Protein AF-A0A1C5XME9-F1 (afdb_monomer)

Foldseek 3Di:
DCVVLLCCCLVPVPDPDPCVLCVCQPPDDDPVRVVLLQCFQPDPSQDDLLCLQVSQDRDHVLVVLLVVLVVVLVVLLVCCLVPNDPVSLLCNLFSLLQRQLVSLLSNLSSLLSSRNQHPVNLLVLLQCLLVQLVVQLVVCCVVCVVLVVQVLRSRLVSNLVSSLVSLLVVLQDLVLQFLSSLLSSQLSSLSSNRSVVLSVVLVVLVVVCVVVVHDSNVSSVVSNVSSNVSSVLSLQASSLLRSQLSSQLSNLQHSHGRDPVSVVDPSNCVSSVLSSVLSSLLRDALCSCVVVDDPVVSVVRNVQCPDPVNVVVSSVVSSVSSVVSSVVSSSVRVSVSSVSNVVVVCVCVDPVNVVVVVVVVVVVVVVVPDDDDDDDDDDDDDDDDDDDDDDDDDDDDDDDDPDPPDQDQFKKKQWCAAPRHRPIDTAGQPDKAWDACAPVPGPHHDPPPDPQGHRTAKIWHDDDSFIKIAGQPTPLFKAWPVGHGHDHPDIDTQDAQTKIAGSDPNGIMTMHTD

Sequence (514 aa):
MNTTFFQKASENKRSISWGDIFSDVWKKHRKDQRTALLTKGMGSHIPAPNRMLSDWQKPWLFARVLIAGLVLSVLIGISCVIFPGYGMLLMLCLLPAFVVPLSVMLFYWEMNIPGNISIYEALLLTLLGGCLSLTVTGIMRTVFPGISEIAFLAGPLPEELAKCLIVTIFLCRKKYNYGLQGILIGGAVGVGFSAMESAGYALQIFDIGIQNAMGTNIIIRSMADILVRRGVLAIGGHVVWAALYGGALALIKGKGKMSPKCFANSLFWLTFSAAFLLHTAWNFSASYLAGKLPDSLVASLVKFEAGTVTQWVKYIVLIILAWLLLFYIMKKSIRQMVSVDEMYHNAANSAEYKEAAAKRQKKKEQEQEQPVHRSEPKEQHPEQKQEQPVHQSAQKEQQPIHEESEYRVEAVIQGVSGLLNGKTYMLTAGTPLIFGRRTEKCNVLFKNETKGISSLHCKVKWYNGKVLIKDLGSTYGTWLNEGTRLEPNKYYELPDQGVFYLGSKENMFFMGMK

Solvent-accessible surface area (backbone atoms only — not comparable to full-atom values): 27218 Å² total; per-residue (Å²): 121,41,59,70,61,47,51,45,44,69,76,37,83,84,60,80,52,67,69,66,48,53,63,46,44,87,55,91,77,54,72,67,58,51,48,53,60,70,43,26,27,43,79,90,46,36,48,52,77,76,36,16,70,59,73,36,60,70,41,34,63,26,61,54,51,31,53,54,35,50,52,52,36,52,51,41,56,54,41,36,70,77,59,69,45,73,70,44,51,52,47,49,30,47,50,37,22,38,29,44,33,51,22,54,34,40,42,33,54,42,58,23,44,65,27,66,68,21,65,69,53,49,52,46,42,13,53,54,30,9,56,51,20,51,52,44,22,53,52,44,50,69,76,41,54,78,51,52,75,45,68,41,49,36,54,31,52,40,45,51,51,22,42,51,52,50,37,50,60,62,47,54,43,87,87,48,37,39,16,38,50,16,26,28,50,9,13,19,25,15,24,24,37,50,19,55,52,42,23,49,54,27,50,49,45,44,52,53,26,58,78,67,70,50,56,66,68,58,34,54,50,55,28,49,51,54,31,49,56,52,23,68,50,29,75,39,33,51,25,45,35,32,14,34,30,20,18,34,48,17,52,68,31,25,90,57,70,72,51,78,69,54,70,73,36,68,60,31,51,53,27,43,51,46,30,38,50,50,44,24,61,67,58,50,56,50,68,76,39,59,91,77,49,61,64,72,58,32,54,50,44,34,54,52,51,69,33,71,67,49,43,51,51,53,52,51,52,49,27,51,55,46,48,55,53,41,51,53,53,47,52,55,26,51,50,53,49,53,52,52,32,50,50,45,55,50,53,65,67,30,68,67,46,49,49,53,50,49,51,54,49,51,50,57,54,58,70,70,71,68,83,89,80,88,80,88,90,84,88,87,87,85,91,87,89,84,86,86,86,90,82,92,82,81,88,78,95,70,80,83,78,80,72,83,73,72,90,49,61,53,30,37,42,31,24,72,26,53,100,46,42,82,40,75,44,79,33,23,70,89,47,63,46,22,33,17,37,36,76,92,77,23,81,41,75,49,61,85,81,47,79,57,60,28,54,55,24,33,37,39,35,48,55,95,97,38,40,33,37,27,22,60,63,30,88,51,39,37,30,38,74,91,70,50,71,55,57,64,73,42,79,43,80,50,55,77,71,30,42,36,25,46,42,41,79,53,41,20,34,38,34,37,67,102

Radius of gyration: 30.79 Å; Cα contacts (8 Å, |Δi|>4): 798; chains: 1; bounding box: 82×77×82 Å

pLDDT: mean 84.17, std 19.11, range [22.56, 98.88]

Nearest PDB structures (foldseek):
  6hc0-assembly3_C  TM=8.931E-01  e=7.700E-05  Bdellovibrio bacteriovorus HD100
  6hbz-assembly1_A  TM=8.996E-01  e=9.576E-05  Bdellovibrio bacteriovorus HD100
  6hc1-assembly2_B  TM=8.809E-01  e=2.193E-04  Bdellovibrio bacteriovorus HD100
  8i0r-assembly1_X  TM=7.539E-01  e=4.368E-05  Homo sapiens
  2jpe-assembly1_A  TM=8.242E-01  e=8.112E-04  Mus musculus

Structure (mmCIF, N/CA/C/O backbone):
data_AF-A0A1C5XME9-F1
#
_entry.id   AF-A0A1C5XME9-F1
#
loop_
_atom_site.group_PDB
_atom_site.id
_atom_site.type_symbol
_atom_site.label_atom_id
_atom_site.label_alt_id
_atom_site.label_comp_id
_atom_site.label_asym_id
_atom_site.label_entity_id
_atom_site.label_seq_id
_atom_site.pdbx_PDB_ins_code
_atom_site.Cartn_x
_atom_site.Cartn_y
_atom_site.Cartn_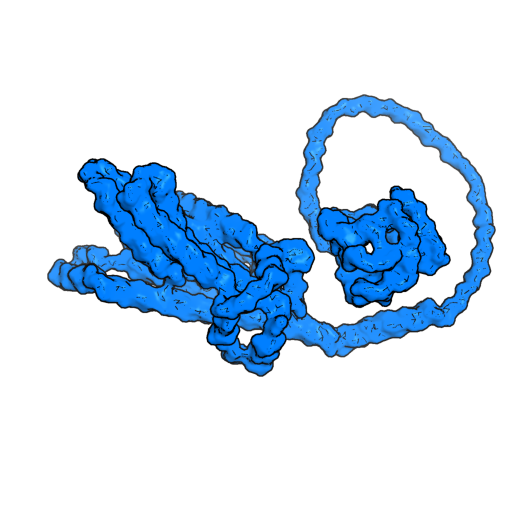z
_atom_site.occupancy
_atom_site.B_iso_or_equiv
_atom_site.auth_seq_id
_atom_site.auth_comp_id
_atom_site.auth_asym_id
_atom_site.auth_atom_id
_atom_site.pdbx_PDB_model_num
ATOM 1 N N . MET A 1 1 ? -25.640 -7.823 5.587 1.00 48.22 1 MET A N 1
ATOM 2 C CA . MET A 1 1 ? -24.725 -7.616 6.730 1.00 48.22 1 MET A CA 1
ATOM 3 C C . MET A 1 1 ? -23.820 -8.830 6.837 1.00 48.22 1 MET A C 1
ATOM 5 O O . MET A 1 1 ? -24.282 -9.922 6.535 1.00 48.22 1 MET A O 1
ATOM 9 N N . ASN A 1 2 ? -22.559 -8.647 7.230 1.00 58.31 2 ASN A N 1
ATOM 10 C CA . ASN A 1 2 ? -21.537 -9.703 7.337 1.00 58.31 2 ASN A CA 1
ATOM 11 C C . ASN A 1 2 ? -21.696 -10.584 8.600 1.00 58.31 2 ASN A C 1
ATOM 13 O O . ASN A 1 2 ? -20.716 -11.085 9.149 1.00 58.31 2 ASN A O 1
ATOM 17 N N . THR A 1 3 ? -22.930 -10.785 9.071 1.00 55.22 3 THR A N 1
ATOM 18 C CA . THR A 1 3 ? -23.241 -11.489 10.326 1.00 55.22 3 THR A CA 1
ATOM 19 C C . THR A 1 3 ? -22.721 -12.925 10.332 1.00 55.22 3 THR A C 1
ATOM 21 O O . THR A 1 3 ? -22.178 -13.366 11.336 1.00 55.22 3 THR A O 1
ATOM 24 N N . THR A 1 4 ? -22.778 -13.628 9.198 1.00 58.81 4 THR A N 1
ATOM 25 C CA . THR A 1 4 ? -22.293 -15.014 9.069 1.00 58.81 4 THR A CA 1
ATOM 26 C C . THR A 1 4 ? -20.768 -15.133 9.090 1.00 58.81 4 THR A C 1
ATOM 28 O O . THR A 1 4 ? -20.240 -16.084 9.660 1.00 58.81 4 THR A O 1
ATOM 31 N N . PHE A 1 5 ? -20.047 -14.182 8.483 1.00 63.31 5 PHE A N 1
ATOM 32 C CA . PHE A 1 5 ? -18.578 -14.129 8.554 1.00 63.31 5 PHE A CA 1
ATOM 33 C C . PHE A 1 5 ? -18.132 -13.847 9.989 1.00 63.31 5 PHE A C 1
ATOM 35 O O . PHE A 1 5 ? -17.230 -14.503 10.505 1.00 63.31 5 PHE A O 1
ATOM 42 N N . PHE A 1 6 ? -18.804 -12.895 10.640 1.00 60.56 6 PHE A N 1
ATOM 43 C CA . PHE A 1 6 ? -18.520 -12.511 12.014 1.00 60.56 6 PHE A CA 1
ATOM 44 C C . PHE A 1 6 ? -18.774 -13.657 12.995 1.00 60.56 6 PHE A C 1
ATOM 46 O O . PHE A 1 6 ? -17.881 -13.984 13.766 1.00 60.56 6 PHE A O 1
ATOM 53 N N . GLN A 1 7 ? -19.929 -14.318 12.900 1.00 59.94 7 GLN A N 1
ATOM 54 C CA . GLN A 1 7 ? -20.272 -15.454 13.749 1.00 59.94 7 GLN A CA 1
ATOM 55 C C . GLN A 1 7 ? -19.228 -16.577 13.628 1.00 59.94 7 GLN A C 1
ATOM 57 O O . GLN A 1 7 ? -18.730 -17.074 14.630 1.00 59.94 7 GLN A O 1
ATOM 62 N N . LYS A 1 8 ? -18.765 -16.881 12.409 1.00 61.53 8 LYS A N 1
ATOM 63 C CA . LYS A 1 8 ? -17.666 -17.838 12.195 1.00 61.53 8 LYS A CA 1
ATOM 64 C C . LYS A 1 8 ? -16.324 -17.358 12.758 1.00 61.53 8 LYS A C 1
ATOM 66 O O . LYS A 1 8 ? -15.557 -18.169 13.273 1.00 61.53 8 LYS A O 1
ATOM 71 N N . ALA A 1 9 ? -16.023 -16.064 12.649 1.00 59.94 9 ALA A N 1
ATOM 72 C CA . ALA A 1 9 ? -14.785 -15.478 13.158 1.00 59.94 9 ALA A CA 1
ATOM 73 C C . ALA A 1 9 ? -14.746 -15.408 14.698 1.00 59.94 9 ALA A C 1
ATOM 75 O O . ALA A 1 9 ? -13.665 -15.567 15.268 1.00 59.94 9 ALA A O 1
ATOM 76 N N . SER A 1 10 ? -15.894 -15.206 15.357 1.00 59.03 10 SER A N 1
ATOM 77 C CA . SER A 1 10 ? -16.028 -15.200 16.819 1.00 59.03 10 SER A CA 1
ATOM 78 C C . SER A 1 10 ? -16.111 -16.613 17.405 1.00 59.03 10 SER A C 1
ATOM 80 O O . SER A 1 10 ? -15.461 -16.897 18.407 1.00 59.03 10 SER A O 1
ATOM 82 N N . GLU A 1 11 ? -16.867 -17.522 16.776 1.00 58.72 11 GLU A N 1
ATOM 83 C CA . GLU A 1 11 ? -17.051 -18.905 17.248 1.00 58.72 11 GLU A CA 1
ATOM 84 C C . GLU A 1 11 ? -15.785 -19.745 17.067 1.00 58.72 11 GLU A C 1
ATOM 86 O O . GLU A 1 11 ? -15.442 -20.563 17.919 1.00 58.72 11 GLU A O 1
ATOM 91 N N . ASN A 1 12 ? -15.052 -19.530 15.972 1.00 54.97 12 ASN A N 1
ATOM 92 C CA . ASN A 1 12 ? -13.894 -20.338 15.627 1.00 54.97 12 ASN A CA 1
ATOM 93 C C . ASN A 1 12 ? -12.662 -19.443 15.447 1.00 54.97 12 ASN A C 1
ATOM 95 O O . ASN A 1 12 ? -12.217 -19.168 14.329 1.00 54.97 12 ASN A O 1
ATOM 99 N N . LYS A 1 13 ? -12.067 -19.024 16.580 1.00 52.22 13 LYS A N 1
ATOM 100 C CA . LYS A 1 13 ? -10.868 -18.151 16.700 1.00 52.22 13 LYS A CA 1
ATOM 101 C C . LYS A 1 13 ? -9.679 -18.545 15.793 1.00 52.22 13 LYS A C 1
ATOM 103 O O . LYS A 1 13 ? -8.712 -17.787 15.651 1.00 52.22 13 LYS A O 1
ATOM 108 N N . ARG A 1 14 ? -9.717 -19.734 15.176 1.00 47.41 14 ARG A N 1
ATOM 109 C CA . ARG A 1 14 ? -8.687 -20.294 14.291 1.00 47.41 14 ARG A CA 1
ATOM 110 C C . ARG A 1 14 ? -8.972 -20.214 12.781 1.00 47.41 14 ARG A C 1
ATOM 112 O O . ARG A 1 14 ? -7.990 -20.261 12.044 1.00 47.41 14 ARG A O 1
ATOM 119 N N . SER A 1 15 ? -10.203 -20.032 12.285 1.00 54.84 15 SER A N 1
ATOM 120 C CA . SER A 1 15 ? -10.496 -20.209 10.844 1.00 54.84 15 SER A CA 1
ATOM 121 C C . SER A 1 15 ? -11.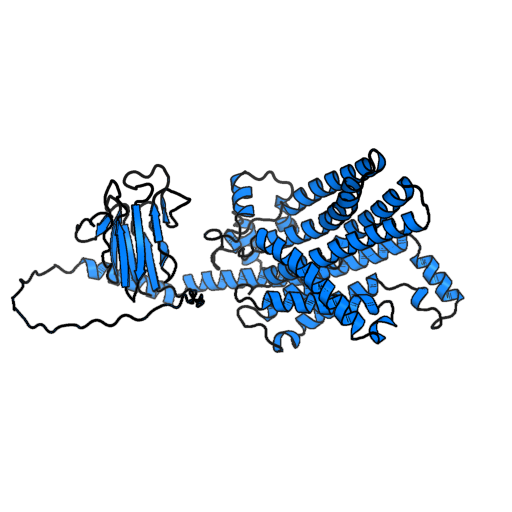139 -18.998 10.153 1.00 54.84 15 SER A C 1
ATOM 123 O O . SER A 1 15 ? -12.265 -19.066 9.664 1.00 54.84 15 SER A O 1
ATOM 125 N N . ILE A 1 16 ? -10.398 -17.893 10.024 1.00 69.25 16 ILE A N 1
ATOM 126 C CA . ILE A 1 16 ? -10.720 -16.892 8.993 1.00 69.25 16 ILE A CA 1
ATOM 127 C C . ILE A 1 16 ? -10.331 -17.500 7.642 1.00 69.25 16 ILE A C 1
ATOM 129 O O . ILE A 1 16 ? -9.141 -17.675 7.359 1.00 69.25 16 ILE A O 1
ATOM 133 N N . SER A 1 17 ? -11.326 -17.846 6.824 1.00 81.06 17 SER A N 1
ATOM 134 C CA . SER A 1 17 ? -11.100 -18.346 5.468 1.00 81.06 17 SER A CA 1
ATOM 135 C C . SER A 1 17 ? -10.945 -17.181 4.496 1.00 81.06 17 SER A C 1
ATOM 137 O O . SER A 1 17 ? -11.855 -16.369 4.334 1.00 81.06 17 SER A O 1
ATOM 139 N N . TRP A 1 18 ? -9.807 -17.121 3.802 1.00 84.62 18 TRP A N 1
ATOM 140 C CA . TRP A 1 18 ? -9.597 -16.151 2.725 1.00 84.62 18 TRP A CA 1
ATOM 141 C C . TRP A 1 18 ? -10.631 -16.308 1.605 1.00 84.62 18 TRP A C 1
ATOM 143 O O . TRP A 1 18 ? -11.084 -15.305 1.061 1.00 84.62 18 TRP A O 1
ATOM 153 N N . GLY A 1 19 ? -11.082 -17.535 1.321 1.00 84.88 19 GLY A N 1
ATOM 154 C CA . GLY A 1 19 ? -12.144 -17.780 0.340 1.00 84.88 19 GLY A CA 1
ATOM 155 C C . GLY A 1 19 ? -13.467 -17.092 0.699 1.00 84.88 19 GLY A C 1
ATOM 156 O O . GLY A 1 19 ? -14.169 -16.616 -0.188 1.00 84.88 19 GLY A O 1
ATOM 157 N N . ASP A 1 20 ? -13.777 -16.962 1.993 1.00 85.75 20 ASP A N 1
ATOM 158 C CA . ASP A 1 20 ? -14.966 -16.236 2.455 1.00 85.75 20 ASP A CA 1
ATOM 159 C C . ASP A 1 20 ? -14.789 -14.715 2.309 1.00 85.75 20 ASP A C 1
ATOM 161 O O . ASP A 1 20 ? -15.711 -14.020 1.890 1.00 85.75 20 ASP A O 1
ATOM 165 N N . ILE A 1 21 ? -13.590 -14.184 2.573 1.00 88.44 21 ILE A N 1
ATOM 166 C CA . ILE A 1 21 ? -13.283 -12.755 2.378 1.00 88.44 21 ILE A CA 1
ATOM 167 C C . ILE A 1 21 ? -13.459 -12.356 0.906 1.00 88.44 21 ILE A C 1
ATOM 169 O O . ILE A 1 21 ? -14.084 -11.339 0.617 1.00 88.44 21 ILE A O 1
ATOM 173 N N . PHE A 1 22 ? -12.967 -13.173 -0.028 1.00 91.31 22 PHE A N 1
ATOM 174 C CA . PHE A 1 22 ? -13.046 -12.892 -1.465 1.00 91.31 22 PHE A CA 1
ATOM 175 C C . PHE A 1 22 ? -14.372 -13.319 -2.121 1.00 91.31 22 PHE A C 1
ATOM 177 O O . PHE A 1 22 ? -14.547 -13.127 -3.324 1.00 91.31 22 PHE A O 1
ATOM 184 N N . SER A 1 23 ? -15.337 -13.853 -1.362 1.00 90.38 23 SER A N 1
ATOM 185 C CA . SER A 1 23 ? -16.585 -14.399 -1.921 1.00 90.38 23 SER A CA 1
ATOM 186 C C . SER A 1 23 ? -17.436 -13.377 -2.677 1.00 90.38 23 SER A C 1
ATOM 188 O O . SER A 1 23 ? -18.295 -13.752 -3.475 1.00 90.38 23 SER A O 1
ATOM 190 N N . ASP A 1 24 ? -17.252 -12.090 -2.382 1.00 90.69 24 ASP A N 1
ATOM 191 C CA . ASP A 1 24 ? -18.090 -11.019 -2.913 1.00 90.69 24 ASP A CA 1
ATOM 192 C C . ASP A 1 24 ? -17.473 -10.323 -4.131 1.00 90.69 24 ASP A C 1
ATOM 194 O O . ASP A 1 24 ? -18.191 -9.623 -4.835 1.00 90.69 24 ASP A O 1
ATOM 198 N N . VAL A 1 25 ? -16.209 -10.595 -4.479 1.00 93.38 25 VAL A N 1
ATOM 199 C CA . VAL A 1 25 ? -15.479 -9.929 -5.580 1.00 93.38 25 VAL A CA 1
ATOM 200 C C . VAL A 1 25 ? -16.275 -9.896 -6.892 1.00 93.38 25 VAL A C 1
ATOM 202 O O . VAL A 1 25 ? -16.390 -8.860 -7.558 1.00 93.38 25 VAL A O 1
ATOM 205 N N . TRP A 1 26 ? -16.883 -11.026 -7.253 1.00 92.44 26 TRP A N 1
ATOM 206 C CA . TRP A 1 26 ? -17.583 -11.190 -8.528 1.00 92.44 26 TRP A CA 1
ATOM 207 C C . TRP A 1 26 ? -19.088 -10.909 -8.457 1.00 92.44 26 TRP A C 1
ATOM 209 O O . TRP A 1 26 ? -19.753 -10.879 -9.494 1.00 92.44 26 TRP A O 1
ATOM 219 N N . LYS A 1 27 ? -19.635 -10.637 -7.266 1.00 91.44 27 LYS A N 1
ATOM 220 C CA . LYS A 1 27 ? -21.068 -10.369 -7.085 1.00 91.44 27 LYS A CA 1
ATOM 221 C C . LYS A 1 27 ? -21.462 -8.988 -7.619 1.00 91.44 27 LYS A C 1
ATOM 223 O O . LYS A 1 27 ? -20.648 -8.069 -7.749 1.00 91.44 27 LYS A O 1
ATOM 228 N N . LYS A 1 28 ? -22.753 -8.834 -7.938 1.00 87.31 28 LYS A N 1
ATOM 229 C CA . LYS A 1 28 ? -23.345 -7.535 -8.288 1.00 87.31 28 LYS A CA 1
ATOM 230 C C . LYS A 1 28 ? -23.631 -6.745 -7.009 1.00 87.31 28 LYS A C 1
ATOM 232 O O . LYS A 1 28 ? -24.370 -7.214 -6.151 1.00 87.31 28 LYS A O 1
ATOM 237 N N . HIS A 1 29 ? -23.100 -5.527 -6.932 1.00 87.44 29 HIS A N 1
ATOM 238 C CA . HIS A 1 29 ? -23.299 -4.621 -5.797 1.00 87.44 29 HIS A CA 1
ATOM 239 C C . HIS A 1 29 ? -24.293 -3.514 -6.144 1.00 87.44 29 HIS A C 1
ATOM 241 O O . HIS A 1 29 ? -24.153 -2.850 -7.184 1.00 87.44 29 HIS A O 1
ATOM 247 N N . ARG A 1 30 ? -25.284 -3.315 -5.267 1.00 86.94 30 ARG A N 1
ATOM 248 C CA . ARG A 1 30 ? -26.326 -2.282 -5.400 1.00 86.94 30 ARG A CA 1
ATOM 249 C C . ARG A 1 30 ? -25.746 -0.881 -5.174 1.00 86.94 30 ARG A C 1
ATOM 251 O O . ARG A 1 30 ? -24.691 -0.731 -4.565 1.00 86.94 30 ARG A O 1
ATOM 258 N N . LYS A 1 31 ? -26.434 0.158 -5.667 1.00 84.94 31 LYS A N 1
ATOM 259 C CA . LYS A 1 31 ? -25.971 1.557 -5.568 1.00 84.94 31 LYS A CA 1
ATOM 260 C C . LYS A 1 31 ? -25.708 1.994 -4.121 1.00 84.94 31 LYS A C 1
ATOM 262 O O . LYS A 1 31 ? -24.683 2.607 -3.867 1.00 84.94 31 LYS A O 1
ATOM 267 N N . ASP A 1 32 ? -26.572 1.618 -3.184 1.00 84.00 32 ASP A N 1
ATOM 268 C CA . ASP A 1 32 ? -26.432 1.918 -1.754 1.00 84.00 32 ASP A CA 1
ATOM 269 C C . ASP A 1 32 ? -25.174 1.298 -1.130 1.00 84.00 32 ASP A C 1
ATOM 271 O O . ASP A 1 32 ? -24.483 1.967 -0.370 1.00 84.00 32 ASP A O 1
ATOM 275 N N . GLN A 1 33 ? -24.823 0.061 -1.497 1.00 82.44 33 GLN A N 1
ATOM 276 C CA . GLN A 1 33 ? -23.582 -0.581 -1.046 1.00 82.44 33 GLN A CA 1
ATOM 277 C C . GLN A 1 33 ? -22.347 0.161 -1.565 1.00 82.44 33 GLN A C 1
ATOM 279 O O . GLN A 1 33 ? -21.404 0.388 -0.812 1.00 82.44 33 GLN A O 1
ATOM 284 N N . ARG A 1 34 ? -22.375 0.593 -2.833 1.00 87.19 34 ARG A N 1
ATOM 285 C CA . ARG A 1 34 ? -21.291 1.389 -3.432 1.00 87.19 34 ARG A CA 1
ATOM 286 C C . ARG A 1 34 ? -21.141 2.731 -2.730 1.00 87.19 34 ARG A C 1
ATOM 288 O O . ARG A 1 34 ? -20.028 3.109 -2.388 1.00 87.19 34 ARG A O 1
ATOM 295 N N . THR A 1 35 ? -22.254 3.428 -2.498 1.00 85.69 35 THR A N 1
ATOM 296 C CA . THR A 1 35 ? -22.257 4.697 -1.768 1.00 85.69 35 THR A CA 1
ATOM 297 C C . THR A 1 35 ? -21.706 4.498 -0.364 1.00 85.69 35 THR A C 1
ATOM 299 O O . THR A 1 35 ? -20.784 5.208 0.003 1.00 85.69 35 THR A O 1
ATOM 302 N N . ALA A 1 36 ? -22.179 3.491 0.375 1.00 85.31 36 ALA A N 1
ATOM 303 C CA . ALA A 1 36 ? -21.698 3.195 1.722 1.00 85.31 36 ALA A CA 1
ATOM 304 C C . ALA A 1 36 ? -20.189 2.893 1.766 1.00 85.31 36 ALA A C 1
ATOM 306 O O . ALA A 1 36 ? -19.502 3.358 2.674 1.00 85.31 36 ALA A O 1
ATOM 307 N N . LEU A 1 37 ? -19.664 2.152 0.783 1.00 88.69 37 LEU A N 1
ATOM 308 C CA . LEU A 1 37 ? -18.230 1.889 0.679 1.00 88.69 37 LEU A CA 1
ATOM 309 C C . LEU A 1 37 ? -17.447 3.180 0.409 1.00 88.69 37 LEU A C 1
ATOM 311 O O . LEU A 1 37 ? -16.483 3.464 1.109 1.00 88.69 37 LEU A O 1
ATOM 315 N N . LEU A 1 38 ? -17.867 3.983 -0.572 1.00 89.06 38 LEU A N 1
ATOM 316 C CA . LEU A 1 38 ? -17.177 5.224 -0.942 1.00 89.06 38 LEU A CA 1
ATOM 317 C C . LEU A 1 38 ? -17.285 6.314 0.133 1.00 89.06 38 LEU A C 1
ATOM 319 O O . LEU A 1 38 ? -16.398 7.160 0.229 1.00 89.06 38 LEU A O 1
ATOM 323 N N . THR A 1 39 ? -18.337 6.287 0.958 1.00 87.69 39 THR A N 1
ATOM 324 C CA . THR A 1 39 ? -18.497 7.215 2.082 1.00 87.69 39 THR A CA 1
ATOM 325 C C . THR A 1 39 ? -17.818 6.760 3.371 1.00 87.69 39 THR A C 1
ATOM 327 O O . THR A 1 39 ? -17.785 7.521 4.339 1.00 87.69 39 THR A O 1
ATOM 330 N N . LYS A 1 40 ? -17.235 5.555 3.393 1.00 87.75 40 LYS A N 1
ATOM 331 C CA . LYS A 1 40 ? -16.461 5.016 4.519 1.00 87.75 40 LYS A CA 1
ATOM 332 C C . LYS A 1 40 ? -15.374 6.003 4.951 1.00 87.75 40 LYS A C 1
ATOM 334 O O . LYS A 1 40 ? -14.638 6.542 4.125 1.00 87.75 40 LYS A O 1
ATOM 339 N N . GLY A 1 41 ? -15.256 6.228 6.258 1.00 84.00 41 GLY A N 1
ATOM 340 C CA . GLY A 1 41 ? -14.245 7.125 6.824 1.00 84.00 41 GLY A CA 1
ATOM 341 C C . GLY A 1 41 ? -14.626 8.607 6.852 1.00 84.00 41 GLY A C 1
ATOM 342 O O . GLY A 1 41 ? -13.763 9.426 7.159 1.00 84.00 41 GLY A O 1
ATOM 343 N N . MET A 1 42 ? -15.881 8.970 6.554 1.00 83.56 42 MET A N 1
ATOM 344 C CA . MET A 1 42 ? -16.350 10.362 6.566 1.00 83.56 42 MET A CA 1
ATOM 345 C C . MET A 1 42 ? -17.472 10.599 7.582 1.00 83.56 42 MET A C 1
ATOM 347 O O . MET A 1 42 ? -18.533 9.989 7.489 1.00 83.56 42 MET A O 1
ATOM 351 N N . GLY A 1 43 ? -17.272 11.536 8.516 1.00 79.00 43 GLY A N 1
ATOM 352 C CA . GLY A 1 43 ? -18.313 11.999 9.443 1.00 79.00 43 GLY A CA 1
ATOM 353 C C . GLY A 1 43 ? -19.043 10.859 10.164 1.00 79.00 43 GLY A C 1
ATOM 354 O O . GLY A 1 43 ? -18.426 10.043 10.846 1.00 79.00 43 GLY A O 1
ATOM 355 N N . SER A 1 44 ? -20.363 10.788 9.979 1.00 71.88 44 SER A N 1
ATOM 356 C CA . SER A 1 44 ? -21.235 9.751 10.552 1.00 71.88 44 SER A CA 1
ATOM 357 C C . SER A 1 44 ? -21.017 8.340 9.980 1.00 71.88 44 SER A C 1
ATOM 359 O O . SER A 1 44 ? -21.529 7.378 10.548 1.00 71.88 44 SER A O 1
ATOM 361 N N . HIS A 1 45 ? -20.252 8.195 8.893 1.00 78.19 45 HIS A N 1
ATOM 362 C CA . HIS A 1 45 ? -19.899 6.914 8.267 1.00 78.19 45 HIS A CA 1
ATOM 363 C C . HIS A 1 45 ? -18.601 6.301 8.818 1.00 78.19 45 HIS A C 1
ATOM 365 O O . HIS A 1 45 ? -18.059 5.365 8.228 1.00 78.19 45 HIS A O 1
ATOM 371 N N . ILE A 1 46 ? -18.077 6.828 9.928 1.00 83.81 46 ILE A N 1
ATOM 372 C CA . ILE A 1 46 ? -17.024 6.176 10.711 1.00 83.81 46 ILE A CA 1
ATOM 373 C C . ILE A 1 46 ? -17.702 5.207 11.692 1.00 83.81 46 ILE A C 1
ATOM 375 O O . ILE A 1 46 ? -18.454 5.662 12.561 1.00 83.81 46 ILE A O 1
ATOM 379 N N . PRO A 1 47 ? -17.461 3.887 11.588 1.00 82.56 47 PRO A N 1
ATOM 380 C CA . PRO A 1 47 ? -18.051 2.922 12.505 1.00 82.56 47 PRO A CA 1
ATOM 381 C C . PRO A 1 47 ? -17.614 3.172 13.950 1.00 82.56 47 PRO A C 1
ATOM 383 O O . PRO A 1 47 ? -16.456 3.490 14.234 1.00 82.56 47 PRO A O 1
ATOM 386 N N . ALA A 1 48 ? -18.541 2.973 14.886 1.00 79.44 48 ALA A N 1
ATOM 387 C CA . ALA A 1 48 ? -18.193 2.907 16.299 1.00 79.44 48 ALA A CA 1
ATOM 388 C C . ALA A 1 48 ? -17.350 1.642 16.566 1.00 79.44 48 ALA A C 1
ATOM 390 O O . ALA A 1 48 ? -17.524 0.644 15.861 1.00 79.44 48 ALA A O 1
ATOM 391 N N . PRO A 1 49 ? -16.471 1.626 17.587 1.00 79.00 49 PRO A N 1
ATOM 392 C CA . PRO A 1 49 ? -15.607 0.475 17.838 1.00 79.00 49 PRO A CA 1
ATOM 393 C C . PRO A 1 49 ? -16.330 -0.871 18.007 1.00 79.00 49 PRO A C 1
ATOM 395 O O . PRO A 1 49 ? -15.803 -1.891 17.591 1.00 79.00 49 PRO A O 1
ATOM 398 N N . ASN A 1 50 ? -17.545 -0.864 18.551 1.00 75.81 50 ASN A N 1
ATOM 399 C CA . ASN A 1 50 ? -18.413 -2.034 18.745 1.00 75.81 50 ASN A CA 1
ATOM 400 C C . ASN A 1 50 ? -19.292 -2.385 17.526 1.00 75.81 50 ASN A C 1
ATOM 402 O O . ASN A 1 50 ? -20.212 -3.189 17.630 1.00 75.81 50 ASN A O 1
ATOM 406 N N . ARG A 1 51 ? -19.112 -1.688 16.399 1.00 79.62 51 ARG A N 1
ATOM 407 C CA . ARG A 1 51 ? -19.833 -1.937 15.138 1.00 79.62 51 ARG A CA 1
ATOM 408 C C . ARG A 1 51 ? -18.904 -2.062 13.938 1.00 79.62 51 ARG A C 1
ATOM 410 O O . ARG A 1 51 ? -19.361 -2.335 12.835 1.00 79.62 51 ARG A O 1
ATOM 417 N N . MET A 1 52 ? -17.595 -1.894 14.130 1.00 85.00 52 MET A N 1
ATOM 418 C CA . MET A 1 52 ? -16.636 -1.911 13.025 1.00 85.00 52 MET A CA 1
ATOM 419 C C . MET A 1 52 ? -16.664 -3.227 12.236 1.00 85.00 52 MET A C 1
ATOM 421 O O . MET A 1 52 ? -16.473 -3.205 11.027 1.00 85.00 52 MET A O 1
ATOM 425 N N . LEU A 1 53 ? -16.949 -4.361 12.888 1.00 82.38 53 LEU A N 1
ATOM 426 C CA . LEU A 1 53 ? -17.037 -5.666 12.226 1.00 82.38 53 LEU A CA 1
ATOM 427 C C . LEU A 1 53 ? -18.374 -5.893 11.514 1.00 82.38 53 LEU A C 1
ATOM 429 O O . LEU A 1 53 ? -18.390 -6.466 10.425 1.00 82.38 53 LEU A O 1
ATOM 433 N N . SER A 1 54 ? -19.486 -5.443 12.096 1.00 80.38 54 SER A N 1
ATOM 434 C CA . SER A 1 54 ? -20.821 -5.605 11.509 1.00 80.38 54 SER A CA 1
ATOM 435 C C . SER A 1 54 ? -21.066 -4.658 10.330 1.00 80.38 54 SER A C 1
ATOM 437 O O . SER A 1 54 ? -21.721 -5.053 9.359 1.00 80.38 54 SER A O 1
ATOM 439 N N . ASP A 1 55 ? -20.486 -3.455 10.385 1.00 83.81 55 ASP A N 1
ATOM 440 C CA . ASP A 1 55 ? -20.539 -2.441 9.326 1.00 83.81 55 ASP A CA 1
ATOM 441 C C . ASP A 1 55 ? -19.518 -2.702 8.201 1.00 83.81 55 ASP A C 1
ATOM 443 O O . ASP A 1 55 ? -19.654 -2.165 7.097 1.00 83.81 55 ASP A O 1
ATOM 447 N N . TRP A 1 56 ? -18.493 -3.528 8.449 1.00 89.19 56 TRP A N 1
ATOM 448 C CA . TRP A 1 56 ? -17.481 -3.859 7.448 1.00 89.19 56 TRP A CA 1
ATOM 449 C C . TRP A 1 56 ? -18.093 -4.603 6.256 1.00 89.19 56 TRP A C 1
ATOM 451 O O . TRP A 1 56 ? -18.883 -5.535 6.415 1.00 89.19 56 TRP A O 1
ATOM 461 N N . GLN A 1 57 ? -17.684 -4.216 5.048 1.00 89.00 57 GLN A N 1
ATOM 462 C CA . GLN A 1 57 ? -18.064 -4.854 3.789 1.00 89.00 57 GLN A CA 1
ATOM 463 C C . GLN A 1 57 ? -16.872 -5.618 3.211 1.00 89.00 57 GLN A C 1
ATOM 465 O O . GLN A 1 57 ? -15.737 -5.151 3.293 1.00 89.00 57 GLN A O 1
ATOM 470 N N . LYS A 1 58 ? -17.138 -6.783 2.612 1.00 91.00 58 LYS A N 1
ATOM 471 C CA . LYS A 1 58 ? -16.104 -7.595 1.959 1.00 91.00 58 LYS A CA 1
ATOM 472 C C . LYS A 1 58 ? -15.500 -6.855 0.754 1.00 91.00 58 LYS A C 1
ATOM 474 O O . LYS A 1 58 ? -16.210 -6.065 0.133 1.00 91.00 58 LYS A O 1
ATOM 479 N N . PRO A 1 59 ? -14.226 -7.106 0.409 1.00 94.25 59 PRO A N 1
ATOM 480 C CA . PRO A 1 59 ? -13.553 -6.442 -0.703 1.00 94.25 59 PRO A CA 1
ATOM 481 C C . PRO A 1 59 ? -14.092 -6.891 -2.069 1.00 94.25 59 PRO A C 1
ATOM 483 O O . PRO A 1 59 ? -14.270 -8.083 -2.321 1.00 94.25 59 PRO A O 1
ATOM 486 N N . TRP A 1 60 ? -14.301 -5.937 -2.974 1.00 95.31 60 TRP A N 1
ATOM 487 C CA . TRP A 1 60 ? -14.724 -6.185 -4.358 1.00 95.31 60 TRP A CA 1
ATOM 488 C C . TRP A 1 60 ? -14.341 -5.062 -5.333 1.00 95.31 60 TRP A C 1
ATOM 490 O O . TRP A 1 60 ? -14.187 -5.319 -6.531 1.00 95.31 60 TRP A O 1
ATOM 500 N N . LEU A 1 61 ? -14.197 -3.820 -4.860 1.00 95.25 61 LEU A N 1
ATOM 501 C CA . LEU A 1 61 ? -13.906 -2.654 -5.691 1.00 95.25 61 LEU A CA 1
ATOM 502 C C . LEU A 1 61 ? -12.510 -2.746 -6.304 1.00 95.25 61 LEU A C 1
ATOM 504 O O . LEU A 1 61 ? -12.353 -2.408 -7.479 1.00 95.25 61 LEU A O 1
ATOM 508 N N . PHE A 1 62 ? -11.527 -3.257 -5.554 1.00 96.75 62 PHE A N 1
ATOM 509 C CA . PHE A 1 62 ? -10.152 -3.411 -6.031 1.00 96.75 62 PHE A CA 1
ATOM 510 C C . PHE A 1 62 ? -10.071 -4.160 -7.369 1.00 96.75 62 PHE A C 1
ATOM 512 O O . PHE A 1 62 ? -9.371 -3.727 -8.279 1.00 96.75 62 PHE A O 1
ATOM 519 N N . ALA A 1 63 ? -10.843 -5.240 -7.530 1.00 96.56 63 ALA A N 1
ATOM 520 C CA . ALA A 1 63 ? -10.840 -6.051 -8.743 1.00 96.56 63 ALA A CA 1
ATOM 521 C C . ALA A 1 63 ? -11.452 -5.302 -9.934 1.00 96.56 63 ALA A C 1
ATOM 523 O O . ALA A 1 63 ? -10.991 -5.437 -11.065 1.00 96.56 63 ALA A O 1
ATOM 524 N N . ARG A 1 64 ? -12.483 -4.482 -9.694 1.00 95.44 64 ARG A N 1
ATOM 525 C CA . ARG A 1 64 ? -13.122 -3.676 -10.746 1.00 95.44 64 ARG A CA 1
ATOM 526 C C . ARG A 1 64 ? -12.201 -2.559 -11.222 1.00 95.44 64 ARG A C 1
ATOM 528 O O . ARG A 1 64 ? -12.105 -2.344 -12.427 1.00 95.44 64 ARG A O 1
ATOM 535 N N . VAL A 1 65 ? -11.516 -1.893 -10.291 1.00 96.06 65 VAL A N 1
ATOM 536 C CA . VAL A 1 65 ? -10.515 -0.867 -10.612 1.00 96.06 65 VAL A CA 1
ATOM 537 C C . VAL A 1 65 ? -9.326 -1.482 -11.343 1.00 96.06 65 VAL A C 1
ATOM 539 O O . VAL A 1 65 ? -8.895 -0.916 -12.341 1.00 96.06 65 VAL A O 1
ATOM 542 N N . LEU A 1 66 ? -8.868 -2.667 -10.929 1.00 97.44 66 LEU A N 1
ATOM 543 C CA . LEU A 1 66 ? -7.810 -3.399 -11.622 1.00 97.44 66 LEU A CA 1
ATOM 544 C C . LEU A 1 66 ? -8.190 -3.695 -13.074 1.00 97.44 66 LEU A C 1
ATOM 546 O O . LEU A 1 66 ? -7.451 -3.333 -13.980 1.00 97.44 66 LEU A O 1
ATOM 550 N N . ILE A 1 67 ? -9.354 -4.307 -13.311 1.00 97.69 67 ILE A N 1
ATOM 551 C CA . ILE A 1 67 ? -9.800 -4.663 -14.666 1.00 97.69 67 ILE A CA 1
ATOM 552 C C . ILE A 1 67 ? -9.952 -3.412 -15.536 1.00 97.69 67 ILE A C 1
ATOM 554 O O . ILE A 1 67 ? -9.425 -3.373 -16.644 1.00 97.69 67 ILE A O 1
ATOM 558 N N . ALA A 1 68 ? -10.644 -2.383 -15.037 1.00 97.88 68 ALA A N 1
ATOM 559 C CA . ALA A 1 68 ? -10.829 -1.138 -15.778 1.00 97.88 68 ALA A CA 1
ATOM 560 C C . ALA A 1 68 ? -9.484 -0.460 -16.080 1.00 97.88 68 ALA A C 1
ATOM 562 O O . ALA A 1 68 ? -9.247 -0.035 -17.207 1.00 97.88 68 ALA A O 1
ATOM 563 N N . GLY A 1 69 ? -8.586 -0.414 -15.096 1.00 97.38 69 GLY A N 1
ATOM 564 C CA . GLY A 1 69 ? -7.244 0.130 -15.241 1.00 97.38 69 GLY A CA 1
ATOM 565 C C . GLY A 1 69 ? -6.414 -0.622 -16.278 1.00 97.38 69 GLY A C 1
ATOM 566 O O . GLY A 1 69 ? -5.827 0.014 -17.141 1.00 97.38 69 GLY A O 1
ATOM 567 N N . LEU A 1 70 ? -6.420 -1.959 -16.254 1.00 96.94 70 LEU A N 1
ATOM 568 C CA . LEU A 1 70 ? -5.694 -2.783 -17.226 1.00 96.94 70 LEU A CA 1
ATOM 569 C C . LEU A 1 70 ? -6.212 -2.566 -18.651 1.00 96.94 70 LEU A C 1
ATOM 571 O O . LEU A 1 70 ? -5.412 -2.401 -19.569 1.00 96.94 70 LEU A O 1
ATOM 575 N N . VAL A 1 71 ? -7.536 -2.506 -18.834 1.00 97.81 71 VAL A N 1
ATOM 576 C CA . VAL A 1 71 ? -8.142 -2.193 -20.138 1.00 97.81 71 VAL A CA 1
ATOM 577 C C . VAL A 1 71 ? -7.682 -0.819 -20.623 1.00 97.81 71 VAL A C 1
ATOM 579 O O . VAL A 1 71 ? -7.227 -0.693 -21.757 1.00 97.81 71 VAL A O 1
ATOM 582 N N . LEU A 1 72 ? -7.732 0.201 -19.763 1.00 96.81 72 LEU A N 1
ATOM 583 C CA . LEU A 1 72 ? -7.275 1.547 -20.111 1.00 96.81 72 LEU A CA 1
ATOM 584 C C . LEU A 1 72 ? -5.766 1.596 -20.406 1.00 96.81 72 LEU A C 1
ATOM 586 O O . LEU A 1 72 ? -5.360 2.283 -21.338 1.00 96.81 72 LEU A O 1
ATOM 590 N N . SER A 1 73 ? -4.936 0.843 -19.680 1.00 95.75 73 SER A N 1
ATOM 591 C CA . SER A 1 73 ? -3.496 0.737 -19.949 1.00 95.75 73 SER A CA 1
ATOM 592 C C . SER A 1 73 ? -3.206 0.121 -21.317 1.00 95.75 73 SER A C 1
ATOM 594 O O . SER A 1 73 ? -2.352 0.633 -22.038 1.00 95.75 73 SER A O 1
ATOM 596 N N . VAL A 1 74 ? -3.936 -0.930 -21.706 1.00 94.94 74 VAL A N 1
ATOM 597 C CA . VAL A 1 74 ? -3.820 -1.530 -23.046 1.00 94.94 74 VAL A CA 1
ATOM 598 C C . VAL A 1 74 ? -4.261 -0.538 -24.120 1.00 94.94 74 VAL A C 1
ATOM 600 O O . VAL A 1 74 ? -3.550 -0.352 -25.107 1.00 94.94 74 VAL A O 1
ATOM 603 N N . LEU A 1 75 ? -5.391 0.146 -23.911 1.00 95.19 75 LEU A N 1
ATOM 604 C CA . LEU A 1 75 ? -5.884 1.162 -24.842 1.00 95.19 75 LEU A CA 1
ATOM 605 C C . LEU A 1 75 ? -4.867 2.289 -25.033 1.00 95.19 75 LEU A C 1
ATOM 607 O O . LEU A 1 75 ? -4.617 2.671 -26.172 1.00 95.19 75 LEU A O 1
ATOM 611 N N . ILE A 1 76 ? -4.237 2.779 -23.963 1.00 94.44 76 ILE A N 1
ATOM 612 C CA . ILE A 1 76 ? -3.185 3.804 -24.040 1.00 94.44 76 ILE A CA 1
ATOM 613 C C . ILE A 1 76 ? -1.943 3.276 -24.763 1.00 94.44 76 ILE A C 1
ATOM 615 O O . ILE A 1 76 ? -1.390 3.980 -25.600 1.00 94.44 76 ILE A O 1
ATOM 619 N N . GLY A 1 77 ? -1.526 2.033 -24.504 1.00 92.62 77 GLY A N 1
ATOM 620 C CA . GLY A 1 77 ? -0.403 1.417 -25.216 1.00 92.62 77 GLY A CA 1
ATOM 621 C C . GLY A 1 77 ? -0.631 1.352 -26.730 1.00 92.62 77 GLY A C 1
ATOM 622 O O . GLY A 1 77 ? 0.234 1.763 -27.500 1.00 92.62 77 GLY A O 1
ATOM 623 N N . ILE A 1 78 ? -1.818 0.907 -27.157 1.00 92.38 78 ILE A N 1
ATOM 624 C CA . ILE A 1 78 ? -2.217 0.875 -28.576 1.00 92.38 78 ILE A CA 1
ATOM 625 C C . ILE A 1 78 ? -2.280 2.298 -29.148 1.00 92.38 78 ILE A C 1
ATOM 627 O O . ILE A 1 78 ? -1.736 2.570 -30.216 1.00 92.38 78 ILE A O 1
ATOM 631 N N . SER A 1 79 ? -2.902 3.212 -28.406 1.00 92.94 79 SER A N 1
ATOM 632 C CA . SER A 1 79 ? -3.051 4.625 -28.759 1.00 92.94 79 SER A CA 1
ATOM 633 C C . SER A 1 79 ? -1.710 5.303 -29.037 1.00 92.94 79 SER A C 1
ATOM 635 O O . SER A 1 79 ? -1.558 5.964 -30.058 1.00 92.94 79 SER A O 1
ATOM 637 N N . CYS A 1 80 ? -0.706 5.074 -28.185 1.00 92.19 80 CYS A N 1
ATOM 638 C CA . CYS A 1 80 ? 0.639 5.620 -28.363 1.00 92.19 80 CYS A CA 1
ATOM 639 C C . CYS A 1 80 ? 1.304 5.171 -29.669 1.00 92.19 80 CYS A C 1
ATOM 641 O O . CYS A 1 80 ? 2.072 5.935 -30.243 1.00 92.19 80 CYS A O 1
ATOM 643 N N . VAL A 1 81 ? 1.022 3.953 -30.142 1.00 89.19 81 VAL A N 1
ATOM 644 C CA . VAL A 1 81 ? 1.591 3.428 -31.393 1.00 89.19 81 VAL A CA 1
ATOM 645 C C . VAL A 1 81 ? 0.883 4.008 -32.621 1.00 89.19 81 VAL A C 1
ATOM 647 O O . VAL A 1 81 ? 1.533 4.262 -33.630 1.00 89.19 81 VAL A O 1
ATOM 650 N N . ILE A 1 82 ? -0.435 4.223 -32.553 1.00 90.88 82 ILE A N 1
ATOM 651 C CA . ILE A 1 82 ? -1.233 4.713 -33.691 1.00 90.88 82 ILE A CA 1
ATOM 652 C C . ILE A 1 82 ? -1.139 6.240 -33.827 1.00 90.88 82 ILE A C 1
ATOM 654 O O . ILE A 1 82 ? -0.989 6.754 -34.932 1.00 90.88 82 ILE A O 1
ATOM 658 N N . PHE A 1 83 ? -1.237 6.965 -32.712 1.00 89.38 83 PHE A N 1
ATOM 659 C CA . PHE A 1 83 ? -1.220 8.428 -32.652 1.00 89.38 83 PHE A CA 1
ATOM 660 C C . PHE A 1 83 ? -0.222 8.909 -31.585 1.00 89.38 83 PHE A C 1
ATOM 662 O O . PHE A 1 83 ? -0.615 9.366 -30.505 1.00 89.38 83 PHE A O 1
ATOM 669 N N . PRO A 1 84 ? 1.094 8.797 -31.858 1.00 84.88 84 PRO A N 1
ATOM 670 C CA . PRO A 1 84 ? 2.119 9.215 -30.914 1.00 84.88 84 PRO A CA 1
ATOM 671 C C . PRO A 1 84 ? 2.041 10.722 -30.652 1.00 84.88 84 PRO A C 1
ATOM 673 O O . PRO A 1 84 ? 1.918 11.538 -31.562 1.00 84.88 84 PRO A O 1
ATOM 676 N N . GLY A 1 85 ? 2.154 11.098 -29.383 1.00 86.94 85 GLY A N 1
ATOM 677 C CA . GLY A 1 85 ? 2.197 12.489 -28.951 1.00 86.94 85 GLY A CA 1
ATOM 678 C C . GLY A 1 85 ? 2.534 12.584 -27.469 1.00 86.94 85 GLY A C 1
ATOM 679 O O . GLY A 1 85 ? 2.267 11.653 -26.709 1.00 86.94 85 GLY A O 1
ATOM 680 N N . TYR A 1 86 ? 3.104 13.713 -27.042 1.00 87.56 86 TYR A N 1
ATOM 681 C CA . TYR A 1 86 ? 3.576 13.897 -25.663 1.00 87.56 86 TYR A CA 1
ATOM 682 C C . TYR A 1 86 ? 2.488 13.661 -24.607 1.00 87.56 86 TYR A C 1
ATOM 684 O O . TYR A 1 86 ? 2.767 13.089 -23.557 1.00 87.56 86 TYR A O 1
ATOM 692 N N . GLY A 1 87 ? 1.234 14.026 -24.899 1.00 90.25 87 GLY A N 1
ATOM 693 C CA . GLY A 1 87 ? 0.105 13.745 -24.008 1.00 90.25 87 GLY A CA 1
ATOM 694 C C . GLY A 1 87 ? -0.147 12.245 -23.815 1.00 90.25 87 GLY A C 1
ATOM 695 O O . GLY A 1 87 ? -0.296 11.787 -22.684 1.00 90.25 87 GLY A O 1
ATOM 696 N N . MET A 1 88 ? -0.135 11.463 -24.899 1.00 90.25 88 MET A N 1
ATOM 697 C CA . MET A 1 88 ? -0.315 10.006 -24.833 1.00 90.25 88 MET A CA 1
ATOM 698 C C . MET A 1 88 ? 0.884 9.322 -24.177 1.00 90.25 88 MET A C 1
ATOM 700 O O . MET A 1 88 ? 0.706 8.437 -23.345 1.00 90.25 88 MET A O 1
ATOM 704 N N . LEU A 1 89 ? 2.098 9.794 -24.469 1.00 90.56 89 LEU A N 1
ATOM 705 C CA . LEU A 1 89 ? 3.326 9.327 -23.833 1.00 90.56 89 LEU A CA 1
ATOM 706 C C . LEU A 1 89 ? 3.295 9.534 -22.312 1.00 90.56 89 LEU A C 1
ATOM 708 O O . LEU A 1 89 ? 3.611 8.619 -21.555 1.00 90.56 89 LEU A O 1
ATOM 712 N N . LEU A 1 90 ? 2.856 10.710 -21.855 1.00 91.44 90 LEU A N 1
ATOM 713 C CA . LEU A 1 90 ? 2.694 10.993 -20.430 1.00 91.44 90 LEU A CA 1
ATOM 714 C C . LEU A 1 90 ? 1.677 10.042 -19.785 1.00 91.44 90 LEU A C 1
ATOM 716 O O . LEU A 1 90 ? 1.923 9.510 -18.702 1.00 91.44 90 LEU A O 1
ATOM 720 N N . MET A 1 91 ? 0.552 9.785 -20.458 1.00 92.69 91 MET A N 1
ATOM 721 C CA . MET A 1 91 ? -0.447 8.825 -19.980 1.00 92.69 91 MET A CA 1
ATOM 722 C C . MET A 1 91 ? 0.087 7.390 -19.950 1.00 92.69 91 MET A C 1
ATOM 724 O O . MET A 1 91 ? -0.247 6.647 -19.024 1.00 92.69 91 MET A O 1
ATOM 728 N N . LEU A 1 92 ? 0.945 7.010 -20.902 1.00 94.12 92 LEU A N 1
ATOM 729 C CA . LEU A 1 92 ? 1.628 5.718 -20.912 1.00 94.12 92 LEU A CA 1
ATOM 730 C C . LEU A 1 92 ? 2.580 5.582 -19.724 1.00 94.12 92 LEU A C 1
ATOM 732 O O . LEU A 1 92 ? 2.587 4.531 -19.103 1.00 94.12 92 LEU A O 1
ATOM 736 N N . CYS A 1 93 ? 3.336 6.621 -19.363 1.00 94.31 93 CYS A N 1
ATOM 737 C CA . CYS A 1 93 ? 4.211 6.575 -18.187 1.00 94.31 93 CYS A CA 1
ATOM 738 C C . CYS A 1 93 ? 3.424 6.440 -16.879 1.00 94.31 93 CYS A C 1
ATOM 740 O O . CYS A 1 93 ? 3.838 5.716 -15.976 1.00 94.31 93 CYS A O 1
ATOM 742 N N . LEU A 1 94 ? 2.301 7.154 -16.764 1.00 94.06 94 LEU A N 1
ATOM 743 C CA . LEU A 1 94 ? 1.565 7.258 -15.509 1.00 94.06 94 LEU A CA 1
ATOM 744 C C . LEU A 1 94 ? 0.576 6.109 -15.311 1.00 94.06 94 LEU A C 1
ATOM 746 O O . LEU A 1 94 ? 0.659 5.409 -14.306 1.00 94.06 94 LEU A O 1
ATOM 750 N N . LEU A 1 95 ? -0.370 5.881 -16.226 1.00 95.25 95 LEU A N 1
ATOM 751 C CA . LEU A 1 95 ? -1.499 5.001 -15.913 1.00 95.25 95 LEU A CA 1
ATOM 752 C C . LEU A 1 95 ? -1.061 3.563 -15.561 1.00 95.25 95 LEU A C 1
ATOM 754 O O . LEU A 1 95 ? -1.372 3.121 -14.453 1.00 95.25 95 LEU A O 1
ATOM 758 N N . PRO A 1 96 ? -0.311 2.834 -16.411 1.00 96.00 96 PRO A N 1
ATOM 759 C CA . PRO A 1 96 ? 0.118 1.465 -16.118 1.00 96.00 96 PRO A CA 1
ATOM 760 C C . PRO A 1 96 ? 0.955 1.351 -14.837 1.00 96.00 96 PRO A C 1
ATOM 762 O O . PRO A 1 96 ? 0.830 0.361 -14.116 1.00 96.00 96 PRO A O 1
ATOM 765 N N . ALA A 1 97 ? 1.753 2.376 -14.514 1.00 96.69 97 ALA A N 1
ATOM 766 C CA . ALA A 1 97 ? 2.560 2.412 -13.299 1.00 96.69 97 ALA A CA 1
ATOM 767 C C . ALA A 1 97 ? 1.709 2.447 -12.017 1.00 96.69 97 ALA A C 1
ATOM 769 O O . ALA A 1 97 ? 2.149 1.956 -10.981 1.00 96.69 97 ALA A O 1
ATOM 770 N N . PHE A 1 98 ? 0.488 2.990 -12.074 1.00 96.62 98 PHE A N 1
ATOM 771 C CA . PHE A 1 98 ? -0.403 3.121 -10.918 1.00 96.62 98 PHE A CA 1
ATOM 772 C C . PHE A 1 98 ? -1.468 2.016 -10.814 1.00 96.62 98 PHE A C 1
ATOM 774 O O . PHE A 1 98 ? -1.908 1.728 -9.702 1.00 96.62 98 PHE A O 1
ATOM 781 N N . VAL A 1 99 ? -1.883 1.377 -11.918 1.00 97.69 99 VAL A N 1
ATOM 782 C CA . VAL A 1 99 ? -3.043 0.454 -11.943 1.00 97.69 99 VAL A CA 1
ATOM 783 C C . VAL A 1 99 ? -2.935 -0.684 -10.928 1.00 97.69 99 VAL A C 1
ATOM 785 O O . VAL A 1 99 ? -3.818 -0.837 -10.077 1.00 97.69 99 VAL A O 1
ATOM 788 N N . VAL A 1 100 ? -1.876 -1.494 -11.001 1.00 98.00 100 VAL A N 1
ATOM 789 C CA . VAL A 1 100 ? -1.722 -2.650 -10.103 1.00 98.00 100 VAL A CA 1
ATOM 790 C C . VAL A 1 100 ? -1.431 -2.197 -8.667 1.00 98.00 100 VAL A C 1
ATOM 792 O O . VAL A 1 100 ? -2.159 -2.642 -7.774 1.00 98.00 100 VAL A O 1
ATOM 795 N N . PRO A 1 101 ? -0.476 -1.273 -8.408 1.00 97.81 101 PRO A N 1
ATOM 796 C CA . PRO A 1 101 ? -0.244 -0.747 -7.065 1.00 97.81 101 PRO A CA 1
ATOM 797 C C . PRO A 1 101 ? -1.505 -0.202 -6.382 1.00 97.81 101 PRO A C 1
ATOM 799 O O . PRO A 1 101 ? -1.834 -0.629 -5.274 1.00 97.81 101 PRO A O 1
ATOM 802 N N . LEU A 1 102 ? -2.257 0.690 -7.043 1.00 97.81 102 LEU A N 1
ATOM 803 C CA . LEU A 1 102 ? -3.481 1.268 -6.476 1.00 97.81 102 LEU A CA 1
ATOM 804 C C . LEU A 1 102 ? -4.544 0.207 -6.219 1.00 97.81 102 LEU A C 1
ATOM 806 O O . LEU A 1 102 ? -5.245 0.287 -5.215 1.00 97.81 102 LEU A O 1
ATOM 810 N N . SER A 1 103 ? -4.655 -0.805 -7.078 1.00 98.25 103 SER A N 1
ATOM 811 C CA . SER A 1 103 ? -5.596 -1.905 -6.863 1.00 98.25 103 SER A CA 1
ATOM 812 C C . SER A 1 103 ? -5.249 -2.696 -5.599 1.00 98.25 103 SER A C 1
ATOM 814 O O . SER A 1 103 ? -6.131 -2.998 -4.797 1.00 98.25 103 SER A O 1
ATOM 816 N N . VAL A 1 104 ? -3.966 -2.961 -5.343 1.00 98.12 104 VAL A N 1
ATOM 817 C CA . VAL A 1 104 ? -3.524 -3.606 -4.094 1.00 98.12 104 VAL A CA 1
ATOM 818 C C . VAL A 1 104 ? -3.814 -2.719 -2.874 1.00 98.12 104 VAL A C 1
ATOM 820 O O . VAL A 1 104 ? -4.309 -3.207 -1.858 1.00 98.12 104 VAL A O 1
ATOM 823 N N . MET A 1 105 ? -3.599 -1.404 -2.973 1.00 97.62 105 MET A N 1
ATOM 824 C CA . MET A 1 105 ? -3.968 -0.466 -1.903 1.00 97.62 105 MET A CA 1
ATOM 825 C C . MET A 1 105 ? -5.477 -0.438 -1.647 1.00 97.62 105 MET A C 1
ATOM 827 O O . MET A 1 105 ? -5.901 -0.416 -0.494 1.00 97.62 105 MET A O 1
ATOM 831 N N . LEU A 1 106 ? -6.295 -0.449 -2.702 1.00 98.06 106 LEU A N 1
ATOM 832 C CA . LEU A 1 106 ? -7.749 -0.510 -2.582 1.00 98.06 106 LEU A CA 1
ATOM 833 C C . LEU A 1 106 ? -8.180 -1.775 -1.851 1.00 98.06 106 LEU A C 1
ATOM 835 O O . LEU A 1 106 ? -9.021 -1.688 -0.963 1.00 98.06 106 LEU A O 1
ATOM 839 N N . PHE A 1 107 ? -7.545 -2.914 -2.131 1.00 97.94 107 PHE A N 1
ATOM 840 C CA . PHE A 1 107 ? -7.769 -4.128 -1.354 1.00 97.94 107 PHE A CA 1
ATOM 841 C C . PHE A 1 107 ? -7.450 -3.907 0.135 1.00 97.94 107 PHE A C 1
ATOM 843 O O . PHE A 1 107 ? -8.272 -4.239 0.988 1.00 97.94 107 PHE A O 1
ATOM 850 N N . TYR A 1 108 ? -6.325 -3.270 0.481 1.00 98.25 108 TYR A N 1
ATOM 851 C CA . TYR A 1 108 ? -6.012 -2.940 1.882 1.00 98.25 108 TYR A CA 1
ATOM 852 C C . TYR A 1 108 ? -7.022 -1.971 2.508 1.00 98.25 108 TYR A C 1
ATOM 854 O O . TYR A 1 108 ? -7.364 -2.098 3.684 1.00 98.25 108 TYR A O 1
ATOM 862 N N . TRP A 1 109 ? -7.529 -1.017 1.729 1.00 98.06 109 TRP A N 1
ATOM 863 C CA . TRP A 1 109 ? -8.520 -0.041 2.174 1.00 98.06 109 TRP A CA 1
ATOM 864 C C . TRP A 1 109 ? -9.893 -0.675 2.414 1.00 98.06 109 TRP A C 1
ATOM 866 O O . TR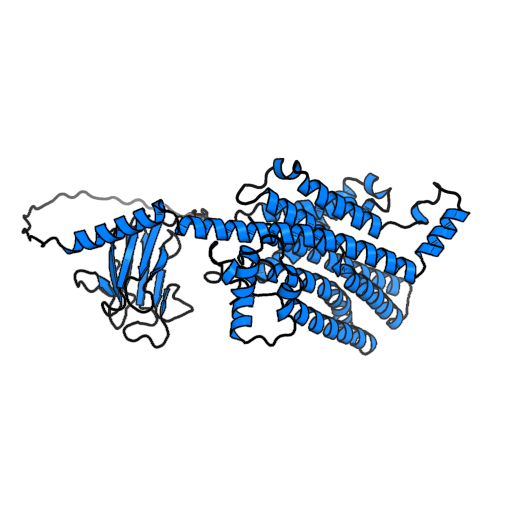P A 1 109 ? -10.554 -0.399 3.423 1.00 98.06 109 TRP A O 1
ATOM 876 N N . GLU A 1 110 ? -10.307 -1.588 1.542 1.00 96.38 110 GLU A N 1
ATOM 877 C CA . GLU A 1 110 ? -11.501 -2.400 1.741 1.00 96.38 110 GLU A CA 1
ATOM 878 C C . GLU A 1 110 ? -11.335 -3.289 2.979 1.00 96.38 110 GLU A C 1
ATOM 880 O O . GLU A 1 110 ? -12.222 -3.310 3.833 1.00 96.38 110 GLU A O 1
ATOM 885 N N . MET A 1 111 ? -10.154 -3.888 3.167 1.00 95.38 111 MET A N 1
ATOM 886 C CA . MET A 1 111 ? -9.789 -4.668 4.356 1.00 95.38 111 MET A CA 1
ATOM 887 C C . MET A 1 111 ? -9.656 -3.842 5.644 1.00 95.38 111 MET A C 1
ATOM 889 O O . MET A 1 111 ? -9.603 -4.430 6.719 1.00 95.38 111 MET A O 1
ATOM 893 N N . ASN A 1 112 ? -9.622 -2.506 5.597 1.00 95.81 112 ASN A N 1
ATOM 894 C CA . ASN A 1 112 ? -9.550 -1.662 6.793 1.00 95.81 112 ASN A CA 1
ATOM 895 C C . ASN A 1 112 ? -10.877 -1.697 7.579 1.00 95.81 112 ASN A C 1
ATOM 897 O O . ASN A 1 112 ? -11.718 -0.807 7.425 1.00 95.81 112 ASN A O 1
ATOM 901 N N . ILE A 1 113 ? -11.063 -2.730 8.406 1.00 93.25 113 ILE A N 1
ATOM 902 C CA . ILE A 1 113 ? -12.244 -2.956 9.259 1.00 93.25 113 ILE A CA 1
ATOM 903 C C . ILE A 1 113 ? -12.582 -1.737 10.139 1.00 93.25 113 ILE A C 1
ATOM 905 O O . ILE A 1 113 ? -13.744 -1.341 10.132 1.00 93.25 113 ILE A O 1
ATOM 909 N N . PRO A 1 114 ? -11.621 -1.065 10.816 1.00 92.06 114 PRO A N 1
ATOM 910 C CA . PRO A 1 114 ? -11.907 0.146 11.597 1.00 92.06 114 PRO A CA 1
ATOM 911 C C . PRO A 1 114 ? -12.651 1.252 10.844 1.00 92.06 114 PRO A C 1
ATOM 913 O O . PRO A 1 114 ? -13.307 2.081 11.464 1.00 92.06 114 PRO A O 1
ATOM 916 N N . GLY A 1 115 ? -12.518 1.309 9.516 1.00 91.38 115 GLY A N 1
ATOM 917 C CA . GLY A 1 115 ? -13.357 2.156 8.674 1.00 91.38 115 GLY A CA 1
ATOM 918 C C . GLY A 1 115 ? -13.209 3.664 8.852 1.00 91.38 115 GLY A C 1
ATOM 919 O O . GLY A 1 115 ? -14.057 4.407 8.378 1.00 91.38 115 GLY A O 1
ATOM 920 N N . ASN A 1 116 ? -12.139 4.129 9.493 1.00 91.94 116 ASN A N 1
ATOM 921 C CA . ASN A 1 116 ? -11.884 5.542 9.793 1.00 91.94 116 ASN A CA 1
ATOM 922 C C . ASN A 1 116 ? -10.841 6.209 8.869 1.00 91.94 116 ASN A C 1
ATOM 924 O O . ASN A 1 116 ? -10.415 7.328 9.149 1.00 91.94 116 ASN A O 1
ATOM 928 N N . ILE A 1 117 ? -10.402 5.514 7.814 1.00 95.88 117 ILE A N 1
ATOM 929 C CA . ILE A 1 117 ? -9.563 6.067 6.741 1.00 95.88 117 ILE A CA 1
ATOM 930 C C . ILE A 1 117 ? -10.430 6.120 5.490 1.00 95.88 117 ILE A C 1
ATOM 932 O O . ILE A 1 117 ? -10.868 5.075 4.999 1.00 95.88 117 ILE A O 1
ATOM 936 N N . SER A 1 118 ? -10.702 7.328 5.002 1.00 95.81 118 SER A N 1
ATOM 937 C CA . SER A 1 118 ? -11.451 7.527 3.761 1.00 95.81 118 SER A CA 1
ATOM 938 C C . SER A 1 118 ? -10.580 7.232 2.542 1.00 95.81 118 SER A C 1
ATOM 940 O O . SER A 1 118 ? -9.350 7.210 2.631 1.00 95.81 118 SER A O 1
ATOM 942 N N . ILE A 1 119 ? -11.208 7.027 1.384 1.00 95.62 119 ILE A N 1
ATOM 943 C CA . ILE A 1 119 ? -10.458 6.843 0.136 1.00 95.62 119 ILE A CA 1
ATOM 944 C C . ILE A 1 119 ? -9.616 8.082 -0.206 1.00 95.62 119 ILE A C 1
ATOM 946 O O . ILE A 1 119 ? -8.476 7.943 -0.636 1.00 95.62 119 ILE A O 1
ATOM 950 N N . TYR A 1 120 ? -10.130 9.287 0.067 1.00 95.25 120 TYR A N 1
ATOM 951 C CA . TYR A 1 120 ? -9.397 10.541 -0.129 1.00 95.25 120 TYR A CA 1
ATOM 952 C C . TYR A 1 120 ? -8.125 10.586 0.711 1.00 95.25 120 TYR A C 1
ATOM 954 O O . TYR A 1 120 ? -7.066 10.964 0.222 1.00 95.25 120 TYR A O 1
ATOM 962 N N . GLU A 1 121 ? -8.221 10.157 1.968 1.00 97.12 121 GLU A N 1
ATOM 963 C CA . GLU A 1 121 ? -7.063 10.082 2.845 1.00 97.12 121 GLU A CA 1
ATOM 964 C C . GLU A 1 121 ? -6.069 9.012 2.387 1.00 97.12 121 GLU A C 1
ATOM 966 O O . GLU A 1 121 ? -4.874 9.278 2.372 1.00 97.12 121 GLU A O 1
ATOM 971 N N . ALA A 1 122 ? -6.531 7.833 1.959 1.00 97.94 122 ALA A N 1
ATOM 972 C CA . ALA A 1 122 ? -5.650 6.795 1.420 1.00 97.94 122 ALA A CA 1
ATOM 973 C C . ALA A 1 122 ? -4.884 7.273 0.168 1.00 97.94 122 ALA A C 1
ATOM 975 O O . ALA A 1 122 ? -3.679 7.041 0.048 1.00 97.94 122 ALA A O 1
ATOM 976 N N . LEU A 1 123 ? -5.555 7.999 -0.731 1.00 97.94 123 LEU A N 1
ATOM 977 C CA . LEU A 1 123 ? -4.931 8.611 -1.907 1.00 97.94 123 LEU A CA 1
ATOM 978 C C . LEU A 1 123 ? -3.958 9.736 -1.524 1.00 97.94 123 LEU A C 1
ATOM 980 O O . LEU A 1 123 ? -2.867 9.815 -2.084 1.00 97.94 123 LEU A O 1
ATOM 984 N N . LEU A 1 124 ? -4.297 10.567 -0.535 1.00 98.12 124 LEU A N 1
ATOM 985 C CA . LEU A 1 124 ? -3.399 11.611 -0.039 1.00 98.12 124 LEU A CA 1
ATOM 986 C C . LEU A 1 124 ? -2.145 11.017 0.621 1.00 98.12 124 LEU A C 1
ATOM 988 O O . LEU A 1 124 ? -1.039 11.486 0.368 1.00 98.12 124 LEU A O 1
ATOM 992 N N . LEU A 1 125 ? -2.302 9.961 1.424 1.00 98.38 125 LEU A N 1
ATOM 993 C CA . LEU A 1 125 ? -1.189 9.206 2.007 1.00 98.38 125 LEU A CA 1
ATOM 994 C C . LEU A 1 125 ? -0.317 8.564 0.927 1.00 98.38 125 LEU A C 1
ATOM 996 O O . LEU A 1 125 ? 0.894 8.492 1.100 1.00 98.38 125 LEU A O 1
ATOM 1000 N N . THR A 1 126 ? -0.914 8.135 -0.187 1.00 98.56 126 THR A N 1
ATOM 1001 C CA . THR A 1 126 ? -0.178 7.613 -1.344 1.00 98.56 126 THR A CA 1
ATOM 1002 C C . THR A 1 126 ? 0.676 8.697 -1.987 1.00 98.56 126 THR A C 1
ATOM 1004 O O . THR A 1 126 ? 1.874 8.501 -2.175 1.00 98.56 126 THR A O 1
ATOM 1007 N N . LEU A 1 127 ? 0.084 9.858 -2.276 1.00 98.06 127 LEU A N 1
ATOM 1008 C CA . LEU A 1 127 ? 0.784 10.977 -2.902 1.00 98.06 127 LEU A CA 1
ATOM 1009 C C . LEU A 1 127 ? 1.903 11.521 -2.003 1.00 98.06 127 LEU A C 1
ATOM 1011 O O . LEU A 1 127 ? 3.062 11.548 -2.409 1.00 98.06 127 LEU A O 1
ATOM 1015 N N . LEU A 1 128 ? 1.566 11.915 -0.770 1.00 98.31 128 LEU A N 1
ATOM 1016 C CA . LEU A 1 128 ? 2.537 12.453 0.186 1.00 98.31 128 LEU A CA 1
ATOM 1017 C C . LEU A 1 128 ? 3.581 11.402 0.554 1.00 98.31 128 LEU A C 1
ATOM 1019 O O . LEU A 1 128 ? 4.766 11.706 0.616 1.00 98.31 128 LEU A O 1
ATOM 1023 N N . GLY A 1 129 ? 3.145 10.162 0.774 1.00 98.25 129 GLY A N 1
ATOM 1024 C CA . GLY A 1 129 ? 4.013 9.045 1.109 1.00 98.25 129 GLY A CA 1
ATOM 1025 C C . GLY A 1 129 ? 5.051 8.773 0.030 1.00 98.25 129 GLY A C 1
ATOM 1026 O O . GLY A 1 129 ? 6.235 8.686 0.345 1.00 98.25 129 GLY A O 1
ATOM 1027 N N . GLY A 1 130 ? 4.618 8.687 -1.230 1.00 97.12 130 GLY A N 1
ATOM 1028 C CA . GLY A 1 130 ? 5.496 8.482 -2.381 1.00 97.12 130 GLY A CA 1
ATOM 1029 C C . GLY A 1 130 ? 6.514 9.603 -2.548 1.00 97.12 130 GLY A C 1
ATOM 1030 O O . GLY A 1 130 ? 7.712 9.333 -2.527 1.00 97.12 130 GLY A O 1
ATOM 1031 N N . CYS A 1 131 ? 6.052 10.857 -2.616 1.00 97.75 131 CYS A N 1
ATOM 1032 C CA . CYS A 1 131 ? 6.942 12.008 -2.774 1.00 97.75 131 CYS A CA 1
ATOM 1033 C C . CYS A 1 131 ? 7.961 12.099 -1.630 1.00 97.75 131 CYS A C 1
ATOM 1035 O O . CYS A 1 131 ? 9.160 12.162 -1.880 1.00 97.75 131 CYS A O 1
ATOM 1037 N N . LEU A 1 132 ? 7.498 12.059 -0.374 1.00 98.44 132 LEU A N 1
ATOM 1038 C CA . LEU A 1 132 ? 8.376 12.210 0.787 1.00 98.44 132 LEU A CA 1
ATOM 1039 C C . LEU A 1 132 ? 9.372 11.055 0.906 1.00 98.44 132 LEU A C 1
ATOM 1041 O O . LEU A 1 132 ? 10.537 11.295 1.214 1.00 98.44 132 LEU A O 1
ATOM 1045 N N . SER A 1 133 ? 8.946 9.812 0.662 1.00 97.94 133 SER A N 1
ATOM 1046 C CA . SER A 1 133 ? 9.855 8.663 0.759 1.00 97.94 133 SER A CA 1
ATOM 1047 C C . SER A 1 133 ? 10.924 8.688 -0.331 1.00 97.94 133 SER A C 1
ATOM 1049 O O . SER A 1 133 ? 12.087 8.479 -0.007 1.00 97.94 133 SER A O 1
ATOM 1051 N N . LEU A 1 134 ? 10.586 9.048 -1.574 1.00 96.19 134 LEU A N 1
ATOM 1052 C CA . LEU A 1 134 ? 11.581 9.241 -2.636 1.00 96.19 134 LEU A CA 1
ATOM 1053 C C . LEU A 1 134 ? 12.555 10.381 -2.320 1.00 96.19 134 LEU A C 1
ATOM 1055 O O . LEU A 1 134 ? 13.762 10.217 -2.496 1.00 96.19 134 LEU A O 1
ATOM 1059 N N . THR A 1 135 ? 12.065 11.511 -1.799 1.00 96.44 135 THR A N 1
ATOM 1060 C CA . THR A 1 135 ? 12.930 12.617 -1.359 1.00 96.44 135 THR A CA 1
ATOM 1061 C C . THR A 1 135 ? 13.902 12.163 -0.272 1.00 96.44 135 THR A C 1
ATOM 1063 O O . THR A 1 135 ? 15.102 12.409 -0.381 1.00 96.44 135 THR A O 1
ATOM 1066 N N . VAL A 1 136 ? 13.414 11.458 0.754 1.00 96.38 136 VAL A N 1
ATOM 1067 C CA . VAL A 1 136 ? 14.266 10.937 1.834 1.00 96.38 136 VAL A CA 1
ATOM 1068 C C . VAL A 1 136 ? 15.264 9.912 1.295 1.00 96.38 136 VAL A C 1
ATOM 1070 O O . VAL A 1 136 ? 16.435 9.984 1.651 1.00 96.38 136 VAL A O 1
ATOM 1073 N N . THR A 1 137 ? 14.859 9.013 0.395 1.00 94.12 137 THR A N 1
ATOM 1074 C CA . THR A 1 137 ? 15.782 8.086 -0.279 1.00 94.12 137 THR A CA 1
ATOM 1075 C C . THR A 1 137 ? 16.897 8.835 -1.007 1.00 94.12 137 THR A C 1
ATOM 1077 O O . THR A 1 137 ? 18.061 8.466 -0.862 1.00 94.12 137 THR A O 1
ATOM 1080 N N . GLY A 1 138 ? 16.567 9.895 -1.752 1.00 91.25 138 GLY A N 1
ATOM 1081 C CA . GLY A 1 138 ? 17.550 10.739 -2.432 1.00 91.25 138 GLY A CA 1
ATOM 1082 C C . GLY A 1 138 ? 18.561 11.354 -1.461 1.00 91.25 138 GLY A C 1
ATOM 1083 O O . GLY A 1 138 ? 19.763 11.224 -1.671 1.00 91.25 138 GLY A O 1
ATOM 1084 N N . ILE A 1 139 ? 18.085 11.931 -0.353 1.00 91.44 139 ILE A N 1
ATOM 1085 C CA . ILE A 1 139 ? 18.941 12.501 0.704 1.00 91.44 139 ILE A CA 1
ATOM 1086 C C . ILE A 1 139 ? 19.822 11.424 1.353 1.00 91.44 139 ILE A C 1
ATOM 1088 O O . ILE A 1 139 ? 21.006 11.635 1.588 1.00 91.44 139 ILE A O 1
ATOM 1092 N N . MET A 1 140 ? 19.282 10.240 1.639 1.00 89.06 140 MET A N 1
ATOM 1093 C CA . MET A 1 140 ? 20.069 9.163 2.248 1.00 89.06 140 MET A CA 1
ATOM 1094 C C . MET A 1 140 ? 21.199 8.692 1.330 1.00 89.06 140 MET A C 1
ATOM 1096 O O . MET A 1 140 ? 22.297 8.417 1.809 1.00 89.06 140 MET A O 1
ATOM 1100 N N . ARG A 1 141 ? 20.957 8.640 0.016 1.00 86.50 141 ARG A N 1
ATOM 1101 C CA . ARG A 1 141 ? 21.983 8.284 -0.972 1.00 86.50 141 ARG A CA 1
ATOM 1102 C C . ARG A 1 141 ? 23.090 9.339 -1.070 1.00 86.50 141 ARG A C 1
ATOM 1104 O O . ARG A 1 141 ? 24.234 8.963 -1.297 1.00 86.50 141 ARG A O 1
ATOM 1111 N N . THR A 1 142 ? 22.785 10.625 -0.867 1.00 85.62 142 THR A N 1
ATOM 1112 C CA . THR A 1 142 ? 23.813 11.682 -0.858 1.00 85.62 142 THR A CA 1
ATOM 1113 C C . THR A 1 142 ? 24.614 11.721 0.444 1.00 85.62 142 THR A C 1
ATOM 1115 O O . THR A 1 142 ? 25.813 11.975 0.407 1.00 85.62 142 THR A O 1
ATOM 1118 N N . VAL A 1 143 ? 23.983 11.442 1.590 1.00 82.75 143 VAL A N 1
ATOM 1119 C CA . VAL A 1 143 ? 24.640 11.467 2.912 1.00 82.75 143 VAL A CA 1
ATOM 1120 C C . VAL A 1 143 ? 25.481 10.212 3.171 1.00 82.75 143 VAL A C 1
ATOM 1122 O O . VAL A 1 143 ? 26.510 10.293 3.839 1.00 82.75 143 VAL A O 1
ATOM 1125 N N . PHE A 1 144 ? 25.077 9.056 2.639 1.00 77.44 144 PHE A N 1
ATOM 1126 C CA . PHE A 1 144 ? 25.761 7.776 2.849 1.00 77.44 144 PHE A CA 1
ATOM 1127 C C . PHE A 1 144 ? 26.258 7.165 1.528 1.00 77.44 144 PHE A C 1
ATOM 1129 O O . PHE A 1 144 ? 25.774 6.102 1.123 1.00 77.44 144 PHE A O 1
ATOM 1136 N N . PRO A 1 145 ? 27.250 7.783 0.856 1.00 69.12 145 PRO A N 1
ATOM 1137 C CA . PRO A 1 145 ? 27.728 7.306 -0.439 1.00 69.12 145 PRO A CA 1
ATOM 1138 C C . PRO A 1 145 ? 28.317 5.889 -0.360 1.00 69.12 145 PRO A C 1
ATOM 1140 O O . PRO A 1 145 ? 28.129 5.113 -1.287 1.00 69.12 145 PRO A O 1
ATOM 1143 N N . GLY A 1 146 ? 28.920 5.477 0.761 1.00 63.62 146 GLY A N 1
ATOM 1144 C CA . GLY A 1 146 ? 29.481 4.122 0.914 1.00 63.62 146 GLY A CA 1
ATOM 1145 C C . GLY A 1 146 ? 28.448 2.982 0.867 1.00 63.62 146 GLY A C 1
ATOM 1146 O O . GLY A 1 146 ? 28.787 1.858 0.511 1.00 63.62 146 GLY A O 1
ATOM 1147 N N . ILE A 1 147 ? 27.163 3.251 1.149 1.00 61.81 147 ILE A N 1
ATOM 1148 C CA . ILE A 1 147 ? 26.083 2.257 0.967 1.00 61.81 147 ILE A CA 1
ATOM 1149 C C . ILE A 1 147 ? 25.849 1.992 -0.533 1.00 61.81 147 ILE A C 1
ATOM 1151 O O . ILE A 1 147 ? 25.410 0.905 -0.908 1.00 61.81 147 ILE A O 1
ATOM 1155 N N . SER A 1 148 ? 26.182 2.961 -1.397 1.00 57.19 148 SER A N 1
ATOM 1156 C CA . SER A 1 148 ? 26.007 2.859 -2.848 1.00 57.19 148 SER A CA 1
ATOM 1157 C C . SER A 1 148 ? 27.006 1.923 -3.540 1.00 57.19 148 SER A C 1
ATOM 1159 O O . SER A 1 148 ? 26.728 1.454 -4.642 1.00 57.19 148 SER A O 1
ATOM 1161 N N . GLU A 1 149 ? 28.116 1.578 -2.878 1.00 59.38 149 GLU A N 1
ATOM 1162 C CA . GLU A 1 149 ? 29.166 0.713 -3.437 1.00 59.38 149 GLU A CA 1
ATOM 1163 C C . GLU A 1 149 ? 28.769 -0.773 -3.467 1.00 59.38 149 GLU A C 1
ATOM 1165 O O . GLU A 1 149 ? 29.294 -1.552 -4.264 1.00 59.38 149 GLU A O 1
ATOM 1170 N N . ILE A 1 150 ? 27.787 -1.185 -2.655 1.00 65.31 150 ILE A N 1
ATOM 1171 C CA . ILE A 1 150 ? 27.224 -2.539 -2.691 1.00 65.31 150 ILE A CA 1
ATOM 1172 C C . ILE A 1 150 ? 25.906 -2.490 -3.467 1.00 65.31 150 ILE A C 1
ATOM 1174 O O . ILE A 1 150 ? 24.842 -2.298 -2.887 1.00 65.31 150 ILE A O 1
ATOM 1178 N N . ALA A 1 151 ? 25.963 -2.682 -4.787 1.00 61.88 151 ALA A N 1
ATOM 1179 C CA . ALA A 1 151 ? 24.849 -2.431 -5.712 1.00 61.88 151 ALA A CA 1
ATOM 1180 C C . ALA A 1 151 ? 23.491 -3.059 -5.316 1.00 61.88 151 ALA A C 1
ATOM 1182 O O . ALA A 1 151 ? 22.450 -2.418 -5.454 1.00 61.88 151 ALA A O 1
ATOM 1183 N N . PHE A 1 152 ? 23.480 -4.279 -4.766 1.00 66.25 152 PHE A N 1
ATOM 1184 C CA . PHE A 1 152 ? 22.244 -4.946 -4.332 1.00 66.25 152 PHE A CA 1
ATOM 1185 C C . PHE A 1 152 ? 21.709 -4.458 -2.969 1.00 66.25 152 PHE A C 1
ATOM 1187 O O . PHE A 1 152 ? 20.579 -4.783 -2.625 1.00 66.25 152 PHE A O 1
ATOM 1194 N N . LEU A 1 153 ? 22.483 -3.675 -2.205 1.00 72.38 153 LEU A N 1
ATOM 1195 C CA . LEU A 1 153 ? 22.077 -3.009 -0.951 1.00 72.38 153 LEU A CA 1
ATOM 1196 C C . LEU A 1 153 ? 21.855 -1.497 -1.128 1.00 72.38 153 LEU A C 1
ATOM 1198 O O . LEU A 1 153 ? 21.067 -0.904 -0.388 1.00 72.38 153 LEU A O 1
ATOM 1202 N N . ALA A 1 154 ? 22.508 -0.907 -2.131 1.00 69.38 154 ALA A N 1
ATOM 1203 C CA . ALA A 1 154 ? 22.502 0.513 -2.472 1.00 69.38 154 ALA A CA 1
ATOM 1204 C C . ALA A 1 154 ? 21.098 1.092 -2.682 1.00 69.38 154 ALA A C 1
ATOM 1206 O O . ALA A 1 154 ? 20.833 2.235 -2.312 1.00 69.38 154 ALA A O 1
ATOM 1207 N N . GLY A 1 155 ? 20.201 0.303 -3.277 1.00 78.06 155 GLY A N 1
ATOM 1208 C CA . GLY A 1 155 ? 18.783 0.643 -3.402 1.00 78.06 155 GLY A CA 1
ATOM 1209 C C . GLY A 1 155 ? 17.968 0.237 -2.173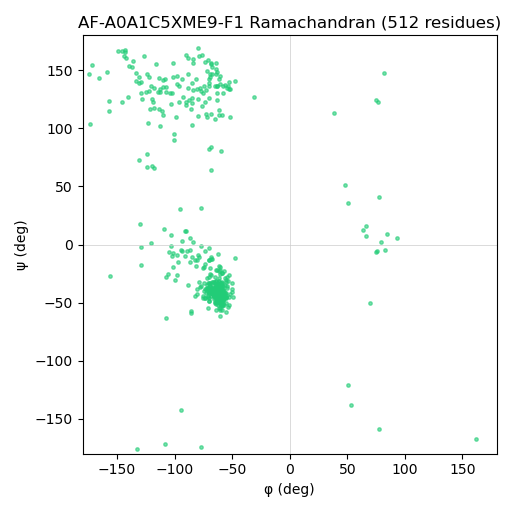 1.00 78.06 155 GLY A C 1
ATOM 1210 O O . GLY A 1 155 ? 17.391 1.103 -1.514 1.00 78.06 155 GLY A O 1
ATOM 1211 N N . PRO A 1 156 ? 17.950 -1.057 -1.803 1.00 87.19 156 PRO A N 1
ATOM 1212 C CA . PRO A 1 156 ? 17.019 -1.559 -0.799 1.00 87.19 156 PRO A CA 1
ATOM 1213 C C . PRO A 1 156 ? 17.117 -0.894 0.570 1.00 87.19 156 PRO A C 1
ATOM 1215 O O . PRO A 1 156 ? 16.086 -0.628 1.188 1.00 87.19 156 PRO A O 1
ATOM 1218 N N . LEU A 1 157 ? 18.327 -0.602 1.058 1.00 89.31 157 LEU A N 1
ATOM 1219 C CA . LEU A 1 157 ? 18.481 -0.079 2.414 1.00 89.31 157 LEU A CA 1
ATOM 1220 C C . LEU A 1 157 ? 17.962 1.367 2.539 1.00 89.31 157 LEU A C 1
ATOM 1222 O O . LEU A 1 157 ? 17.079 1.590 3.375 1.00 89.31 157 LEU A O 1
ATOM 1226 N N . PRO A 1 158 ? 18.416 2.345 1.722 1.00 92.44 158 PRO A N 1
ATOM 1227 C CA . PRO A 1 158 ? 17.875 3.705 1.773 1.00 92.44 158 PRO A CA 1
ATOM 1228 C C . PRO A 1 158 ? 16.367 3.769 1.516 1.00 92.44 158 PRO A C 1
ATOM 1230 O O . PRO A 1 158 ? 15.665 4.579 2.116 1.00 92.44 158 PRO A O 1
ATOM 1233 N N . GLU A 1 159 ? 15.849 2.914 0.637 1.00 95.44 159 GLU A N 1
ATOM 1234 C CA . GLU A 1 159 ? 14.434 2.915 0.261 1.00 95.44 159 GLU A CA 1
ATOM 1235 C C . GLU A 1 159 ? 13.525 2.360 1.354 1.00 95.44 159 GLU A C 1
ATOM 1237 O O . GLU A 1 159 ? 12.501 2.969 1.679 1.00 95.44 159 GLU A O 1
ATOM 1242 N N . GLU A 1 160 ? 13.886 1.226 1.962 1.00 97.06 160 GLU A N 1
ATOM 1243 C CA . GLU A 1 160 ? 13.088 0.674 3.057 1.00 97.06 160 GLU A CA 1
ATOM 1244 C C . GLU A 1 160 ? 13.167 1.539 4.314 1.00 97.06 160 GLU A C 1
ATOM 1246 O O . GLU A 1 160 ? 12.145 1.728 4.977 1.00 97.06 160 GLU A O 1
ATOM 1251 N N . LEU A 1 161 ? 14.327 2.134 4.618 1.00 95.81 161 LEU A N 1
ATOM 1252 C CA . LEU A 1 161 ? 14.456 3.075 5.733 1.00 95.81 161 LEU A CA 1
ATOM 1253 C C . LEU A 1 161 ? 13.612 4.335 5.513 1.00 95.81 161 LEU A C 1
ATOM 1255 O O . LEU A 1 161 ? 12.869 4.731 6.414 1.00 95.81 161 LEU A O 1
ATOM 1259 N N . ALA A 1 162 ? 13.662 4.926 4.315 1.00 97.62 162 ALA A N 1
ATOM 1260 C CA . ALA A 1 162 ? 12.870 6.102 3.974 1.00 97.62 162 ALA A CA 1
ATOM 1261 C C . ALA A 1 162 ? 11.366 5.830 4.096 1.00 97.62 162 ALA A C 1
ATOM 1263 O O . ALA A 1 162 ? 10.650 6.553 4.792 1.00 97.62 162 ALA A O 1
ATOM 1264 N N . LYS A 1 163 ? 10.870 4.750 3.484 1.00 98.56 163 LYS A N 1
ATOM 1265 C CA . LYS A 1 163 ? 9.454 4.375 3.587 1.00 98.56 163 LYS A CA 1
ATOM 1266 C C . LYS A 1 163 ? 9.053 4.064 5.030 1.00 98.56 163 LYS A C 1
ATOM 1268 O O . LYS A 1 163 ? 8.011 4.540 5.477 1.00 98.56 163 LYS A O 1
ATOM 1273 N N . CYS A 1 164 ? 9.875 3.334 5.786 1.00 98.50 164 CYS A N 1
ATOM 1274 C CA . CYS A 1 164 ? 9.614 3.044 7.197 1.00 98.50 164 CYS A CA 1
ATOM 1275 C C . CYS A 1 164 ? 9.529 4.320 8.048 1.00 98.50 164 CYS A C 1
ATOM 1277 O O . CYS A 1 164 ? 8.638 4.434 8.897 1.00 98.50 164 CYS A O 1
ATOM 1279 N N . LEU A 1 165 ? 10.396 5.304 7.799 1.00 98.31 165 LEU A N 1
ATOM 1280 C CA . LEU A 1 165 ? 10.343 6.610 8.454 1.00 98.31 165 LEU A CA 1
ATOM 1281 C C . LEU A 1 165 ? 9.016 7.323 8.161 1.00 98.31 165 LEU A C 1
ATOM 1283 O O . LEU A 1 165 ? 8.316 7.720 9.093 1.00 98.31 165 LEU A O 1
ATOM 1287 N N . ILE A 1 166 ? 8.628 7.434 6.887 1.00 98.69 166 ILE A N 1
ATOM 1288 C CA . ILE A 1 166 ? 7.381 8.113 6.499 1.00 98.69 166 ILE A CA 1
ATOM 1289 C C . ILE A 1 166 ? 6.146 7.396 7.063 1.00 98.69 166 ILE A C 1
ATOM 1291 O O . ILE A 1 166 ? 5.246 8.039 7.608 1.00 98.69 166 ILE A O 1
ATOM 1295 N N . VAL A 1 167 ? 6.122 6.062 7.024 1.00 98.81 167 VAL A N 1
ATOM 1296 C CA . VAL A 1 167 ? 5.062 5.255 7.648 1.00 98.81 167 VAL A CA 1
ATOM 1297 C C . VAL A 1 167 ? 4.984 5.516 9.152 1.00 98.81 167 VAL A C 1
ATOM 1299 O O . VAL A 1 167 ? 3.890 5.706 9.685 1.00 98.81 167 VAL A O 1
ATOM 1302 N N . THR A 1 168 ? 6.126 5.585 9.838 1.00 98.50 168 THR A N 1
ATOM 1303 C CA . THR A 1 168 ? 6.188 5.904 11.272 1.00 98.50 168 THR A CA 1
ATOM 1304 C C . THR A 1 168 ? 5.591 7.282 11.556 1.00 98.50 168 THR A C 1
ATOM 1306 O O . THR A 1 168 ? 4.749 7.402 12.447 1.00 98.50 168 THR A O 1
ATOM 1309 N N . ILE A 1 169 ? 5.965 8.301 10.772 1.00 98.38 169 ILE A N 1
ATOM 1310 C CA . ILE A 1 169 ? 5.449 9.673 10.901 1.00 98.38 169 ILE A CA 1
ATOM 1311 C C . ILE A 1 169 ? 3.926 9.694 10.741 1.00 98.38 169 ILE A C 1
ATOM 1313 O O . ILE A 1 169 ? 3.220 10.273 11.568 1.00 98.38 169 ILE A O 1
ATOM 1317 N N . PHE A 1 170 ? 3.386 9.017 9.725 1.00 98.38 170 PHE A N 1
ATOM 1318 C CA . PHE A 1 170 ? 1.936 8.932 9.542 1.00 98.38 170 PHE A CA 1
ATOM 1319 C C . PHE A 1 170 ? 1.249 8.217 10.709 1.00 98.38 170 PHE A C 1
ATOM 1321 O O . PHE A 1 170 ? 0.208 8.679 11.188 1.00 98.38 170 PHE A O 1
ATOM 1328 N N . LEU A 1 171 ? 1.854 7.148 11.230 1.00 98.12 171 LEU A N 1
ATOM 1329 C CA . LEU A 1 171 ? 1.352 6.416 12.391 1.00 98.12 171 LEU A CA 1
ATOM 1330 C C . LEU A 1 171 ? 1.434 7.199 13.709 1.00 98.12 171 LEU A C 1
ATOM 1332 O O . LEU A 1 171 ? 0.769 6.801 14.665 1.00 98.12 171 LEU A O 1
ATOM 1336 N N . CYS A 1 172 ? 2.141 8.329 13.791 1.00 96.81 172 CYS A N 1
ATOM 1337 C CA . CYS A 1 172 ? 2.100 9.197 14.974 1.00 96.81 172 CYS A CA 1
ATOM 1338 C C . CYS A 1 172 ? 0.704 9.795 15.227 1.00 96.81 172 CYS A C 1
ATOM 1340 O O . CYS A 1 172 ? 0.377 10.137 16.366 1.00 96.81 172 CYS A O 1
ATOM 1342 N N . ARG A 1 173 ? -0.168 9.870 14.209 1.00 93.19 173 ARG A N 1
ATOM 1343 C CA . ARG A 1 173 ? -1.545 10.366 14.373 1.00 93.19 173 ARG A CA 1
ATOM 1344 C C . ARG A 1 173 ? -2.351 9.457 15.316 1.00 93.19 173 ARG A C 1
ATOM 1346 O O . ARG A 1 173 ? -2.429 8.242 15.127 1.00 93.19 173 ARG A O 1
ATOM 1353 N N . LYS A 1 174 ? -3.027 10.050 16.311 1.00 88.50 174 LYS A N 1
ATOM 1354 C CA . LYS A 1 174 ? -3.788 9.330 17.362 1.00 88.50 174 LYS A CA 1
ATOM 1355 C C . LYS A 1 174 ? -4.947 8.461 16.846 1.00 88.50 174 LYS A C 1
ATOM 1357 O O . LYS A 1 174 ? -5.425 7.592 17.566 1.00 88.50 174 LYS A O 1
ATOM 1362 N N . LYS A 1 175 ? -5.422 8.685 15.617 1.00 91.44 175 LYS A N 1
ATOM 1363 C CA . LYS A 1 175 ? -6.540 7.921 15.038 1.00 91.44 175 LYS A CA 1
ATOM 1364 C C . LYS A 1 175 ? -6.145 6.547 14.473 1.00 91.44 175 LYS A C 1
ATOM 1366 O O . LYS A 1 175 ? -7.029 5.739 14.187 1.00 91.44 175 LYS A O 1
ATOM 1371 N N . TYR A 1 176 ? -4.849 6.279 14.299 1.00 94.94 176 TYR A N 1
ATOM 1372 C CA . TYR A 1 176 ? -4.347 5.022 13.733 1.00 94.94 176 TYR A CA 1
ATOM 1373 C C . TYR A 1 176 ? -3.857 4.088 14.832 1.00 94.94 176 TYR A C 1
ATOM 1375 O O . TYR A 1 176 ? -2.720 4.201 15.280 1.00 94.94 176 TYR A O 1
ATOM 1383 N N . ASN A 1 177 ? -4.722 3.187 15.279 1.00 93.88 177 ASN A N 1
ATOM 1384 C CA . ASN A 1 177 ? -4.502 2.351 16.456 1.00 93.88 177 ASN A CA 1
ATOM 1385 C C . ASN A 1 177 ? -4.528 0.846 16.160 1.00 93.88 177 ASN A C 1
ATOM 1387 O O . ASN A 1 177 ? -4.423 0.035 17.078 1.00 93.88 177 ASN A O 1
ATOM 1391 N N . TYR A 1 178 ? -4.715 0.464 14.897 1.00 96.12 178 TYR A N 1
ATOM 1392 C CA . TYR A 1 178 ? -5.028 -0.903 14.506 1.00 96.12 178 TYR A CA 1
ATOM 1393 C C . TYR A 1 178 ? -4.130 -1.390 13.373 1.00 96.12 178 TYR A C 1
ATOM 1395 O O . TYR A 1 178 ? -3.819 -0.644 12.444 1.00 96.12 178 TYR A O 1
ATOM 1403 N N . GLY A 1 179 ? -3.770 -2.675 13.407 1.00 97.75 179 GLY A N 1
ATOM 1404 C CA . GLY A 1 179 ? -2.856 -3.278 12.433 1.00 97.75 179 GLY A CA 1
ATOM 1405 C C . GLY A 1 179 ? -3.288 -3.105 10.974 1.00 97.75 179 GLY A C 1
ATOM 1406 O O . GLY A 1 179 ? -2.472 -2.744 10.133 1.00 97.75 179 GLY A O 1
ATOM 1407 N N . LEU A 1 180 ? -4.585 -3.257 10.674 1.00 97.81 180 LEU A N 1
ATOM 1408 C CA . LEU A 1 180 ? -5.123 -3.099 9.311 1.00 97.81 180 LEU A CA 1
ATOM 1409 C C . LEU A 1 180 ? -4.967 -1.666 8.775 1.00 97.81 180 LEU A C 1
ATOM 1411 O O . LEU A 1 180 ? -4.752 -1.483 7.580 1.00 97.81 180 LEU A O 1
ATOM 1415 N N . GLN A 1 181 ? -5.008 -0.656 9.649 1.00 98.12 181 GLN A N 1
ATOM 1416 C CA . GLN A 1 181 ? -4.710 0.726 9.260 1.00 98.12 181 GLN A CA 1
ATOM 1417 C C . GLN A 1 181 ? -3.227 0.882 8.932 1.00 98.12 181 GLN A C 1
ATOM 1419 O O . GLN A 1 181 ? -2.888 1.545 7.962 1.00 98.12 181 GLN A O 1
ATOM 1424 N N . GLY A 1 182 ? -2.347 0.247 9.711 1.00 98.44 182 GLY A N 1
ATOM 1425 C CA . GLY A 1 182 ? -0.914 0.220 9.435 1.00 98.44 182 GLY A CA 1
ATOM 1426 C C . GLY A 1 182 ? -0.571 -0.445 8.104 1.00 98.44 182 GLY A C 1
ATOM 1427 O O . GLY A 1 182 ? 0.249 0.086 7.362 1.00 98.44 182 GLY A O 1
ATOM 1428 N N . ILE A 1 183 ? -1.239 -1.553 7.772 1.00 98.81 183 ILE A N 1
ATOM 1429 C CA . ILE A 1 183 ? -1.122 -2.222 6.465 1.00 98.81 183 ILE A CA 1
ATOM 1430 C C . ILE A 1 183 ? -1.537 -1.270 5.343 1.00 98.81 183 ILE A C 1
ATOM 1432 O O . ILE A 1 183 ? -0.812 -1.133 4.363 1.00 98.81 183 ILE A O 1
ATOM 1436 N N . LEU A 1 184 ? -2.672 -0.578 5.494 1.00 98.75 184 LEU A N 1
ATOM 1437 C CA . LEU A 1 184 ? -3.136 0.398 4.509 1.00 98.75 184 LEU A CA 1
ATOM 1438 C C . LEU A 1 184 ? -2.167 1.580 4.360 1.00 98.75 184 LEU A C 1
ATOM 1440 O O . LEU A 1 184 ? -1.832 1.940 3.240 1.00 98.75 184 LEU A O 1
ATOM 1444 N N . ILE A 1 185 ? -1.707 2.173 5.464 1.00 98.81 185 ILE A N 1
ATOM 1445 C CA . ILE A 1 185 ? -0.785 3.321 5.450 1.00 98.81 185 ILE A CA 1
ATOM 1446 C C . ILE A 1 185 ? 0.555 2.922 4.826 1.00 98.81 185 ILE A C 1
ATOM 1448 O O . ILE A 1 185 ? 1.052 3.621 3.947 1.00 98.81 185 ILE A O 1
ATOM 1452 N N . GLY A 1 186 ? 1.115 1.784 5.245 1.00 98.75 186 GLY A N 1
ATOM 1453 C CA . GLY A 1 186 ? 2.331 1.224 4.662 1.00 98.75 186 GLY A CA 1
ATOM 1454 C C . GLY A 1 186 ? 2.169 0.942 3.174 1.00 98.75 186 GLY A C 1
ATOM 1455 O O . GLY A 1 186 ? 2.968 1.406 2.366 1.00 98.75 186 GLY A O 1
ATOM 1456 N N . GLY A 1 187 ? 1.083 0.265 2.801 1.00 98.69 187 GLY A N 1
ATOM 1457 C CA . GLY A 1 187 ? 0.749 -0.002 1.409 1.00 98.69 187 GLY A CA 1
ATOM 1458 C C . GLY A 1 187 ? 0.614 1.268 0.575 1.00 98.69 187 GLY A C 1
ATOM 1459 O O . GLY A 1 187 ? 1.186 1.323 -0.504 1.00 98.69 187 GLY A O 1
ATOM 1460 N N . ALA A 1 188 ? -0.060 2.306 1.080 1.00 98.81 188 ALA A N 1
ATOM 1461 C CA . ALA A 1 188 ? -0.209 3.597 0.406 1.00 98.81 188 ALA A CA 1
ATOM 1462 C C . ALA A 1 188 ? 1.150 4.269 0.136 1.00 98.81 188 ALA A C 1
ATOM 1464 O O . ALA A 1 188 ? 1.422 4.669 -0.994 1.00 98.81 188 ALA A O 1
ATOM 1465 N N . VAL A 1 189 ? 2.046 4.318 1.130 1.00 98.88 189 VAL A N 1
ATOM 1466 C CA . VAL A 1 189 ? 3.421 4.819 0.933 1.00 98.88 189 VAL A CA 1
ATOM 1467 C C . VAL A 1 189 ? 4.148 3.993 -0.135 1.00 98.88 189 VAL A C 1
ATOM 1469 O O . VAL A 1 189 ? 4.752 4.555 -1.049 1.00 98.88 189 VAL A O 1
ATOM 1472 N N . GLY A 1 190 ? 4.043 2.663 -0.066 1.00 98.50 190 GLY A N 1
ATOM 1473 C CA . GLY A 1 190 ? 4.638 1.755 -1.047 1.00 98.50 190 GLY A CA 1
ATOM 1474 C C . GLY A 1 190 ? 4.073 1.913 -2.463 1.00 98.50 190 GLY A C 1
ATOM 1475 O O . GLY A 1 190 ? 4.825 1.782 -3.424 1.00 98.50 190 GLY A O 1
ATOM 1476 N N . VAL A 1 191 ? 2.785 2.235 -2.609 1.00 98.50 191 VAL A N 1
ATOM 1477 C CA . VAL A 1 191 ? 2.147 2.546 -3.901 1.00 98.50 191 VAL A CA 1
ATOM 1478 C C . VAL A 1 191 ? 2.744 3.798 -4.509 1.00 98.50 191 VAL A C 1
ATOM 1480 O O . VAL A 1 191 ? 3.154 3.763 -5.666 1.00 98.50 191 VAL A O 1
ATOM 1483 N N . GLY A 1 192 ? 2.810 4.883 -3.732 1.00 98.12 192 GLY A N 1
ATOM 1484 C CA . GLY A 1 192 ? 3.356 6.152 -4.199 1.00 98.12 192 GLY A CA 1
ATOM 1485 C C . GLY A 1 192 ? 4.797 5.986 -4.669 1.00 98.12 192 GLY A C 1
ATOM 1486 O O . GLY A 1 192 ? 5.127 6.391 -5.780 1.00 98.12 192 GLY A O 1
ATOM 1487 N N . PHE A 1 193 ? 5.613 5.298 -3.864 1.00 98.19 193 PHE A N 1
ATOM 1488 C CA . PHE A 1 193 ? 6.992 4.966 -4.210 1.00 98.19 193 PHE A CA 1
ATOM 1489 C C . PHE A 1 193 ? 7.062 4.133 -5.501 1.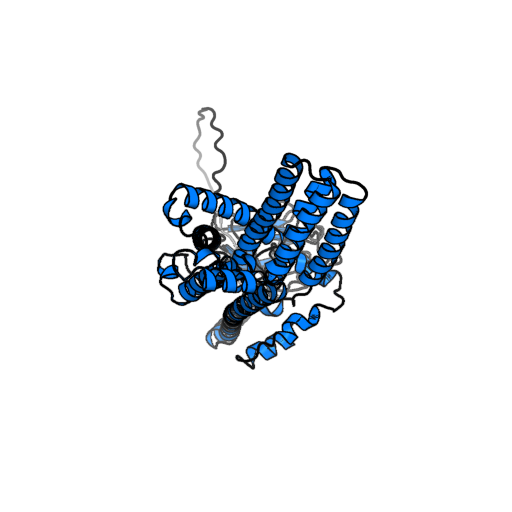00 98.19 193 PHE A C 1
ATOM 1491 O O . PHE A 1 193 ? 7.681 4.545 -6.478 1.00 98.19 193 PHE A O 1
ATOM 1498 N N . SER A 1 194 ? 6.372 2.987 -5.535 1.00 97.44 194 SER A N 1
ATOM 1499 C CA . SER A 1 194 ? 6.435 2.031 -6.648 1.00 97.44 194 SER A CA 1
ATOM 1500 C C . SER A 1 194 ? 5.977 2.630 -7.975 1.00 97.44 194 SER A C 1
ATOM 1502 O O . SER A 1 194 ? 6.551 2.311 -9.018 1.00 97.44 194 SER A O 1
ATOM 1504 N N . ALA A 1 195 ? 4.919 3.440 -7.960 1.00 97.06 195 ALA A N 1
ATOM 1505 C CA . ALA A 1 195 ? 4.341 4.003 -9.170 1.00 97.06 195 ALA A CA 1
ATOM 1506 C C . ALA A 1 195 ? 5.206 5.137 -9.734 1.00 97.06 195 ALA A C 1
ATOM 1508 O O . ALA A 1 195 ? 5.494 5.146 -10.929 1.00 97.06 195 ALA A O 1
ATOM 1509 N N . MET A 1 196 ? 5.689 6.046 -8.879 1.00 96.00 196 MET A N 1
ATOM 1510 C CA . MET A 1 196 ? 6.592 7.126 -9.295 1.00 96.00 196 MET A CA 1
ATOM 1511 C C . MET A 1 196 ? 7.928 6.578 -9.806 1.00 96.00 196 MET A C 1
ATOM 1513 O O . MET A 1 196 ? 8.406 7.020 -10.847 1.00 96.00 196 MET A O 1
ATOM 1517 N N . GLU A 1 197 ? 8.492 5.568 -9.138 1.00 95.69 197 GLU A N 1
ATOM 1518 C CA . GLU A 1 197 ? 9.719 4.909 -9.592 1.00 95.69 197 GLU A CA 1
ATOM 1519 C C . GLU A 1 197 ? 9.517 4.234 -10.962 1.00 95.69 197 GLU A C 1
ATOM 1521 O O . GLU A 1 197 ? 10.325 4.394 -11.874 1.00 95.69 197 GLU A O 1
ATOM 1526 N N . SER A 1 198 ? 8.392 3.532 -11.152 1.00 96.94 198 SER A N 1
ATOM 1527 C CA . SER A 1 198 ? 8.079 2.862 -12.424 1.00 96.94 198 SER A CA 1
ATOM 1528 C C . SER A 1 198 ? 7.853 3.844 -13.575 1.00 96.94 198 SER A C 1
ATOM 1530 O O . SER A 1 198 ? 8.323 3.593 -14.684 1.00 96.94 198 SER A O 1
ATOM 1532 N N . ALA A 1 199 ? 7.188 4.973 -13.314 1.00 96.44 199 ALA A N 1
ATOM 1533 C CA . ALA A 1 199 ? 7.052 6.052 -14.287 1.00 96.44 199 ALA A CA 1
ATOM 1534 C C . ALA A 1 199 ? 8.419 6.671 -14.636 1.00 96.44 199 ALA A C 1
ATOM 1536 O O . ALA A 1 199 ? 8.686 6.946 -15.804 1.00 96.44 199 ALA A O 1
ATOM 1537 N N . GLY A 1 200 ? 9.305 6.825 -13.644 1.00 95.50 200 GLY A N 1
ATOM 1538 C CA . GLY A 1 200 ? 10.680 7.290 -13.834 1.00 95.50 200 GLY A CA 1
ATOM 1539 C C . GLY A 1 200 ? 11.495 6.393 -14.768 1.00 95.50 200 GLY A C 1
ATOM 1540 O O . GLY A 1 200 ? 12.104 6.900 -15.706 1.00 95.50 200 GLY A O 1
ATOM 1541 N N . TYR A 1 201 ? 11.443 5.066 -14.594 1.00 95.50 201 TYR A N 1
ATOM 1542 C CA . TYR A 1 201 ? 12.119 4.134 -15.512 1.00 95.50 201 TYR A CA 1
ATOM 1543 C C . TYR A 1 201 ? 11.596 4.235 -16.950 1.00 95.50 201 TYR A C 1
ATOM 1545 O O . TYR A 1 201 ? 12.381 4.179 -17.894 1.00 95.50 201 TYR A O 1
ATOM 1553 N N . ALA A 1 202 ? 10.284 4.407 -17.141 1.00 96.31 202 ALA A N 1
ATOM 1554 C CA . ALA A 1 202 ? 9.720 4.596 -18.477 1.00 96.31 202 ALA A CA 1
ATOM 1555 C C . ALA A 1 202 ? 10.228 5.897 -19.126 1.00 96.31 202 ALA A C 1
ATOM 1557 O O . ALA A 1 202 ? 10.615 5.892 -20.293 1.00 96.31 202 ALA A O 1
ATOM 1558 N N . LEU A 1 203 ? 10.292 6.994 -18.364 1.00 94.44 203 LEU A N 1
ATOM 1559 C CA . LEU A 1 203 ? 10.856 8.262 -18.839 1.00 94.44 203 LEU A CA 1
ATOM 1560 C C . LEU A 1 203 ? 12.353 8.158 -19.152 1.00 94.44 203 LEU A C 1
ATOM 1562 O O . LEU A 1 203 ? 12.804 8.727 -20.140 1.00 94.44 203 LEU A O 1
ATOM 1566 N N . GLN A 1 204 ? 13.113 7.395 -18.367 1.00 95.56 204 GLN A N 1
ATOM 1567 C CA . GLN A 1 204 ? 14.526 7.147 -18.643 1.00 95.56 204 GLN A CA 1
ATOM 1568 C C . GLN A 1 204 ? 14.721 6.397 -19.970 1.00 95.56 204 GLN A C 1
ATOM 1570 O O . GLN A 1 204 ? 15.601 6.751 -20.750 1.00 95.56 204 GLN A O 1
ATOM 1575 N N . ILE A 1 205 ? 13.883 5.398 -20.268 1.00 95.31 205 ILE A N 1
ATOM 1576 C CA . ILE A 1 205 ? 13.901 4.708 -21.570 1.00 95.31 205 ILE A CA 1
ATOM 1577 C C . ILE A 1 205 ? 13.565 5.672 -22.708 1.00 95.31 205 ILE A C 1
ATOM 1579 O O . ILE A 1 205 ? 14.181 5.593 -23.770 1.00 95.31 205 ILE A O 1
ATOM 1583 N N . PHE A 1 206 ? 12.603 6.574 -22.499 1.00 93.81 206 PHE A N 1
ATOM 1584 C CA . PHE A 1 206 ? 12.280 7.601 -23.482 1.00 93.81 206 PHE A CA 1
ATOM 1585 C C . PHE A 1 206 ? 13.493 8.487 -23.789 1.00 93.81 206 PHE A C 1
ATOM 1587 O O . PHE A 1 206 ? 13.866 8.608 -24.953 1.00 93.81 206 PHE A O 1
ATOM 1594 N N . ASP A 1 207 ? 14.140 9.036 -22.760 1.00 93.81 207 ASP A N 1
ATOM 1595 C CA . ASP A 1 207 ? 15.316 9.903 -22.901 1.00 93.81 207 ASP A CA 1
ATOM 1596 C C . ASP A 1 207 ? 16.481 9.190 -23.610 1.00 93.81 207 ASP A C 1
ATOM 1598 O O . ASP A 1 207 ? 16.983 9.671 -24.626 1.00 93.81 207 ASP A O 1
ATOM 1602 N N . ILE A 1 208 ? 16.830 7.976 -23.169 1.00 94.75 208 ILE A N 1
ATOM 1603 C CA . ILE A 1 208 ? 17.856 7.137 -23.816 1.00 94.75 208 ILE A CA 1
ATOM 1604 C C . ILE A 1 208 ? 17.498 6.859 -25.282 1.00 94.75 208 ILE A C 1
ATOM 1606 O O . ILE A 1 208 ? 18.368 6.872 -26.154 1.00 94.75 208 ILE A O 1
ATOM 1610 N N . GLY A 1 209 ? 16.223 6.598 -25.569 1.00 94.31 209 GLY A N 1
ATOM 1611 C CA . GLY A 1 209 ? 15.744 6.344 -26.922 1.00 94.31 209 GLY A CA 1
ATOM 1612 C C . GLY A 1 209 ? 15.922 7.544 -27.849 1.00 94.31 209 GLY A C 1
ATOM 1613 O O . GLY A 1 209 ? 16.371 7.378 -28.982 1.00 94.31 209 GLY A O 1
ATOM 1614 N N . ILE A 1 210 ? 15.619 8.747 -27.355 1.00 92.75 210 ILE A N 1
ATOM 1615 C CA . ILE A 1 210 ? 15.827 9.998 -28.090 1.00 92.75 210 ILE A CA 1
ATOM 1616 C C . ILE A 1 210 ? 17.321 10.255 -28.315 1.00 92.75 210 ILE A C 1
ATOM 1618 O O . ILE A 1 210 ? 17.721 10.524 -29.447 1.00 92.75 210 ILE A O 1
ATOM 1622 N N . GLN A 1 211 ? 18.153 10.110 -27.279 1.00 95.88 211 GLN A N 1
ATOM 1623 C CA . GLN A 1 211 ? 19.605 10.319 -27.370 1.00 95.88 211 GLN A CA 1
ATOM 1624 C C . GLN A 1 211 ? 20.276 9.385 -28.387 1.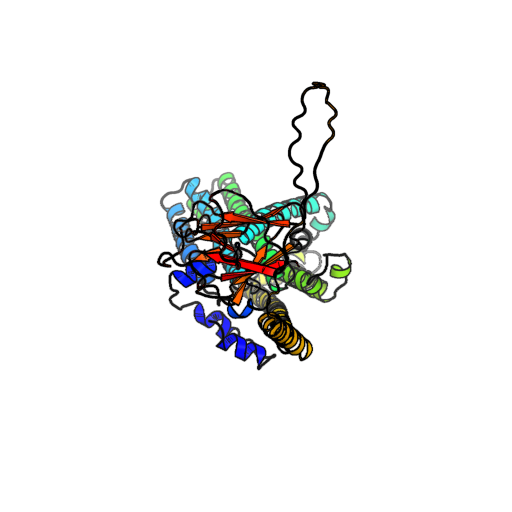00 95.88 211 GLN A C 1
ATOM 1626 O O . GLN A 1 211 ? 21.195 9.795 -29.089 1.00 95.88 211 GLN A O 1
ATOM 1631 N N . ASN A 1 212 ? 19.787 8.148 -28.509 1.00 95.88 212 ASN A N 1
ATOM 1632 C CA . ASN A 1 212 ? 20.300 7.158 -29.459 1.00 95.88 212 ASN A CA 1
ATOM 1633 C C . ASN A 1 212 ? 19.583 7.170 -30.822 1.00 95.88 212 ASN A C 1
ATOM 1635 O O . ASN A 1 212 ? 19.748 6.229 -31.598 1.00 95.88 212 ASN A O 1
ATOM 1639 N N . ALA A 1 213 ? 18.763 8.189 -31.111 1.00 94.00 213 ALA A N 1
ATOM 1640 C CA . ALA A 1 213 ? 17.989 8.312 -32.351 1.00 94.00 213 ALA A CA 1
ATOM 1641 C C . ALA A 1 213 ? 17.170 7.047 -32.702 1.00 94.00 213 ALA A C 1
ATOM 1643 O O . ALA A 1 213 ? 17.012 6.680 -33.870 1.00 94.00 213 ALA A O 1
ATOM 1644 N N . MET A 1 214 ? 16.645 6.356 -31.685 1.00 93.19 214 MET A N 1
ATOM 1645 C CA . MET A 1 214 ? 15.828 5.160 -31.874 1.00 93.19 214 MET A CA 1
ATOM 1646 C C . MET A 1 214 ? 14.477 5.526 -32.497 1.00 93.19 214 MET A C 1
ATOM 1648 O O . MET A 1 214 ? 13.884 6.561 -32.196 1.00 93.19 214 MET A O 1
ATOM 1652 N N . GLY A 1 215 ? 13.933 4.637 -33.330 1.00 91.50 215 GLY A N 1
ATOM 1653 C CA . GLY A 1 215 ? 12.594 4.829 -33.887 1.00 91.50 215 GLY A CA 1
ATOM 1654 C C . GLY A 1 215 ? 11.523 4.894 -32.791 1.00 91.50 215 GLY A C 1
ATOM 1655 O O . GLY A 1 215 ? 11.518 4.071 -31.875 1.00 91.50 215 GLY A O 1
ATOM 1656 N N . THR A 1 216 ? 10.565 5.819 -32.912 1.00 89.75 216 THR A N 1
ATOM 1657 C CA . THR A 1 216 ? 9.502 6.073 -31.916 1.00 89.75 216 THR A CA 1
ATOM 1658 C C . THR A 1 216 ? 8.763 4.806 -31.478 1.00 89.75 216 THR A C 1
ATOM 1660 O O . THR A 1 216 ? 8.524 4.602 -30.290 1.00 89.75 216 THR A O 1
ATOM 1663 N N . ASN A 1 217 ? 8.463 3.903 -32.417 1.00 89.81 217 ASN A N 1
ATOM 1664 C CA . ASN A 1 217 ? 7.804 2.629 -32.118 1.00 89.81 217 ASN A CA 1
ATOM 1665 C C . ASN A 1 217 ? 8.645 1.710 -31.224 1.00 89.81 217 A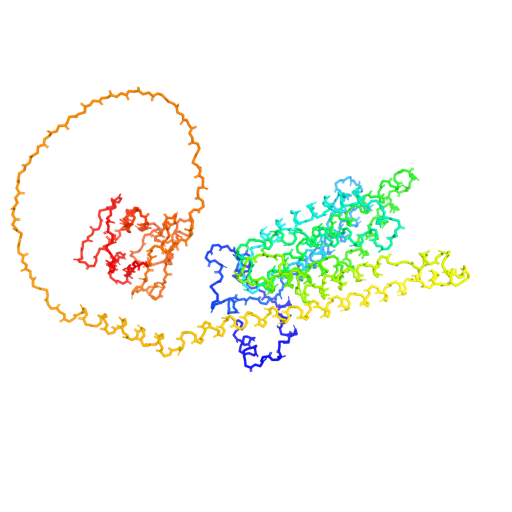SN A C 1
ATOM 1667 O O . ASN A 1 217 ? 8.086 0.977 -30.411 1.00 89.81 217 ASN A O 1
ATOM 1671 N N . ILE A 1 218 ? 9.973 1.737 -31.363 1.00 92.62 218 ILE A N 1
ATOM 1672 C CA . ILE A 1 218 ? 10.882 0.953 -30.523 1.00 92.62 218 ILE A CA 1
ATOM 1673 C C . ILE A 1 218 ? 10.872 1.530 -29.108 1.00 92.62 218 ILE A C 1
ATOM 1675 O O . ILE A 1 218 ? 10.692 0.784 -28.153 1.00 92.62 218 ILE A O 1
ATOM 1679 N N . ILE A 1 219 ? 10.968 2.858 -28.984 1.00 93.38 219 ILE A N 1
ATOM 1680 C CA . ILE A 1 219 ? 10.935 3.555 -27.692 1.00 93.38 219 ILE A CA 1
ATOM 1681 C C . ILE A 1 219 ? 9.641 3.226 -26.936 1.00 93.38 219 ILE A C 1
ATOM 1683 O O . ILE A 1 219 ? 9.690 2.750 -25.805 1.00 93.38 219 ILE A O 1
ATOM 1687 N N . ILE A 1 220 ? 8.483 3.400 -27.581 1.00 92.94 220 ILE A N 1
ATOM 1688 C CA . ILE A 1 220 ? 7.170 3.142 -26.971 1.00 92.94 220 ILE A CA 1
ATOM 1689 C C . ILE A 1 220 ? 7.035 1.681 -26.530 1.00 92.94 220 ILE A C 1
ATOM 1691 O O . ILE A 1 220 ? 6.532 1.416 -25.438 1.00 92.94 220 ILE A O 1
ATOM 1695 N N . ARG A 1 221 ? 7.501 0.726 -27.346 1.00 92.88 221 ARG A N 1
ATOM 1696 C CA . ARG A 1 221 ? 7.481 -0.700 -26.987 1.00 92.88 221 ARG A CA 1
ATOM 1697 C C . ARG A 1 221 ? 8.368 -0.994 -25.780 1.00 92.88 221 ARG A C 1
ATOM 1699 O O . ARG A 1 221 ? 7.915 -1.688 -24.878 1.00 92.88 221 ARG A O 1
ATOM 1706 N N . SER A 1 222 ? 9.574 -0.435 -25.727 1.00 94.69 222 SER A N 1
ATOM 1707 C CA . SER A 1 222 ? 10.485 -0.599 -24.587 1.00 94.69 222 SER A CA 1
ATOM 1708 C C . SER A 1 222 ? 9.921 0.012 -23.301 1.00 94.69 222 SER A C 1
ATOM 1710 O O . SER A 1 222 ? 10.018 -0.587 -22.231 1.00 94.69 222 SER A O 1
ATOM 1712 N N . MET A 1 223 ? 9.274 1.178 -23.396 1.00 95.44 223 MET A N 1
ATOM 1713 C CA . MET A 1 223 ? 8.567 1.789 -22.267 1.00 95.44 223 MET A CA 1
ATOM 1714 C C . MET A 1 223 ? 7.406 0.911 -21.793 1.00 95.44 223 MET A C 1
ATOM 1716 O O . MET A 1 223 ? 7.250 0.675 -20.597 1.00 95.44 223 MET A O 1
ATOM 1720 N N . ALA A 1 224 ? 6.592 0.402 -22.720 1.00 94.62 224 ALA A N 1
ATOM 1721 C CA . ALA A 1 224 ? 5.487 -0.486 -22.387 1.00 94.62 224 ALA A CA 1
ATOM 1722 C C . ALA A 1 224 ? 5.981 -1.784 -21.724 1.00 94.62 224 ALA A C 1
ATOM 1724 O O . ALA A 1 224 ? 5.381 -2.220 -20.745 1.00 94.62 224 ALA A O 1
ATOM 1725 N N . ASP A 1 225 ? 7.087 -2.365 -22.197 1.00 93.56 225 ASP A N 1
ATOM 1726 C CA . ASP A 1 225 ? 7.670 -3.589 -21.636 1.00 93.56 225 ASP A CA 1
ATOM 1727 C C . ASP A 1 225 ? 8.085 -3.411 -20.167 1.00 93.56 225 ASP A C 1
ATOM 1729 O O . ASP A 1 225 ? 7.651 -4.176 -19.296 1.00 93.56 225 ASP A O 1
ATOM 1733 N N . ILE A 1 226 ? 8.829 -2.339 -19.849 1.00 95.00 226 ILE A N 1
ATOM 1734 C CA . ILE A 1 226 ? 9.221 -2.078 -18.457 1.00 95.00 226 ILE A CA 1
ATOM 1735 C C . ILE A 1 226 ? 8.002 -1.810 -17.567 1.00 95.00 226 ILE A C 1
ATOM 1737 O O . ILE A 1 226 ? 7.948 -2.294 -16.435 1.00 95.00 226 ILE A O 1
ATOM 1741 N N . LEU A 1 227 ? 6.998 -1.090 -18.074 1.00 96.44 227 LEU A N 1
ATOM 1742 C CA . LEU A 1 227 ? 5.780 -0.763 -17.334 1.00 96.44 227 LEU A CA 1
ATOM 1743 C C . LEU A 1 227 ? 4.924 -2.001 -17.063 1.00 96.44 227 LEU A C 1
ATOM 1745 O O . LEU A 1 227 ? 4.422 -2.158 -15.952 1.00 96.44 227 LEU A O 1
ATOM 1749 N N . VAL A 1 228 ? 4.783 -2.900 -18.040 1.00 93.94 228 VAL A N 1
ATOM 1750 C CA . VAL A 1 228 ? 4.065 -4.171 -17.873 1.00 93.94 228 VAL A CA 1
ATOM 1751 C C . VAL A 1 228 ? 4.783 -5.044 -16.855 1.00 93.94 228 VAL A C 1
ATOM 1753 O O . VAL A 1 228 ? 4.156 -5.506 -15.899 1.00 93.94 228 VAL A O 1
ATOM 1756 N N . ARG A 1 229 ? 6.101 -5.228 -17.004 1.00 92.75 229 ARG A N 1
ATOM 1757 C CA . ARG A 1 229 ? 6.898 -6.045 -16.083 1.00 92.75 229 ARG A CA 1
ATOM 1758 C C . ARG A 1 229 ? 6.792 -5.515 -14.657 1.00 92.75 229 ARG A C 1
ATOM 1760 O O . ARG A 1 229 ? 6.447 -6.267 -13.750 1.00 92.75 229 ARG A O 1
ATOM 1767 N N . ARG A 1 230 ? 7.028 -4.217 -14.450 1.00 94.44 230 ARG A N 1
ATOM 1768 C CA . ARG A 1 230 ? 6.955 -3.593 -13.121 1.00 94.44 230 ARG A CA 1
ATOM 1769 C C . ARG A 1 230 ? 5.533 -3.565 -12.565 1.00 94.44 230 ARG A C 1
ATOM 1771 O O . ARG A 1 230 ? 5.353 -3.808 -11.376 1.00 94.44 230 ARG A O 1
ATOM 1778 N N . GLY A 1 231 ? 4.529 -3.346 -13.412 1.00 92.31 231 GLY A N 1
ATOM 1779 C CA . GLY A 1 231 ? 3.118 -3.365 -13.035 1.00 92.31 231 GLY A CA 1
ATOM 1780 C C . GLY A 1 231 ? 2.673 -4.732 -12.517 1.00 92.31 231 GLY A C 1
ATOM 1781 O O . GLY A 1 231 ? 2.160 -4.821 -11.406 1.00 92.31 231 GLY A O 1
ATOM 1782 N N . VAL A 1 232 ? 2.924 -5.810 -13.269 1.00 91.44 232 VAL A N 1
ATOM 1783 C CA . VAL A 1 232 ? 2.588 -7.188 -12.851 1.00 91.44 232 VAL A CA 1
ATOM 1784 C C . VAL A 1 232 ? 3.269 -7.538 -11.530 1.00 91.44 232 VAL A C 1
ATOM 1786 O O . VAL A 1 232 ? 2.649 -8.078 -10.614 1.00 91.44 232 VAL A O 1
ATOM 1789 N N . LEU A 1 233 ? 4.546 -7.194 -11.421 1.00 94.81 233 LEU A N 1
ATOM 1790 C CA . LEU A 1 233 ? 5.381 -7.520 -10.277 1.00 94.81 233 LEU A CA 1
ATOM 1791 C C . LEU A 1 233 ? 5.089 -6.673 -9.026 1.00 94.81 233 LEU A C 1
ATOM 1793 O O . LEU A 1 233 ? 5.390 -7.103 -7.908 1.00 94.81 233 LEU A O 1
ATOM 1797 N N . ALA A 1 234 ? 4.433 -5.518 -9.173 1.00 95.25 234 ALA A N 1
ATOM 1798 C CA . ALA A 1 234 ? 4.091 -4.640 -8.057 1.00 95.25 234 ALA A CA 1
ATOM 1799 C C . ALA A 1 234 ? 3.178 -5.298 -7.009 1.00 95.25 234 ALA A C 1
ATOM 1801 O O . ALA A 1 234 ? 3.148 -4.850 -5.860 1.00 95.25 234 ALA A O 1
ATOM 1802 N N . ILE A 1 235 ? 2.485 -6.389 -7.367 1.00 95.62 235 ILE A N 1
ATOM 1803 C CA . ILE A 1 235 ? 1.670 -7.173 -6.434 1.00 95.62 235 ILE A CA 1
ATOM 1804 C C . ILE A 1 235 ? 2.478 -7.728 -5.253 1.00 95.62 235 ILE A C 1
ATOM 1806 O O . ILE A 1 235 ? 1.886 -7.965 -4.209 1.00 95.62 235 ILE A O 1
ATOM 1810 N N . GLY A 1 236 ? 3.799 -7.915 -5.367 1.00 94.56 236 GLY A N 1
ATOM 1811 C CA . GLY A 1 236 ? 4.657 -8.367 -4.257 1.00 94.56 236 GLY A CA 1
ATOM 1812 C C . GLY A 1 236 ? 5.911 -7.527 -4.023 1.00 94.56 236 GLY A C 1
ATOM 1813 O O . GLY A 1 236 ? 6.827 -8.004 -3.358 1.00 94.56 236 GLY A O 1
ATOM 1814 N N . GLY A 1 237 ? 5.950 -6.305 -4.563 1.00 95.94 237 GLY A N 1
ATOM 1815 C CA . GLY A 1 237 ? 7.058 -5.360 -4.403 1.00 95.94 237 GLY A CA 1
ATOM 1816 C C . GLY A 1 237 ? 6.851 -4.373 -3.248 1.00 95.94 237 GLY A C 1
ATOM 1817 O O . GLY A 1 237 ? 6.266 -4.707 -2.211 1.00 95.94 237 GLY A O 1
ATOM 1818 N N . HIS A 1 238 ? 7.269 -3.116 -3.454 1.00 97.69 238 HIS A N 1
ATOM 1819 C CA . HIS A 1 238 ? 7.268 -2.059 -2.430 1.00 97.69 238 HIS A CA 1
ATOM 1820 C C . HIS A 1 238 ? 5.934 -1.887 -1.689 1.00 97.69 238 HIS A C 1
ATOM 1822 O O . HIS A 1 238 ? 5.949 -1.554 -0.504 1.00 97.69 238 HIS A O 1
ATOM 1828 N N . VAL A 1 239 ? 4.800 -2.126 -2.360 1.00 98.12 239 VAL A N 1
ATOM 1829 C CA . VAL A 1 239 ? 3.454 -2.044 -1.768 1.00 98.12 239 VAL A CA 1
ATOM 1830 C C . VAL A 1 239 ? 3.287 -3.038 -0.619 1.00 98.12 239 VAL A C 1
ATOM 1832 O O . VAL A 1 239 ? 2.817 -2.672 0.457 1.00 98.12 239 VAL A O 1
ATOM 1835 N N . VAL A 1 240 ? 3.685 -4.296 -0.822 1.00 98.50 240 VAL A N 1
ATOM 1836 C CA . VAL A 1 240 ? 3.602 -5.336 0.212 1.00 98.50 240 VAL A CA 1
ATOM 1837 C C . VAL A 1 240 ? 4.670 -5.110 1.271 1.00 98.50 240 VAL A C 1
ATOM 1839 O O . VAL A 1 240 ? 4.353 -5.130 2.456 1.00 98.50 240 VAL A O 1
ATOM 1842 N N . TRP A 1 241 ? 5.910 -4.833 0.862 1.00 98.44 241 TRP A N 1
ATOM 1843 C CA . TRP A 1 241 ? 7.034 -4.625 1.781 1.00 98.44 241 TRP A CA 1
ATOM 1844 C C . TRP A 1 241 ? 6.741 -3.528 2.805 1.00 98.44 241 TRP A C 1
ATOM 1846 O O . TRP A 1 241 ? 6.894 -3.753 4.005 1.00 98.44 241 TRP A O 1
ATOM 1856 N N . ALA A 1 242 ? 6.207 -2.389 2.355 1.00 98.69 242 ALA A N 1
ATOM 1857 C CA . ALA A 1 242 ? 5.840 -1.300 3.250 1.00 98.69 242 ALA A CA 1
ATOM 1858 C C . ALA A 1 242 ? 4.619 -1.606 4.127 1.00 98.69 242 ALA A C 1
ATOM 1860 O O . ALA A 1 242 ? 4.560 -1.202 5.293 1.00 98.69 242 ALA A O 1
ATOM 1861 N N . ALA A 1 243 ? 3.662 -2.376 3.609 1.00 98.75 243 ALA A N 1
ATOM 1862 C CA . ALA A 1 243 ? 2.514 -2.832 4.381 1.00 98.75 243 ALA A CA 1
ATOM 1863 C C . ALA A 1 243 ? 2.906 -3.765 5.545 1.00 98.75 243 ALA A C 1
ATOM 1865 O O . ALA A 1 243 ? 2.242 -3.733 6.584 1.00 98.75 243 ALA A O 1
ATOM 1866 N N . LEU A 1 244 ? 3.985 -4.553 5.414 1.00 98.69 244 LEU A N 1
ATOM 1867 C CA . LEU A 1 244 ? 4.463 -5.456 6.469 1.00 98.69 244 LEU A CA 1
ATOM 1868 C C . LEU A 1 244 ? 4.847 -4.688 7.741 1.00 98.69 244 LEU A C 1
ATOM 1870 O O . LEU A 1 244 ? 4.228 -4.894 8.791 1.00 98.69 244 LEU A O 1
ATOM 1874 N N . TYR A 1 245 ? 5.832 -3.787 7.657 1.00 98.50 245 TYR A N 1
ATOM 1875 C CA . TYR A 1 245 ? 6.267 -3.024 8.831 1.00 98.50 245 TYR A CA 1
ATOM 1876 C C . TYR A 1 245 ? 5.248 -1.965 9.252 1.00 98.50 245 TYR A C 1
ATOM 1878 O O . TYR A 1 245 ? 5.117 -1.708 10.446 1.00 98.50 245 TYR A O 1
ATOM 1886 N N . GLY A 1 246 ? 4.456 -1.412 8.326 1.00 98.62 246 GLY A N 1
ATOM 1887 C CA . GLY A 1 246 ? 3.339 -0.536 8.683 1.00 98.62 246 GLY A CA 1
ATOM 1888 C C . GLY A 1 246 ? 2.304 -1.247 9.556 1.00 98.62 246 GLY A C 1
ATOM 1889 O O . GLY A 1 246 ? 1.923 -0.740 10.614 1.00 98.62 246 GLY A O 1
ATOM 1890 N N . GLY A 1 247 ? 1.897 -2.458 9.163 1.00 98.44 247 GLY A N 1
ATOM 1891 C CA . GLY A 1 247 ? 0.992 -3.300 9.941 1.00 98.44 247 GLY A CA 1
ATOM 1892 C C . GLY A 1 247 ? 1.569 -3.688 11.301 1.00 98.44 247 GLY A C 1
ATOM 1893 O O . GLY A 1 247 ? 0.879 -3.575 12.316 1.00 98.44 247 GLY A O 1
ATOM 1894 N N . ALA A 1 248 ? 2.843 -4.087 11.345 1.00 98.44 248 ALA A N 1
ATOM 1895 C CA . ALA A 1 248 ? 3.536 -4.404 12.591 1.00 98.44 248 ALA A CA 1
ATOM 1896 C C . ALA A 1 248 ? 3.603 -3.204 13.544 1.00 98.44 248 ALA A C 1
ATOM 1898 O O . ALA A 1 248 ? 3.201 -3.330 14.700 1.00 98.44 248 ALA A O 1
ATOM 1899 N N . LEU A 1 249 ? 4.046 -2.035 13.073 1.00 98.50 249 LEU A N 1
ATOM 1900 C CA . LEU A 1 249 ? 4.151 -0.824 13.892 1.00 98.50 249 LEU A CA 1
ATOM 1901 C C . LEU A 1 249 ? 2.792 -0.401 14.453 1.00 98.50 249 LEU A C 1
ATOM 1903 O O . LEU A 1 249 ? 2.701 -0.077 15.635 1.00 98.50 249 LEU A O 1
ATOM 1907 N N . ALA A 1 250 ? 1.723 -0.460 13.655 1.00 98.19 250 ALA A N 1
ATOM 1908 C CA . ALA A 1 250 ? 0.380 -0.140 14.137 1.00 98.19 250 ALA A CA 1
ATOM 1909 C C . ALA A 1 250 ? -0.141 -1.160 15.168 1.00 98.19 250 ALA A C 1
ATOM 1911 O O . ALA A 1 250 ? -0.782 -0.765 16.143 1.00 98.19 250 ALA A O 1
ATOM 1912 N N . LEU A 1 251 ? 0.169 -2.453 15.001 1.00 97.31 251 LEU A N 1
ATOM 1913 C CA . LEU A 1 251 ? -0.132 -3.491 15.998 1.00 97.31 251 LEU A CA 1
ATOM 1914 C C . LEU A 1 251 ? 0.604 -3.253 17.320 1.00 97.31 251 LEU A C 1
ATOM 1916 O O . LEU A 1 251 ? -0.001 -3.393 18.380 1.00 97.31 251 LEU A O 1
ATOM 1920 N N . ILE A 1 252 ? 1.894 -2.911 17.254 1.00 97.00 252 ILE A N 1
ATOM 1921 C CA . ILE A 1 252 ? 2.740 -2.665 18.429 1.00 97.00 252 ILE A CA 1
ATOM 1922 C C . ILE A 1 252 ? 2.300 -1.386 19.147 1.00 97.00 252 ILE A C 1
ATOM 1924 O O . ILE A 1 252 ? 2.190 -1.372 20.370 1.00 97.00 252 ILE A O 1
ATOM 1928 N N . LYS A 1 253 ? 2.036 -0.316 18.389 1.00 96.31 253 LYS A N 1
ATOM 1929 C CA . LYS A 1 253 ? 1.574 0.972 18.916 1.00 96.31 253 LYS A CA 1
ATOM 1930 C C . LYS A 1 253 ? 0.218 0.835 19.617 1.00 96.31 253 LYS A C 1
ATOM 1932 O O . LYS A 1 253 ? 0.031 1.384 20.703 1.00 96.31 253 LYS A O 1
ATOM 1937 N N . GLY A 1 254 ? -0.741 0.142 18.996 1.00 93.19 254 GLY A N 1
ATOM 1938 C CA . GLY A 1 254 ? -2.113 0.073 19.497 1.00 93.19 254 GLY A CA 1
ATOM 1939 C C . GLY A 1 254 ? -2.707 1.471 19.728 1.00 93.19 254 GLY A C 1
ATOM 1940 O O . GLY A 1 254 ? -2.464 2.396 18.957 1.00 93.19 254 GLY A O 1
ATOM 1941 N N . LYS A 1 255 ? -3.438 1.654 20.838 1.00 88.62 255 LYS A N 1
ATOM 1942 C CA . LYS A 1 255 ? -3.954 2.969 21.282 1.00 88.62 255 LYS A CA 1
ATOM 1943 C C . LYS A 1 255 ? -2.890 3.874 21.935 1.00 88.62 255 LYS A C 1
ATOM 1945 O O . LYS A 1 255 ? -3.217 4.979 22.363 1.00 88.62 255 LYS A O 1
ATOM 1950 N N . GLY A 1 256 ? -1.649 3.405 22.064 1.00 91.38 256 GLY A N 1
ATOM 1951 C CA . GLY A 1 256 ? -0.549 4.153 22.667 1.00 91.38 256 GLY A CA 1
ATOM 1952 C C . GLY A 1 256 ? 0.037 5.227 21.745 1.00 91.38 256 GLY A C 1
ATOM 1953 O O . GLY A 1 256 ? -0.446 5.486 20.640 1.00 91.38 256 GLY A O 1
ATOM 1954 N N . LYS A 1 257 ? 1.120 5.861 22.201 1.00 92.56 257 LYS A N 1
ATOM 1955 C CA . LYS A 1 257 ? 1.914 6.794 21.387 1.00 92.56 257 LYS A CA 1
ATOM 1956 C C . LYS A 1 257 ? 3.002 6.034 20.630 1.00 92.56 257 LYS A C 1
ATOM 1958 O O . LYS A 1 257 ? 3.562 5.073 21.156 1.00 92.56 257 LYS A O 1
ATOM 1963 N N . MET A 1 258 ? 3.327 6.498 19.423 1.00 93.81 258 MET A N 1
ATOM 1964 C CA . MET A 1 258 ? 4.526 6.025 18.734 1.00 93.81 258 MET A CA 1
ATOM 1965 C C . MET A 1 258 ? 5.744 6.423 19.573 1.00 93.81 258 MET A C 1
ATOM 1967 O O . MET A 1 258 ? 5.886 7.589 19.937 1.00 93.81 258 MET A O 1
ATOM 1971 N N . SER A 1 259 ? 6.575 5.452 19.943 1.00 92.81 259 SER A N 1
ATOM 1972 C CA . SER A 1 259 ? 7.741 5.671 20.802 1.00 92.81 259 SER A CA 1
ATOM 1973 C C . SER A 1 259 ? 8.912 4.806 20.337 1.00 92.81 259 SER A C 1
ATOM 1975 O O . SER A 1 259 ? 8.678 3.792 19.674 1.00 92.81 259 SER A O 1
ATOM 1977 N N . PRO A 1 260 ? 10.160 5.126 20.722 1.00 93.12 260 PRO A N 1
ATOM 1978 C CA . PRO A 1 260 ? 11.323 4.311 20.366 1.00 93.12 260 PRO A CA 1
ATOM 1979 C C . PRO A 1 260 ? 11.190 2.830 20.763 1.00 93.12 260 PRO A C 1
ATOM 1981 O O . PRO A 1 260 ? 11.697 1.952 20.071 1.00 93.12 260 PRO A O 1
ATOM 1984 N N . LYS A 1 261 ? 10.420 2.522 21.819 1.00 92.75 261 LYS A N 1
ATOM 1985 C CA . LYS A 1 261 ? 10.143 1.144 22.261 1.00 92.75 261 LYS A CA 1
ATOM 1986 C C . LYS A 1 261 ? 9.430 0.301 21.198 1.00 92.75 261 LYS A C 1
ATOM 1988 O O . LYS A 1 261 ? 9.568 -0.919 21.207 1.00 92.75 261 LYS A O 1
ATOM 1993 N N . CYS A 1 262 ? 8.696 0.921 20.271 1.00 93.81 262 CYS A N 1
ATOM 1994 C CA . CYS A 1 262 ? 8.052 0.208 19.169 1.00 93.81 262 CYS A CA 1
ATOM 1995 C C . CYS A 1 262 ? 9.079 -0.496 18.265 1.00 93.81 262 CYS A C 1
ATOM 1997 O O . CYS A 1 262 ? 8.805 -1.590 17.777 1.00 93.81 262 CYS A O 1
ATOM 1999 N N . PHE A 1 263 ? 10.274 0.083 18.116 1.00 96.12 263 PHE A N 1
ATOM 2000 C CA . PHE A 1 263 ? 11.372 -0.464 17.316 1.00 96.12 263 PHE A CA 1
ATOM 2001 C C . PHE A 1 263 ? 12.187 -1.531 18.054 1.00 96.12 263 PHE A C 1
ATOM 2003 O O . PHE A 1 263 ? 12.925 -2.278 17.426 1.00 96.12 263 PHE A O 1
ATOM 2010 N N . ALA A 1 264 ? 12.030 -1.661 19.374 1.00 94.94 264 ALA A N 1
ATOM 2011 C CA . ALA A 1 264 ? 12.627 -2.758 20.140 1.00 94.94 264 ALA A CA 1
ATOM 2012 C C . ALA A 1 264 ? 11.824 -4.070 20.021 1.00 94.94 264 ALA A C 1
ATOM 2014 O O . ALA A 1 264 ? 12.261 -5.119 20.488 1.00 94.94 264 ALA A O 1
ATOM 2015 N N . ASN A 1 265 ? 10.629 -4.034 19.421 1.00 97.06 265 ASN A N 1
ATOM 2016 C CA . ASN A 1 265 ? 9.766 -5.203 19.313 1.00 97.06 265 ASN A CA 1
ATOM 2017 C C . ASN A 1 265 ? 10.240 -6.160 18.204 1.00 97.06 265 ASN A C 1
ATOM 2019 O O . ASN A 1 265 ? 10.488 -5.745 17.072 1.00 97.06 265 ASN A O 1
ATOM 2023 N N . SER A 1 266 ? 10.272 -7.462 18.495 1.00 96.88 266 SER A N 1
ATOM 2024 C CA . SER A 1 266 ? 10.686 -8.491 17.531 1.00 96.88 266 SER A CA 1
ATOM 2025 C C . SER A 1 266 ? 9.793 -8.563 16.289 1.00 96.88 266 SER A C 1
ATOM 2027 O O . SER A 1 266 ? 10.276 -8.895 15.211 1.00 96.88 266 SER A O 1
ATOM 2029 N N . LEU A 1 267 ? 8.507 -8.208 16.397 1.00 97.00 267 LEU A N 1
ATOM 2030 C CA . LEU A 1 267 ? 7.599 -8.166 15.251 1.00 97.00 267 LEU A CA 1
ATOM 2031 C C . LEU A 1 267 ? 8.013 -7.094 14.240 1.00 97.00 267 LEU A C 1
ATOM 2033 O O . LEU A 1 267 ? 7.904 -7.339 13.041 1.00 97.00 267 LEU A O 1
ATOM 2037 N N . PHE A 1 268 ? 8.493 -5.937 14.711 1.00 98.06 268 PHE A N 1
ATOM 2038 C CA . PHE A 1 268 ? 8.995 -4.886 13.829 1.00 98.06 268 PHE A CA 1
ATOM 2039 C C . PHE A 1 268 ? 10.185 -5.410 13.027 1.00 98.06 268 PHE A C 1
ATOM 2041 O O . PHE A 1 268 ? 10.112 -5.432 11.800 1.00 98.06 268 PHE A O 1
ATOM 2048 N N . TRP A 1 269 ? 11.213 -5.927 13.706 1.00 97.62 269 TRP A N 1
ATOM 2049 C CA . TRP A 1 269 ? 12.410 -6.458 13.049 1.00 97.62 269 TRP A CA 1
ATOM 2050 C C . TRP A 1 269 ? 12.115 -7.636 12.130 1.00 97.62 269 TRP A C 1
ATOM 2052 O O . TRP A 1 269 ? 12.659 -7.686 11.035 1.00 97.62 269 TRP A O 1
ATOM 2062 N N . LEU A 1 270 ? 11.198 -8.532 12.503 1.00 97.19 270 LEU A N 1
ATOM 2063 C CA . LEU A 1 270 ? 10.741 -9.593 11.606 1.00 97.19 270 LEU A CA 1
ATOM 2064 C C . LEU A 1 270 ? 10.217 -9.009 10.287 1.00 97.19 270 LEU A C 1
ATOM 2066 O O . LEU A 1 270 ? 10.625 -9.442 9.215 1.00 97.19 270 LEU A O 1
ATOM 2070 N N . THR A 1 271 ? 9.319 -8.025 10.357 1.00 98.12 271 THR A N 1
ATOM 2071 C CA . THR A 1 271 ? 8.697 -7.447 9.156 1.00 98.12 271 THR A CA 1
ATOM 2072 C C . THR A 1 271 ? 9.614 -6.526 8.360 1.00 98.12 271 THR A C 1
ATOM 2074 O O . THR A 1 271 ? 9.596 -6.584 7.133 1.00 98.12 271 THR A O 1
ATOM 2077 N N . PHE A 1 272 ? 10.422 -5.701 9.028 1.00 98.19 272 PHE A N 1
ATOM 2078 C CA . PHE A 1 272 ? 11.357 -4.788 8.380 1.00 98.19 272 PHE A CA 1
ATOM 2079 C C . PHE A 1 272 ? 12.505 -5.556 7.726 1.00 98.19 272 PHE A C 1
ATOM 2081 O O . PHE A 1 272 ? 12.763 -5.363 6.541 1.00 98.19 272 PHE A O 1
ATOM 2088 N N . SER A 1 273 ? 13.133 -6.493 8.445 1.00 97.06 273 SER A N 1
ATOM 2089 C CA . SER A 1 273 ? 14.198 -7.320 7.877 1.00 97.06 273 SER A CA 1
ATOM 2090 C C . SER A 1 273 ? 13.673 -8.214 6.759 1.00 97.06 273 SER A C 1
ATOM 2092 O O . SER A 1 273 ? 14.347 -8.356 5.749 1.00 97.06 273 SER A O 1
ATOM 2094 N N . ALA A 1 274 ? 12.459 -8.767 6.867 1.00 97.56 274 ALA A N 1
ATOM 2095 C CA . ALA A 1 274 ? 11.868 -9.513 5.757 1.00 97.56 274 ALA A CA 1
ATOM 2096 C C . ALA A 1 274 ? 11.631 -8.634 4.519 1.00 97.56 274 ALA A C 1
ATOM 2098 O O . ALA A 1 274 ? 11.996 -9.040 3.422 1.00 97.56 274 ALA A O 1
ATOM 2099 N N . ALA A 1 275 ? 11.070 -7.430 4.681 1.00 97.81 275 ALA A N 1
ATOM 2100 C CA . ALA A 1 275 ? 10.895 -6.471 3.588 1.00 97.81 275 ALA A CA 1
ATOM 2101 C C . ALA A 1 275 ? 12.238 -6.119 2.925 1.00 97.81 275 ALA A C 1
ATOM 2103 O O . ALA A 1 275 ? 12.374 -6.207 1.707 1.00 97.81 275 ALA A O 1
ATOM 2104 N N . PHE A 1 276 ? 13.245 -5.804 3.739 1.00 96.12 276 PHE A N 1
ATOM 2105 C CA . PHE A 1 276 ? 14.593 -5.498 3.281 1.00 96.12 276 PHE A CA 1
ATOM 2106 C C . PHE A 1 276 ? 15.249 -6.673 2.546 1.00 96.12 276 PHE A C 1
ATOM 2108 O O . PHE A 1 276 ? 15.802 -6.480 1.467 1.00 96.12 276 PHE A O 1
ATOM 2115 N N . LEU A 1 277 ? 15.165 -7.895 3.080 1.00 95.94 277 LEU A N 1
ATOM 2116 C CA . LEU A 1 277 ? 15.749 -9.087 2.460 1.00 95.94 277 LEU A CA 1
ATOM 2117 C C . LEU A 1 277 ? 15.026 -9.483 1.170 1.00 95.94 277 LEU A C 1
ATOM 2119 O O . LEU A 1 277 ? 15.684 -9.872 0.210 1.00 95.94 277 LEU A O 1
ATOM 2123 N N . LEU A 1 278 ? 13.696 -9.351 1.115 1.00 96.75 278 LEU A N 1
ATOM 2124 C CA . LEU A 1 278 ? 12.919 -9.571 -0.108 1.00 96.75 278 LEU A CA 1
ATOM 2125 C C . LEU A 1 278 ? 13.326 -8.581 -1.200 1.00 96.75 278 LEU A C 1
ATOM 2127 O O . LEU A 1 278 ? 13.550 -8.989 -2.335 1.00 96.75 278 LEU A O 1
ATOM 2131 N N . HIS A 1 279 ? 13.475 -7.304 -0.851 1.00 95.62 279 HIS A N 1
ATOM 2132 C CA . HIS A 1 279 ? 13.916 -6.266 -1.777 1.00 95.62 279 HIS A CA 1
ATOM 2133 C C . HIS A 1 279 ? 15.377 -6.472 -2.211 1.00 95.62 279 HIS A C 1
ATOM 2135 O O . HIS A 1 279 ? 15.716 -6.401 -3.388 1.00 95.62 279 HIS A O 1
ATOM 2141 N N . THR A 1 280 ? 16.246 -6.839 -1.278 1.00 92.88 280 THR A N 1
ATOM 2142 C CA . THR A 1 280 ? 17.636 -7.201 -1.566 1.00 92.88 280 THR A CA 1
ATOM 2143 C C . THR A 1 280 ? 17.719 -8.380 -2.536 1.00 92.88 280 THR A C 1
ATOM 2145 O O . THR A 1 280 ? 18.425 -8.312 -3.538 1.00 92.88 280 THR A O 1
ATOM 2148 N N . ALA A 1 281 ? 16.945 -9.440 -2.294 1.00 92.81 281 ALA A N 1
ATOM 2149 C CA . ALA A 1 281 ? 16.866 -10.593 -3.186 1.00 92.81 281 ALA A CA 1
ATOM 2150 C C . ALA A 1 281 ? 16.246 -10.240 -4.547 1.00 92.81 281 ALA A C 1
ATOM 2152 O O . ALA A 1 281 ? 16.628 -10.821 -5.563 1.00 92.81 281 ALA A O 1
ATOM 2153 N N . TRP A 1 282 ? 15.320 -9.279 -4.583 1.00 92.44 282 TRP A N 1
ATOM 2154 C CA . TRP A 1 282 ? 14.735 -8.758 -5.816 1.00 92.44 282 TRP A CA 1
ATOM 2155 C C . TRP A 1 282 ? 15.788 -8.110 -6.719 1.00 92.44 282 TRP A C 1
ATOM 2157 O O . TRP A 1 282 ? 15.823 -8.396 -7.918 1.00 92.44 282 TRP A O 1
ATOM 2167 N N . ASN A 1 283 ? 16.656 -7.283 -6.128 1.00 89.19 283 ASN A N 1
ATOM 2168 C CA . ASN A 1 283 ? 17.687 -6.522 -6.837 1.00 89.19 283 ASN A CA 1
ATOM 2169 C C . ASN A 1 283 ? 18.986 -7.304 -7.042 1.00 89.19 283 ASN A C 1
ATOM 2171 O O . ASN A 1 283 ? 19.825 -6.890 -7.837 1.00 89.19 283 ASN A O 1
ATOM 2175 N N . PHE A 1 284 ? 19.179 -8.412 -6.327 1.00 88.94 284 PHE A N 1
ATOM 2176 C CA . PHE A 1 284 ? 20.367 -9.240 -6.473 1.00 88.94 284 PHE A CA 1
ATOM 2177 C C . PHE A 1 284 ? 20.525 -9.724 -7.919 1.00 88.94 284 PHE A C 1
ATOM 2179 O O . PHE A 1 284 ? 19.555 -10.175 -8.520 1.00 88.94 284 PHE A O 1
ATOM 2186 N N . SER A 1 285 ? 21.752 -9.669 -8.429 1.00 88.44 285 SER A N 1
ATOM 2187 C CA . SER A 1 285 ? 22.184 -10.258 -9.694 1.00 88.44 285 SER A CA 1
ATOM 2188 C C . SER A 1 285 ? 23.461 -11.057 -9.445 1.00 88.44 285 SER A C 1
ATOM 2190 O O . SER A 1 285 ? 24.360 -10.596 -8.736 1.00 88.44 285 SER A O 1
ATOM 2192 N N . ALA A 1 286 ? 23.582 -12.228 -10.063 1.00 87.94 286 ALA A N 1
ATOM 2193 C CA . ALA A 1 286 ? 24.770 -13.070 -10.035 1.00 87.94 286 ALA A CA 1
ATOM 2194 C C . ALA A 1 286 ? 26.013 -12.334 -10.555 1.00 87.94 286 ALA A C 1
ATOM 2196 O O . ALA A 1 286 ? 27.127 -12.663 -10.154 1.00 87.94 286 ALA A O 1
ATOM 2197 N N . SER A 1 287 ? 25.835 -11.288 -11.372 1.00 86.69 287 SER A N 1
ATOM 2198 C CA . SER A 1 287 ? 26.932 -10.426 -11.824 1.00 86.69 287 SER A CA 1
ATOM 2199 C C . SER A 1 287 ? 27.685 -9.764 -10.664 1.00 86.69 287 SER A C 1
ATOM 2201 O O . SER A 1 287 ? 28.863 -9.457 -10.803 1.00 86.69 287 SER A O 1
ATOM 2203 N N . TYR A 1 288 ? 27.056 -9.592 -9.497 1.00 85.31 288 TYR A N 1
ATOM 2204 C CA . TYR A 1 288 ? 27.703 -9.043 -8.299 1.00 85.31 288 TYR A CA 1
ATOM 2205 C C . TYR A 1 288 ? 28.669 -10.014 -7.603 1.00 85.31 288 TYR A C 1
ATOM 2207 O O . TYR A 1 288 ? 29.336 -9.634 -6.639 1.00 85.31 288 TYR A O 1
ATOM 2215 N N . LEU A 1 289 ? 28.737 -11.268 -8.059 1.00 86.56 289 LEU A N 1
ATOM 2216 C CA . LEU A 1 289 ? 29.707 -12.261 -7.592 1.00 86.56 289 LEU A CA 1
ATOM 2217 C C . LEU A 1 289 ? 31.012 -12.231 -8.403 1.00 86.56 289 LEU A C 1
ATOM 2219 O O . LEU A 1 289 ? 31.962 -12.926 -8.037 1.00 86.56 289 LEU A O 1
ATOM 2223 N N . ALA A 1 290 ? 31.077 -11.423 -9.468 1.00 85.94 290 ALA A N 1
ATOM 2224 C CA . ALA A 1 290 ? 32.308 -11.180 -10.213 1.00 85.94 290 ALA A CA 1
ATOM 2225 C C . ALA A 1 290 ? 33.422 -10.691 -9.271 1.00 85.94 290 ALA A C 1
ATOM 2227 O O . ALA A 1 290 ? 33.184 -9.868 -8.385 1.00 85.94 290 ALA A O 1
ATOM 2228 N N . GLY A 1 291 ? 34.624 -11.253 -9.414 1.00 85.44 291 GLY A N 1
ATOM 2229 C CA . GLY A 1 291 ? 35.765 -10.970 -8.534 1.00 85.44 291 GLY A CA 1
ATOM 2230 C C . GLY A 1 291 ? 35.709 -11.625 -7.144 1.00 85.44 291 GLY A C 1
ATOM 2231 O O . GLY A 1 291 ? 36.685 -11.542 -6.405 1.00 85.44 291 GLY A O 1
ATOM 2232 N N . LYS A 1 292 ? 34.603 -12.294 -6.777 1.00 88.88 292 LYS A N 1
ATOM 2233 C CA . LYS A 1 292 ? 34.476 -13.087 -5.532 1.00 88.88 292 LYS A CA 1
ATOM 2234 C C . LYS A 1 292 ? 34.468 -14.592 -5.785 1.00 88.88 292 LYS A C 1
ATOM 2236 O O . LYS A 1 292 ? 34.834 -15.363 -4.904 1.00 88.88 292 LYS A O 1
ATOM 2241 N N . LEU A 1 293 ? 34.014 -15.002 -6.966 1.00 92.00 293 LEU A N 1
ATOM 2242 C CA . LEU A 1 293 ? 33.948 -16.387 -7.422 1.00 92.00 293 LEU A CA 1
ATOM 2243 C C . LEU A 1 293 ? 34.653 -16.529 -8.779 1.00 92.00 293 LEU A C 1
ATOM 2245 O O . LEU A 1 293 ? 34.836 -15.523 -9.463 1.00 92.00 293 LEU A O 1
ATOM 2249 N N . PRO A 1 294 ? 35.013 -17.759 -9.197 1.00 94.75 294 PRO A N 1
ATOM 2250 C CA . PRO A 1 294 ? 35.604 -17.997 -10.512 1.00 94.75 294 PRO A CA 1
ATOM 2251 C C . PRO A 1 294 ? 34.716 -17.485 -11.656 1.00 94.75 294 PRO A C 1
ATOM 2253 O O . PRO A 1 294 ? 33.510 -17.743 -11.667 1.00 94.75 294 PRO A O 1
ATOM 2256 N N . ASP A 1 295 ? 35.314 -16.831 -12.654 1.00 92.56 295 ASP A N 1
ATOM 2257 C CA . ASP A 1 295 ? 34.584 -16.184 -13.757 1.00 92.56 295 ASP A CA 1
ATOM 2258 C C . ASP A 1 295 ? 33.688 -17.150 -14.543 1.00 92.56 295 ASP A C 1
ATOM 2260 O O . ASP A 1 295 ? 32.578 -16.795 -14.936 1.00 92.56 295 ASP A O 1
ATOM 2264 N N . SER A 1 296 ? 34.121 -18.402 -14.723 1.00 93.38 296 SER A N 1
ATOM 2265 C CA . SER A 1 296 ? 33.329 -19.444 -15.390 1.00 93.38 296 SER A CA 1
ATOM 2266 C C . SER A 1 296 ? 32.045 -19.786 -14.626 1.00 93.38 296 SER A C 1
ATOM 2268 O O . SER A 1 296 ? 30.988 -19.999 -15.232 1.00 93.38 296 SER A O 1
ATOM 2270 N N . LEU A 1 297 ? 32.110 -19.789 -13.292 1.00 92.50 297 LEU A N 1
ATOM 2271 C CA . LEU A 1 297 ? 30.956 -19.996 -12.426 1.00 92.50 297 LEU A CA 1
ATOM 2272 C C . LEU A 1 297 ? 30.031 -18.777 -12.468 1.00 92.50 297 LEU A C 1
ATOM 2274 O O . LEU A 1 297 ? 28.826 -18.940 -12.644 1.00 92.50 297 LEU A O 1
ATOM 2278 N N . VAL A 1 298 ? 30.579 -17.562 -12.375 1.00 92.31 298 VAL A N 1
ATOM 2279 C CA . VAL A 1 298 ? 29.795 -16.318 -12.450 1.00 92.31 298 VAL A CA 1
ATOM 2280 C C . VAL A 1 298 ? 29.078 -16.205 -13.794 1.00 92.31 298 VAL A C 1
ATOM 2282 O O . VAL A 1 298 ? 27.874 -15.965 -13.817 1.00 92.31 298 VAL A O 1
ATOM 2285 N N . ALA A 1 299 ? 29.764 -16.457 -14.911 1.00 91.06 299 ALA A N 1
ATOM 2286 C CA . ALA A 1 299 ? 29.162 -16.445 -16.242 1.00 91.06 299 ALA A CA 1
ATOM 2287 C C . ALA A 1 299 ? 28.023 -17.471 -16.370 1.00 91.06 299 ALA A C 1
ATOM 2289 O O . ALA A 1 299 ? 26.969 -17.166 -16.932 1.00 91.06 299 ALA A O 1
ATOM 2290 N N . SER A 1 300 ? 28.201 -18.666 -15.798 1.00 91.50 300 SER A N 1
ATOM 2291 C CA . SER A 1 300 ? 27.163 -19.703 -15.770 1.00 91.50 300 SER A CA 1
ATOM 2292 C C . SER A 1 300 ? 25.946 -19.270 -14.948 1.00 91.50 300 SER A C 1
ATOM 2294 O O . SER A 1 300 ? 24.813 -19.432 -15.400 1.00 91.50 300 SER A O 1
ATOM 2296 N N . LEU A 1 301 ? 26.167 -18.668 -13.776 1.00 90.31 301 LEU A N 1
ATOM 2297 C CA . LEU A 1 301 ? 25.104 -18.155 -12.910 1.00 90.31 301 LEU A CA 1
ATOM 2298 C C . LEU A 1 301 ? 24.362 -16.974 -13.544 1.00 90.31 301 LEU A C 1
ATOM 2300 O O . LEU A 1 301 ? 23.137 -16.948 -13.509 1.00 90.31 301 LEU A O 1
ATOM 2304 N N . VAL A 1 302 ? 25.076 -16.035 -14.171 1.00 90.31 302 VAL A N 1
ATOM 2305 C CA . VAL A 1 302 ? 24.478 -14.904 -14.898 1.00 90.31 302 VAL A CA 1
ATOM 2306 C C . VAL A 1 302 ? 23.642 -15.404 -16.070 1.00 90.31 302 VAL A C 1
ATOM 2308 O O . VAL A 1 302 ? 22.514 -14.955 -16.245 1.00 90.31 302 VAL A O 1
ATOM 2311 N N . LYS A 1 303 ? 24.143 -16.367 -16.853 1.00 89.50 303 LYS A N 1
ATOM 2312 C CA . LYS A 1 303 ? 23.381 -16.959 -17.961 1.00 89.50 303 LYS A CA 1
ATOM 2313 C C . LYS A 1 303 ? 22.133 -17.688 -17.463 1.00 89.50 303 LYS A C 1
ATOM 2315 O O . LYS A 1 303 ? 21.073 -17.569 -18.074 1.00 89.50 303 LYS A O 1
ATOM 2320 N N . PHE A 1 304 ? 22.252 -18.420 -16.356 1.00 88.19 304 PHE A N 1
ATOM 2321 C CA . PHE A 1 304 ? 21.119 -19.077 -15.714 1.00 88.19 304 PHE A CA 1
ATOM 2322 C C . PHE A 1 304 ? 20.092 -18.057 -15.214 1.00 88.19 304 PHE A C 1
ATOM 2324 O O . PHE A 1 304 ? 18.908 -18.225 -15.481 1.00 88.19 304 PHE A O 1
ATOM 2331 N N . GLU A 1 305 ? 20.515 -16.981 -14.548 1.00 86.44 305 GLU A N 1
ATOM 2332 C CA . GLU A 1 305 ? 19.627 -15.924 -14.051 1.00 86.44 305 GLU A CA 1
ATOM 2333 C C . GLU A 1 305 ? 19.009 -15.079 -15.171 1.00 86.44 305 GLU A C 1
ATOM 2335 O O . GLU A 1 305 ? 17.875 -14.636 -15.036 1.00 86.44 305 GLU A O 1
ATOM 2340 N N . ALA A 1 306 ? 19.711 -14.859 -16.282 1.00 84.81 306 ALA A N 1
ATOM 2341 C CA . ALA A 1 306 ? 19.196 -14.109 -17.428 1.00 84.81 306 ALA A CA 1
ATOM 2342 C C . ALA A 1 306 ? 18.096 -14.861 -18.198 1.00 84.81 306 ALA A C 1
ATOM 2344 O O . ALA A 1 306 ? 17.394 -14.261 -19.013 1.00 84.81 306 ALA A O 1
ATOM 2345 N N . GLY A 1 307 ? 17.924 -16.163 -17.948 1.00 85.75 307 GLY A N 1
ATOM 2346 C CA . GLY A 1 307 ? 16.829 -16.942 -18.513 1.00 85.75 307 GLY A CA 1
ATOM 2347 C C . GLY A 1 307 ? 15.464 -16.359 -18.133 1.00 85.75 307 GLY A C 1
ATOM 2348 O O . GLY A 1 307 ? 15.166 -16.120 -16.967 1.00 85.75 307 GLY A O 1
ATOM 2349 N N . THR A 1 308 ? 14.577 -16.161 -19.109 1.00 83.94 308 THR A N 1
ATOM 2350 C CA . THR A 1 308 ? 13.247 -15.586 -18.845 1.00 83.94 308 THR A CA 1
ATOM 2351 C C . THR A 1 308 ? 12.483 -16.390 -17.789 1.00 83.94 308 THR A C 1
ATOM 2353 O O . THR A 1 308 ? 11.934 -15.820 -16.850 1.00 83.94 308 THR A O 1
ATOM 2356 N N . VAL A 1 309 ? 12.496 -17.723 -17.893 1.00 87.38 309 VAL A N 1
ATOM 2357 C CA . VAL A 1 309 ? 11.801 -18.615 -16.949 1.00 87.38 309 VAL A CA 1
ATOM 2358 C C . VAL A 1 309 ? 12.374 -18.494 -15.536 1.00 87.38 309 VAL A C 1
ATOM 2360 O O . VAL A 1 309 ? 11.613 -18.367 -14.580 1.00 87.38 309 VAL A O 1
ATOM 2363 N N . THR A 1 310 ? 13.698 -18.495 -15.384 1.00 87.12 310 THR A N 1
ATOM 2364 C CA . THR A 1 310 ? 14.360 -18.423 -14.074 1.00 87.12 310 THR A CA 1
ATOM 2365 C C . THR A 1 310 ? 14.116 -17.079 -13.389 1.00 87.12 310 THR A C 1
ATOM 2367 O O . THR A 1 310 ? 13.838 -17.065 -12.188 1.00 87.12 310 THR A O 1
ATOM 2370 N N . GLN A 1 311 ? 14.096 -15.967 -14.134 1.00 87.69 311 GLN A N 1
ATOM 2371 C CA . GLN A 1 311 ? 13.696 -14.663 -13.589 1.00 87.69 311 GLN A CA 1
ATOM 2372 C C . GLN A 1 311 ? 12.260 -14.667 -13.066 1.00 87.69 311 GLN A C 1
ATOM 2374 O O . GLN A 1 311 ? 12.008 -14.227 -11.944 1.00 87.69 311 GLN A O 1
ATOM 2379 N N . TRP A 1 312 ? 11.308 -15.173 -13.854 1.00 90.75 312 TRP A N 1
ATOM 2380 C CA . TRP A 1 312 ? 9.912 -15.234 -13.419 1.00 90.75 312 TRP A CA 1
ATOM 2381 C C . TRP A 1 312 ? 9.737 -16.133 -12.197 1.00 90.75 312 TRP A C 1
ATOM 2383 O O . TRP A 1 312 ? 9.045 -15.740 -11.261 1.00 90.75 312 TRP A O 1
ATOM 2393 N N . VAL A 1 313 ? 10.409 -17.288 -12.152 1.00 92.75 313 VAL A N 1
ATOM 2394 C CA . VAL A 1 313 ? 10.395 -18.178 -10.981 1.00 92.75 313 VAL A CA 1
ATOM 2395 C C . VAL A 1 313 ? 10.915 -17.452 -9.739 1.00 92.75 313 VAL A C 1
ATOM 2397 O O . VAL A 1 313 ? 10.243 -17.479 -8.708 1.00 92.75 313 VAL A O 1
ATOM 2400 N N . LYS A 1 314 ? 12.051 -16.746 -9.836 1.00 92.62 314 LYS A N 1
ATOM 2401 C CA . LYS A 1 314 ? 12.599 -15.928 -8.741 1.00 92.62 314 LYS A CA 1
ATOM 2402 C C . LYS A 1 314 ? 11.555 -14.942 -8.216 1.00 92.62 314 LYS A C 1
ATOM 2404 O O . LYS A 1 314 ? 11.254 -14.950 -7.023 1.00 92.62 314 LYS A O 1
ATOM 2409 N N . TYR A 1 315 ? 10.960 -14.131 -9.090 1.00 94.25 315 TYR A N 1
ATOM 2410 C CA . TYR A 1 315 ? 9.976 -13.137 -8.662 1.00 94.25 315 TYR A CA 1
ATOM 2411 C C . TYR A 1 315 ? 8.701 -13.765 -8.094 1.00 94.25 315 TYR A C 1
ATOM 2413 O O . TYR A 1 315 ? 8.205 -13.292 -7.076 1.00 94.25 315 TYR A O 1
ATOM 2421 N N . ILE A 1 316 ? 8.195 -14.853 -8.679 1.00 95.44 316 ILE A N 1
ATOM 2422 C CA . ILE A 1 316 ? 7.017 -15.568 -8.166 1.00 95.44 316 ILE A CA 1
ATOM 2423 C C . ILE A 1 316 ? 7.277 -16.093 -6.752 1.00 95.44 316 ILE A C 1
ATOM 2425 O O . ILE A 1 316 ? 6.439 -15.903 -5.872 1.00 95.44 316 ILE A O 1
ATOM 2429 N N . VAL A 1 317 ? 8.442 -16.699 -6.501 1.00 96.38 317 VAL A N 1
ATOM 2430 C CA . VAL A 1 317 ? 8.817 -17.179 -5.163 1.00 96.38 317 VAL A CA 1
ATOM 2431 C C . VAL A 1 317 ? 8.865 -16.021 -4.164 1.00 96.38 317 VAL A C 1
ATOM 2433 O O . VAL A 1 317 ? 8.266 -16.118 -3.092 1.00 96.38 317 VAL A O 1
ATOM 2436 N N . LEU A 1 318 ? 9.504 -14.901 -4.518 1.00 97.12 318 LEU A N 1
ATOM 2437 C CA . LEU A 1 318 ? 9.562 -13.715 -3.654 1.00 97.12 318 LEU A CA 1
ATOM 2438 C C . LEU A 1 318 ? 8.168 -13.137 -3.368 1.00 97.12 318 LEU A C 1
ATOM 2440 O O . LEU A 1 318 ? 7.871 -12.798 -2.222 1.00 97.12 318 LEU A O 1
ATOM 2444 N N . ILE A 1 319 ? 7.291 -13.080 -4.376 1.00 97.62 319 ILE A N 1
ATOM 2445 C CA . ILE A 1 319 ? 5.898 -12.641 -4.226 1.00 97.62 319 ILE A CA 1
ATOM 2446 C C . ILE A 1 319 ? 5.157 -13.570 -3.256 1.00 97.62 319 ILE A C 1
ATOM 2448 O O . ILE A 1 319 ? 4.520 -13.086 -2.322 1.00 97.62 319 ILE A O 1
ATOM 2452 N N . ILE A 1 320 ? 5.262 -14.893 -3.420 1.00 97.62 320 ILE A N 1
ATOM 2453 C CA . ILE A 1 320 ? 4.616 -15.864 -2.524 1.00 97.62 320 ILE A CA 1
ATOM 2454 C C . ILE A 1 320 ? 5.080 -15.648 -1.079 1.00 97.62 320 ILE A C 1
ATOM 2456 O O . ILE A 1 320 ? 4.245 -15.541 -0.180 1.00 97.62 320 ILE A O 1
ATOM 2460 N N . LEU A 1 321 ? 6.389 -15.519 -0.848 1.00 97.75 321 LEU A N 1
ATOM 2461 C CA . LEU A 1 321 ? 6.945 -15.270 0.486 1.00 97.75 321 LEU A CA 1
ATOM 2462 C C . LEU A 1 321 ? 6.426 -13.955 1.091 1.00 97.75 321 LEU A C 1
ATOM 2464 O O . LEU A 1 321 ? 5.997 -13.936 2.248 1.00 97.75 321 LEU A O 1
ATOM 2468 N N . ALA A 1 322 ? 6.397 -12.876 0.303 1.00 98.00 322 ALA A N 1
ATOM 2469 C CA . ALA A 1 322 ? 5.872 -11.582 0.731 1.00 98.00 322 ALA A CA 1
ATOM 2470 C C . ALA A 1 322 ? 4.391 -11.673 1.144 1.00 98.00 322 ALA A C 1
ATOM 2472 O O . ALA A 1 322 ? 4.001 -11.160 2.196 1.00 98.00 322 ALA A O 1
ATOM 2473 N N . TRP A 1 323 ? 3.568 -12.378 0.362 1.00 97.44 323 TRP A N 1
ATOM 2474 C CA . TRP A 1 323 ? 2.142 -12.556 0.645 1.00 97.44 323 TRP A CA 1
ATOM 2475 C C . TRP A 1 323 ? 1.865 -13.487 1.823 1.00 97.44 323 TRP A C 1
ATOM 2477 O O . TRP A 1 323 ? 0.942 -13.225 2.594 1.00 97.44 323 TRP A O 1
ATOM 2487 N N . LEU A 1 324 ? 2.668 -14.535 2.026 1.00 96.50 324 LEU A N 1
ATOM 2488 C CA . LEU A 1 324 ? 2.563 -15.385 3.215 1.00 96.50 324 LEU A CA 1
ATOM 2489 C C . LEU A 1 324 ? 2.779 -14.567 4.497 1.00 96.50 324 LEU A C 1
ATOM 2491 O O . LEU A 1 324 ? 1.986 -14.669 5.439 1.00 96.50 324 LEU A O 1
ATOM 2495 N N . LEU A 1 325 ? 3.796 -13.699 4.508 1.00 97.19 325 LEU A N 1
ATOM 2496 C CA . LEU A 1 325 ? 4.054 -12.778 5.616 1.00 97.19 325 LEU A CA 1
ATOM 2497 C C . LEU A 1 325 ? 2.938 -11.739 5.769 1.00 97.19 325 LEU A C 1
ATOM 2499 O O . LEU A 1 325 ? 2.473 -11.492 6.884 1.00 97.19 325 LEU A O 1
ATOM 2503 N N . LEU A 1 326 ? 2.451 -11.170 4.665 1.00 97.88 326 LEU A N 1
ATOM 2504 C CA . LEU A 1 326 ? 1.350 -10.210 4.695 1.00 97.88 326 LEU A CA 1
ATOM 2505 C C . LEU A 1 326 ? 0.083 -10.836 5.278 1.00 97.88 326 LEU A C 1
ATOM 2507 O O . LEU A 1 326 ? -0.538 -10.253 6.165 1.00 97.88 326 LEU A O 1
ATOM 2511 N N . PHE A 1 327 ? -0.283 -12.042 4.843 1.00 95.50 327 PHE A N 1
ATOM 2512 C CA . PHE A 1 327 ? -1.433 -12.764 5.374 1.00 95.50 327 PHE A CA 1
ATOM 2513 C C . PHE A 1 327 ? -1.267 -13.119 6.848 1.00 95.50 327 PHE A C 1
ATOM 2515 O O . PHE A 1 327 ? -2.250 -13.087 7.591 1.00 95.50 327 PHE A O 1
ATOM 2522 N N . TYR A 1 328 ? -0.048 -13.413 7.298 1.00 94.50 328 TYR A N 1
ATOM 2523 C CA . TYR A 1 328 ? 0.243 -13.582 8.717 1.00 94.50 328 TYR A CA 1
ATOM 2524 C C . TYR A 1 328 ? -0.046 -12.294 9.516 1.00 94.50 328 TYR A C 1
ATOM 2526 O O . TYR A 1 328 ? -0.794 -12.337 10.501 1.00 94.50 328 TYR A O 1
ATOM 2534 N N . ILE A 1 329 ? 0.445 -11.135 9.059 1.00 97.00 329 ILE A N 1
ATOM 2535 C CA . ILE A 1 329 ? 0.194 -9.834 9.709 1.00 97.00 329 ILE A CA 1
ATOM 2536 C C . ILE A 1 329 ? -1.283 -9.425 9.621 1.00 97.00 329 ILE A C 1
ATOM 2538 O O . ILE A 1 329 ? -1.860 -8.974 10.617 1.00 97.00 329 ILE A O 1
ATOM 2542 N N . MET A 1 330 ? -1.942 -9.642 8.481 1.00 95.62 330 MET A N 1
ATOM 2543 C CA . MET A 1 330 ? -3.375 -9.393 8.313 1.00 95.62 330 MET A CA 1
ATOM 2544 C C . MET A 1 330 ? -4.205 -10.250 9.267 1.00 95.62 330 MET A C 1
ATOM 2546 O O . MET A 1 330 ? -5.063 -9.711 9.959 1.00 95.62 330 MET A O 1
ATOM 2550 N N . LYS A 1 331 ? -3.925 -11.555 9.388 1.00 92.81 331 LYS A N 1
ATOM 2551 C CA . LYS A 1 331 ? -4.621 -12.433 10.346 1.00 92.81 331 LYS A CA 1
ATOM 2552 C C . LYS A 1 331 ? -4.457 -11.939 11.781 1.00 92.81 331 LYS A C 1
ATOM 2554 O O . LYS A 1 331 ? -5.439 -11.887 12.519 1.00 92.81 331 LYS A O 1
ATOM 2559 N N . LYS A 1 332 ? -3.245 -11.533 12.175 1.00 93.25 332 LYS A N 1
ATOM 2560 C CA . LYS A 1 332 ? -2.991 -10.939 13.499 1.00 93.25 332 LYS A CA 1
ATOM 2561 C C . LYS A 1 332 ? -3.795 -9.648 13.707 1.00 93.25 332 LYS A C 1
ATOM 2563 O O . LYS A 1 332 ? -4.352 -9.439 14.781 1.00 93.25 332 LYS A O 1
ATOM 2568 N N . SER A 1 333 ? -3.923 -8.836 12.662 1.00 94.75 333 SER A N 1
ATOM 2569 C CA . SER A 1 333 ? -4.677 -7.579 12.684 1.00 94.75 333 SER A CA 1
ATOM 2570 C C . SER A 1 333 ? -6.193 -7.778 12.718 1.00 94.75 333 SER A C 1
ATOM 2572 O O . SER A 1 333 ? -6.879 -7.068 13.443 1.00 94.75 333 SER A O 1
ATOM 2574 N N . ILE A 1 334 ? -6.733 -8.773 12.010 1.00 92.00 334 ILE A N 1
ATOM 2575 C CA . ILE A 1 334 ? -8.161 -9.114 12.087 1.00 92.00 334 ILE A CA 1
ATOM 2576 C C . ILE A 1 334 ? -8.494 -9.670 13.476 1.00 92.00 334 ILE A C 1
ATOM 2578 O O . ILE A 1 334 ? -9.492 -9.268 14.067 1.00 92.00 334 ILE A O 1
ATOM 2582 N N . ARG A 1 335 ? -7.631 -10.521 14.051 1.00 88.69 335 ARG A N 1
ATOM 2583 C CA . ARG A 1 335 ? -7.795 -11.012 15.432 1.00 88.69 335 ARG A CA 1
ATOM 2584 C C . ARG A 1 335 ? -7.839 -9.878 16.454 1.00 88.69 335 ARG A C 1
ATOM 2586 O O . ARG A 1 335 ? -8.653 -9.935 17.367 1.00 88.69 335 ARG A O 1
ATOM 2593 N N . GLN A 1 336 ? -7.019 -8.839 16.273 1.00 91.69 336 GLN A N 1
ATOM 2594 C CA . GLN A 1 336 ? -7.088 -7.633 17.102 1.00 91.69 336 GLN A CA 1
ATOM 2595 C C . GLN A 1 336 ? -8.486 -6.987 17.034 1.00 91.69 336 GLN A C 1
ATOM 2597 O O . GLN A 1 336 ? -8.991 -6.531 18.056 1.00 91.69 336 GLN A O 1
ATOM 2602 N N . MET A 1 337 ? -9.139 -6.971 15.866 1.00 87.69 337 MET A N 1
ATOM 2603 C CA . MET A 1 337 ? -10.479 -6.378 15.728 1.00 87.69 337 M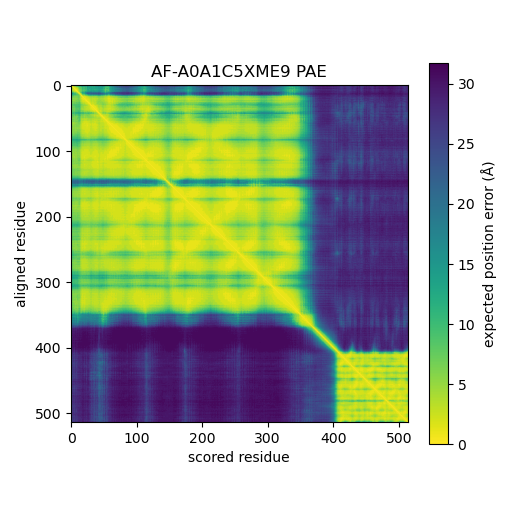ET A CA 1
ATOM 2604 C C . MET A 1 337 ? -11.534 -7.229 16.425 1.00 87.69 337 MET A C 1
ATOM 2606 O O . MET A 1 337 ? -12.346 -6.689 17.168 1.00 87.69 337 MET A O 1
ATOM 2610 N N . VAL A 1 338 ? -11.472 -8.552 16.243 1.00 85.56 338 VAL A N 1
ATOM 2611 C CA . VAL A 1 338 ? -12.371 -9.497 16.924 1.00 85.56 338 VAL A CA 1
ATOM 2612 C C . VAL A 1 338 ? -12.251 -9.350 18.441 1.00 85.56 338 VAL A C 1
ATOM 2614 O O . VAL A 1 338 ? -13.263 -9.226 19.117 1.00 85.56 338 VAL A O 1
ATOM 2617 N N . SER A 1 339 ? -11.029 -9.246 18.981 1.00 84.56 339 SER A N 1
ATOM 2618 C CA . SER A 1 339 ? -10.847 -9.038 20.423 1.00 84.56 339 SER A CA 1
ATOM 2619 C C . SER A 1 339 ? -11.409 -7.706 20.919 1.00 84.56 339 SER A C 1
ATOM 2621 O O . SER A 1 339 ? -11.948 -7.645 22.018 1.00 84.56 339 SER A O 1
ATOM 2623 N N . VAL A 1 340 ? -11.298 -6.633 20.126 1.00 84.44 340 VAL A N 1
ATOM 2624 C CA . VAL A 1 340 ? -11.842 -5.321 20.507 1.00 84.44 340 VAL A CA 1
ATOM 2625 C C . VAL A 1 340 ? -13.363 -5.387 20.583 1.00 84.44 340 VAL A C 1
ATOM 2627 O O . VAL A 1 340 ? -13.943 -4.888 21.541 1.00 84.44 340 VAL A O 1
ATOM 2630 N N . ASP A 1 341 ? -14.000 -6.024 19.610 1.00 79.31 341 ASP A N 1
ATOM 2631 C CA . ASP A 1 341 ? -15.450 -6.183 19.567 1.00 79.31 341 ASP A CA 1
ATOM 2632 C C . ASP A 1 341 ? -15.972 -7.085 20.703 1.00 79.31 341 ASP A C 1
ATOM 2634 O O . ASP A 1 341 ? -16.889 -6.689 21.425 1.00 79.31 341 ASP A O 1
ATOM 2638 N N . GLU A 1 342 ? -15.301 -8.217 20.972 1.00 78.50 342 GLU A N 1
ATOM 2639 C CA . GLU A 1 342 ? -15.571 -9.081 22.135 1.00 78.50 342 GLU A CA 1
ATOM 2640 C C . GLU A 1 342 ? -15.483 -8.299 23.455 1.00 78.50 342 GLU A C 1
ATOM 2642 O O . GLU A 1 342 ? -16.348 -8.446 24.317 1.00 78.50 342 GLU A O 1
ATOM 2647 N N . MET A 1 343 ? -14.476 -7.431 23.622 1.00 80.38 343 MET A N 1
ATOM 2648 C CA . MET A 1 343 ? -14.358 -6.586 24.816 1.00 80.38 343 MET A CA 1
ATOM 2649 C C . MET A 1 343 ? -15.577 -5.674 24.994 1.00 80.38 343 MET A C 1
ATOM 2651 O O . MET A 1 343 ? -16.064 -5.531 26.115 1.00 80.38 343 MET A O 1
ATOM 2655 N N . TYR A 1 344 ? -16.097 -5.078 23.916 1.00 76.00 344 TYR A N 1
ATOM 2656 C CA . TYR A 1 344 ? -17.301 -4.244 23.985 1.00 76.00 344 TYR A CA 1
ATOM 2657 C C . TYR A 1 344 ? -18.568 -5.066 24.249 1.00 76.00 344 TYR A C 1
ATOM 2659 O O . TYR A 1 344 ? -19.410 -4.635 25.037 1.00 76.00 344 TYR A O 1
ATOM 2667 N N . HIS A 1 345 ? -18.699 -6.251 23.647 1.00 70.56 345 HIS A N 1
ATOM 2668 C CA . HIS A 1 345 ? -19.814 -7.161 23.915 1.00 70.56 345 HIS A CA 1
ATOM 2669 C C . HIS A 1 345 ? -19.819 -7.665 25.363 1.00 70.56 345 HIS A C 1
ATOM 2671 O O . HIS A 1 345 ? -20.862 -7.654 26.017 1.00 70.56 345 HIS A O 1
ATOM 2677 N N . ASN A 1 346 ? -18.659 -8.048 25.894 1.00 73.00 346 ASN A N 1
ATOM 2678 C CA . ASN A 1 346 ? -18.518 -8.490 27.279 1.00 73.00 346 ASN A CA 1
ATOM 2679 C C . ASN A 1 346 ? -18.776 -7.345 28.263 1.00 73.00 346 ASN A C 1
ATOM 2681 O O . ASN A 1 346 ? -19.476 -7.544 29.252 1.00 73.00 346 ASN A O 1
ATOM 2685 N N . ALA A 1 347 ? -18.283 -6.137 27.970 1.00 69.75 347 ALA A N 1
ATOM 2686 C CA . ALA A 1 347 ? -18.566 -4.953 28.778 1.00 69.75 347 ALA A CA 1
ATOM 2687 C C . ALA A 1 347 ? -20.064 -4.604 28.799 1.00 69.75 347 ALA A C 1
ATOM 2689 O O . ALA A 1 347 ? -20.578 -4.215 29.839 1.00 69.75 347 ALA A O 1
ATOM 2690 N N . ALA A 1 348 ? -20.782 -4.781 27.685 1.00 63.22 348 ALA A N 1
ATOM 2691 C CA . ALA A 1 348 ? -22.232 -4.576 27.635 1.00 63.22 348 ALA A CA 1
ATOM 2692 C C . ALA A 1 348 ? -23.020 -5.657 28.403 1.00 63.22 348 ALA A C 1
ATOM 2694 O O . ALA A 1 348 ? -24.116 -5.397 28.897 1.00 63.22 348 ALA A O 1
ATOM 2695 N N . ASN A 1 349 ? -22.467 -6.868 28.510 1.00 63.19 349 ASN A N 1
ATOM 2696 C CA . ASN A 1 349 ? -23.099 -8.003 29.181 1.00 63.19 349 ASN A CA 1
ATOM 2697 C C . ASN A 1 349 ? -22.711 -8.160 30.658 1.00 63.19 349 ASN A C 1
ATOM 2699 O O . ASN A 1 349 ? -23.283 -9.027 31.329 1.00 63.19 349 ASN A O 1
ATOM 2703 N N . SER A 1 350 ? -21.771 -7.353 31.162 1.00 70.69 350 SER A N 1
ATOM 2704 C CA . SER A 1 350 ? -21.287 -7.439 32.538 1.00 70.69 350 SER A CA 1
ATOM 2705 C C . SER A 1 350 ? -22.396 -7.127 33.545 1.00 70.69 350 SER A C 1
ATOM 2707 O O . SER A 1 350 ? -23.297 -6.321 33.288 1.00 70.69 350 SER A O 1
ATOM 2709 N N . ALA A 1 351 ? -22.334 -7.784 34.707 1.00 58.41 351 ALA A N 1
ATOM 2710 C CA . ALA A 1 351 ? -23.289 -7.571 35.791 1.00 58.41 351 ALA A CA 1
ATOM 2711 C C . ALA A 1 351 ? -23.315 -6.100 36.230 1.00 58.41 351 ALA A C 1
ATOM 2713 O O . ALA A 1 351 ? -24.395 -5.545 36.383 1.00 58.41 351 ALA A O 1
ATOM 2714 N N . GLU A 1 352 ? -22.156 -5.439 36.300 1.00 61.62 352 GLU A N 1
ATOM 2715 C CA . GLU A 1 352 ? -22.051 -4.006 36.602 1.00 61.62 352 GLU A CA 1
ATOM 2716 C C . GLU A 1 352 ? -22.779 -3.124 35.585 1.00 61.62 352 GLU A C 1
ATOM 2718 O O . GLU A 1 352 ? -23.471 -2.186 35.976 1.00 61.62 352 GLU A O 1
ATOM 2723 N N . TYR A 1 353 ? -22.665 -3.409 34.281 1.00 60.62 353 TYR A N 1
ATOM 2724 C CA . TYR A 1 353 ? -23.363 -2.620 33.264 1.00 60.62 353 TYR A CA 1
ATOM 2725 C C . TYR A 1 353 ? -24.878 -2.828 33.344 1.00 60.62 353 TYR A C 1
ATOM 2727 O O . TYR A 1 353 ? -25.641 -1.864 33.273 1.00 60.62 353 TYR A O 1
ATOM 2735 N N . LYS A 1 354 ? -25.319 -4.075 33.556 1.00 66.12 354 LYS A N 1
ATOM 2736 C CA . LYS A 1 354 ? -26.736 -4.417 33.755 1.00 66.12 354 LYS A CA 1
ATOM 2737 C C . LYS A 1 354 ? -27.299 -3.801 35.035 1.00 66.12 354 LYS A C 1
ATOM 2739 O O . LYS A 1 354 ? -28.409 -3.282 35.015 1.00 66.12 354 LYS A O 1
ATOM 2744 N N . GLU A 1 355 ? -26.532 -3.794 36.119 1.00 62.84 355 GLU A N 1
ATOM 2745 C CA . GLU A 1 355 ? -26.920 -3.197 37.396 1.00 62.84 355 GLU A CA 1
ATOM 2746 C C . GLU A 1 355 ? -26.949 -1.666 37.315 1.00 62.84 355 GLU A C 1
ATOM 2748 O O . GLU A 1 355 ? -27.893 -1.041 37.794 1.00 62.84 355 GLU A O 1
ATOM 2753 N N . ALA A 1 356 ? -25.981 -1.041 36.640 1.00 59.69 356 ALA A N 1
ATOM 2754 C CA . ALA A 1 356 ? -25.984 0.395 36.374 1.00 59.69 356 ALA A CA 1
ATOM 2755 C C . ALA A 1 356 ? -27.150 0.809 35.458 1.00 59.69 356 ALA A C 1
ATOM 2757 O O . ALA A 1 356 ? -27.768 1.854 35.677 1.00 59.69 356 ALA A O 1
ATOM 2758 N N . ALA A 1 357 ? -27.486 -0.012 34.457 1.00 61.16 357 ALA A N 1
ATOM 2759 C CA . ALA A 1 357 ? -28.657 0.191 33.608 1.00 61.16 357 ALA A CA 1
ATOM 2760 C C . ALA A 1 357 ? -29.964 0.045 34.407 1.00 61.16 357 ALA A C 1
ATOM 2762 O O . ALA A 1 357 ? -30.821 0.923 34.323 1.00 61.16 357 ALA A O 1
ATOM 2763 N N . ALA A 1 358 ? -30.078 -0.984 35.254 1.00 65.94 358 ALA A N 1
ATOM 2764 C CA . ALA A 1 358 ? -31.231 -1.201 36.127 1.00 65.94 358 ALA A CA 1
ATOM 2765 C C . ALA A 1 358 ? -31.393 -0.088 37.176 1.00 65.94 358 ALA A C 1
ATOM 2767 O O . ALA A 1 358 ? -32.506 0.370 37.418 1.00 65.94 358 ALA A O 1
ATOM 2768 N N . LYS A 1 359 ? -30.293 0.416 37.755 1.00 67.12 359 LYS A N 1
ATOM 2769 C CA . LYS A 1 359 ? -30.300 1.574 38.668 1.00 67.12 359 LYS A CA 1
ATOM 2770 C C . LYS A 1 359 ? -30.760 2.850 37.962 1.00 67.12 359 LYS A C 1
ATOM 2772 O O . LYS A 1 359 ? -31.552 3.599 38.523 1.00 67.12 359 LYS A O 1
ATOM 2777 N N . ARG A 1 360 ? -30.324 3.083 36.718 1.00 66.38 360 ARG A N 1
ATOM 2778 C CA . ARG A 1 360 ? -30.802 4.211 35.894 1.00 66.38 360 ARG A CA 1
ATOM 2779 C C . ARG A 1 360 ? -32.283 4.094 35.543 1.00 66.38 360 ARG A C 1
ATOM 2781 O O . ARG A 1 360 ? -32.953 5.114 35.438 1.00 66.38 360 ARG A O 1
ATOM 2788 N N . GLN A 1 361 ? -32.781 2.876 35.362 1.00 64.56 361 GLN A N 1
ATOM 2789 C CA . GLN A 1 361 ? -34.183 2.618 3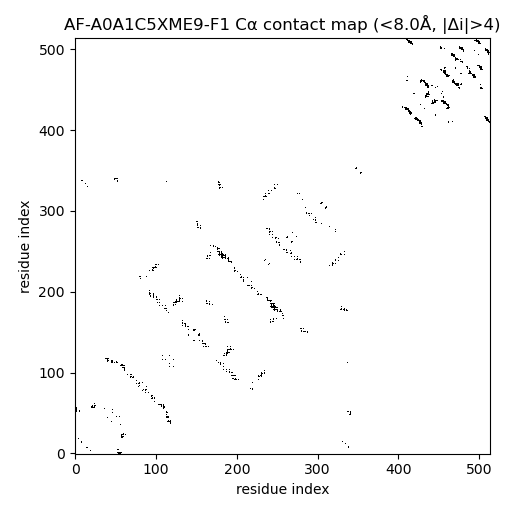5.051 1.00 64.56 361 GLN A CA 1
ATOM 2790 C C . GLN A 1 361 ? -35.075 2.799 36.288 1.00 64.56 361 GLN A C 1
ATOM 2792 O O . GLN A 1 361 ? -36.021 3.574 36.228 1.00 64.56 361 GLN A O 1
ATOM 2797 N N . LYS A 1 362 ? -34.681 2.242 37.442 1.00 66.06 362 LYS A N 1
ATOM 2798 C CA . LYS A 1 362 ? -35.363 2.466 38.731 1.00 66.06 362 LYS A CA 1
ATOM 2799 C C . LYS A 1 362 ? -35.385 3.934 39.152 1.00 66.06 362 LYS A C 1
ATOM 2801 O O . LYS A 1 362 ? -36.385 4.400 39.680 1.00 66.06 362 LYS A O 1
ATOM 2806 N N . LYS A 1 363 ? -34.303 4.679 38.897 1.00 62.66 363 LYS A N 1
ATOM 2807 C CA . LYS A 1 363 ? -34.255 6.120 39.180 1.00 62.66 363 LYS A CA 1
ATOM 2808 C C . LYS A 1 363 ? -35.275 6.899 38.336 1.00 62.66 363 LYS A C 1
ATOM 2810 O O . LYS A 1 363 ? -35.949 7.771 38.865 1.00 62.66 363 LYS A O 1
ATOM 2815 N N . LYS A 1 364 ? -35.445 6.528 37.061 1.00 58.41 364 LYS A N 1
ATOM 2816 C CA . LYS A 1 364 ? -36.470 7.115 36.182 1.00 58.41 364 LYS A CA 1
ATOM 2817 C C . LYS A 1 364 ? -37.900 6.760 36.596 1.00 58.41 364 LYS A C 1
ATOM 2819 O O . LYS A 1 364 ? -38.791 7.570 36.382 1.00 58.41 364 LYS A O 1
ATOM 2824 N N . GLU A 1 365 ? -38.110 5.575 37.164 1.00 61.50 365 GLU A N 1
ATOM 2825 C CA . GLU A 1 365 ? -39.414 5.146 37.689 1.00 61.50 365 GLU A CA 1
ATOM 2826 C C . GLU A 1 365 ? -39.761 5.889 38.993 1.00 61.50 365 GLU A C 1
ATOM 2828 O O . GLU A 1 365 ? -40.870 6.390 39.133 1.00 61.50 365 GLU A O 1
ATOM 2833 N N . GLN A 1 366 ? -38.796 6.075 39.902 1.00 52.50 366 GLN A N 1
ATOM 2834 C CA . GLN A 1 366 ? -38.998 6.817 41.159 1.00 52.50 366 GLN A CA 1
ATOM 2835 C C . GLN A 1 366 ? -39.197 8.327 40.960 1.00 52.50 366 GLN A C 1
ATOM 2837 O O . GLN A 1 366 ? -39.966 8.949 41.689 1.00 52.50 366 GLN A O 1
ATOM 2842 N N . GLU A 1 367 ? -38.545 8.927 39.961 1.00 53.19 367 GLU A N 1
ATOM 2843 C CA . GLU A 1 367 ? -38.742 10.341 39.602 1.00 53.19 367 GLU A CA 1
ATOM 2844 C C . GLU A 1 367 ? -40.118 10.612 38.960 1.00 53.19 367 GLU A C 1
ATOM 2846 O O . GLU A 1 367 ? -40.528 11.767 38.865 1.00 53.19 367 GLU A O 1
ATOM 2851 N N . GLN A 1 368 ? -40.859 9.573 38.553 1.00 49.75 368 GLN A N 1
ATOM 2852 C CA . GLN A 1 368 ? -42.219 9.700 38.016 1.00 49.75 368 GLN A CA 1
ATOM 2853 C C . GLN A 1 368 ? -43.329 9.591 39.080 1.00 49.75 368 GLN A C 1
ATOM 2855 O O . GLN A 1 368 ? -44.472 9.918 38.767 1.00 49.75 368 GLN A O 1
ATOM 2860 N N . GLU A 1 369 ? -43.025 9.195 40.324 1.00 44.06 369 GLU A N 1
ATOM 2861 C CA . GLU A 1 369 ? -44.034 8.932 41.372 1.00 44.06 369 GLU A CA 1
ATOM 2862 C C . GLU A 1 369 ? -44.187 10.033 42.448 1.00 44.06 369 GLU A C 1
ATOM 2864 O O . GLU A 1 369 ? -45.058 9.915 43.310 1.00 44.06 369 GLU A O 1
ATOM 2869 N N . GLN A 1 370 ? -43.416 11.131 42.428 1.00 34.38 370 GLN A N 1
ATOM 2870 C CA . GLN A 1 370 ? -43.574 12.215 43.420 1.00 34.38 370 GLN A CA 1
ATOM 2871 C C . GLN A 1 370 ? -44.529 13.338 42.952 1.00 34.38 370 GLN A C 1
ATOM 2873 O O . GLN A 1 370 ? -44.309 13.918 41.886 1.00 34.38 370 GLN A O 1
ATOM 2878 N N . PRO A 1 371 ? -45.564 13.713 43.739 1.00 39.41 371 PRO A N 1
ATOM 2879 C CA . PRO A 1 371 ? -46.481 14.791 43.382 1.00 39.41 371 PRO A CA 1
ATOM 2880 C C . PRO A 1 371 ? -45.885 16.174 43.696 1.00 39.41 371 PRO A C 1
ATOM 2882 O O . PRO A 1 371 ? -45.347 16.421 44.774 1.00 39.41 371 PRO A O 1
ATOM 2885 N N . VAL A 1 372 ? -46.006 17.092 42.735 1.00 36.56 372 VAL A N 1
ATOM 2886 C CA . VAL A 1 372 ? -45.466 18.461 42.777 1.00 36.56 372 VAL A CA 1
ATOM 2887 C C . VAL A 1 372 ? -46.275 19.338 43.743 1.00 36.56 372 VAL A C 1
ATOM 2889 O O . VAL A 1 372 ? -47.422 19.678 43.456 1.00 36.56 372 VAL A O 1
ATOM 2892 N N . HIS A 1 373 ? -45.673 19.759 44.861 1.00 33.22 373 HIS A N 1
ATOM 2893 C CA . HIS A 1 373 ? -46.228 20.801 45.732 1.00 33.22 373 HIS A CA 1
ATOM 2894 C C . HIS A 1 373 ? -45.714 22.178 45.281 1.00 33.22 373 HIS A C 1
ATOM 2896 O O . HIS A 1 373 ? -44.512 22.429 45.246 1.00 33.22 373 HIS A O 1
ATOM 2902 N N . ARG A 1 374 ? -46.639 23.068 44.906 1.00 31.83 374 ARG A N 1
ATOM 2903 C CA . ARG A 1 374 ? -46.374 24.444 44.456 1.00 31.83 374 ARG A CA 1
ATOM 2904 C C . ARG A 1 374 ? -46.245 25.382 45.662 1.00 31.83 374 ARG A C 1
ATOM 2906 O O . ARG A 1 374 ? -47.119 25.355 46.525 1.00 31.83 374 ARG A O 1
ATOM 2913 N N . SER A 1 375 ? -45.220 26.230 45.688 1.00 29.62 375 SER A N 1
ATOM 2914 C CA . SER A 1 375 ? -45.094 27.369 46.610 1.00 29.62 375 SER A CA 1
ATOM 2915 C C . SER A 1 375 ? -44.764 28.657 45.841 1.00 29.62 375 SER A C 1
ATOM 2917 O O . SER A 1 375 ? -44.051 28.640 44.838 1.00 29.62 375 SER A O 1
ATOM 2919 N N . GLU A 1 376 ? -45.392 29.752 46.275 1.00 27.27 376 GLU A N 1
ATOM 2920 C CA . GLU A 1 376 ? -45.434 31.084 45.651 1.00 27.27 376 GLU A CA 1
ATOM 2921 C C . GLU A 1 376 ? -44.161 31.930 45.894 1.00 27.27 376 GLU A C 1
ATOM 2923 O O . GLU A 1 376 ? -43.410 31.644 46.830 1.00 27.27 376 GLU A O 1
ATOM 2928 N N . PRO A 1 377 ? -43.911 32.994 45.098 1.00 32.59 377 PRO A N 1
ATOM 2929 C CA . PRO A 1 377 ? -42.706 33.815 45.203 1.00 32.59 377 PRO A CA 1
ATOM 2930 C C . PRO A 1 377 ? -42.895 35.054 46.098 1.00 32.59 377 PRO A C 1
ATOM 2932 O O . PRO A 1 377 ? -43.928 35.718 46.047 1.00 32.59 377 PRO A O 1
ATOM 2935 N N . LYS A 1 378 ? -41.854 35.411 46.866 1.00 27.03 378 LYS A N 1
ATOM 2936 C CA . LYS A 1 378 ? -41.734 36.703 47.567 1.00 27.03 378 LYS A CA 1
ATOM 2937 C C . LYS A 1 378 ? -40.649 37.586 46.945 1.00 27.03 378 LYS A C 1
ATOM 2939 O O . LYS A 1 378 ? -39.593 37.109 46.539 1.00 27.03 378 LYS A O 1
ATOM 2944 N N . GLU A 1 379 ? -40.980 38.871 46.899 1.00 29.19 379 GLU A N 1
ATOM 2945 C CA . GLU A 1 379 ? -40.266 40.026 46.350 1.00 29.19 379 GLU A CA 1
ATOM 2946 C C . GLU A 1 379 ? -38.991 40.409 47.123 1.00 29.19 379 GLU A C 1
ATOM 2948 O O . GLU A 1 379 ? -38.936 40.218 48.337 1.00 29.19 379 GLU A O 1
ATOM 2953 N N . GLN A 1 380 ? -38.039 41.075 46.446 1.00 27.22 380 GLN A N 1
ATOM 2954 C CA . GLN A 1 380 ? -37.401 42.311 46.938 1.00 27.22 380 GLN A CA 1
ATOM 2955 C C . GLN A 1 380 ? -36.611 43.061 45.836 1.00 27.22 380 GLN A C 1
ATOM 2957 O O . GLN A 1 380 ? -36.014 42.471 44.939 1.00 27.22 380 GLN A O 1
ATOM 2962 N N . HIS A 1 381 ? -36.679 44.389 45.931 1.00 25.62 381 HIS A N 1
ATOM 2963 C CA . HIS A 1 381 ? -36.220 45.485 45.053 1.00 25.62 381 HIS A CA 1
ATOM 2964 C C . HIS A 1 381 ? -34.986 46.191 45.726 1.00 25.62 381 HIS A C 1
ATOM 2966 O O . HIS A 1 381 ? -34.611 45.751 46.809 1.00 25.62 381 HIS A O 1
ATOM 2972 N N . PRO A 1 382 ? -34.421 47.339 45.269 1.00 38.94 382 PRO A N 1
ATOM 2973 C CA . PRO A 1 382 ? -33.618 47.599 44.061 1.00 38.94 382 PRO A CA 1
ATOM 2974 C C . PRO A 1 382 ? -32.310 48.439 44.321 1.00 38.94 382 PRO A C 1
ATOM 2976 O O . PRO A 1 382 ? -32.020 48.824 45.445 1.00 38.94 382 PRO A O 1
ATOM 2979 N N . GLU A 1 383 ? -31.586 48.773 43.234 1.00 26.06 383 GLU A N 1
ATOM 2980 C CA . GLU A 1 383 ? -30.609 49.887 43.028 1.00 26.06 383 GLU A CA 1
ATOM 2981 C C . GLU A 1 383 ? -29.174 49.874 43.624 1.00 26.06 383 GLU A C 1
ATOM 2983 O O . GLU A 1 383 ? -28.977 49.898 44.830 1.00 26.06 383 GLU A O 1
ATOM 2988 N N . GLN A 1 384 ? -28.151 50.032 42.756 1.00 23.98 384 GLN A N 1
ATOM 2989 C CA . GLN A 1 384 ? -27.451 51.321 42.520 1.00 23.98 384 GLN A CA 1
ATOM 2990 C C . GLN A 1 384 ? -26.410 51.266 41.367 1.00 23.98 384 GLN A C 1
ATOM 2992 O O . GLN A 1 384 ? -25.788 50.241 41.101 1.00 23.98 384 GLN A O 1
ATOM 2997 N N . LYS A 1 385 ? -26.281 52.403 40.659 1.00 27.84 385 LYS A N 1
ATOM 2998 C CA . LYS A 1 385 ? -25.439 52.712 39.477 1.00 27.84 385 LYS A CA 1
ATOM 2999 C C . LYS A 1 385 ? -24.003 53.120 39.850 1.00 27.84 385 LYS A C 1
ATOM 3001 O O . LYS A 1 385 ? -23.837 53.754 40.882 1.00 27.84 385 LYS A O 1
ATOM 3006 N N . GLN A 1 386 ? -23.051 52.945 38.920 1.00 24.05 386 GLN A N 1
ATOM 3007 C CA . GLN A 1 386 ? -21.960 53.898 38.574 1.00 24.05 386 GLN A CA 1
ATOM 3008 C C . GLN A 1 386 ? -21.198 53.360 37.338 1.00 24.05 386 GLN A C 1
ATOM 3010 O O . GLN A 1 386 ? -20.716 52.235 37.354 1.00 24.05 386 GLN A O 1
ATOM 3015 N N . GLU A 1 387 ? -21.422 53.920 36.145 1.00 24.94 387 GLU A N 1
ATOM 3016 C CA . GLU A 1 387 ? -20.649 54.980 35.450 1.00 24.94 387 GLU A CA 1
ATOM 3017 C C . GLU A 1 387 ? -19.328 54.524 34.784 1.00 24.94 387 GLU A C 1
ATOM 3019 O O . GLU A 1 387 ? -18.439 53.957 35.409 1.00 24.94 387 GLU A O 1
ATOM 3024 N N . GLN A 1 388 ? -19.244 54.773 33.467 1.00 25.81 388 GLN A N 1
ATOM 3025 C CA . GLN A 1 388 ? -18.087 54.572 32.576 1.00 25.81 388 GLN A CA 1
ATOM 3026 C C . GLN A 1 388 ? -17.066 55.721 32.720 1.00 25.81 388 GLN A C 1
ATOM 3028 O O . GLN A 1 388 ? -17.417 56.787 33.224 1.00 25.81 388 GLN A O 1
ATOM 3033 N N . PRO A 1 389 ? -15.851 55.583 32.151 1.00 27.06 389 PRO A N 1
ATOM 3034 C CA . PRO A 1 389 ? -15.626 56.301 30.892 1.00 27.06 389 PRO A CA 1
ATOM 3035 C C . PRO A 1 389 ? -14.760 55.569 29.846 1.00 27.06 389 PRO A C 1
ATOM 3037 O O . PRO A 1 389 ? -14.111 54.554 30.079 1.00 27.06 389 PRO A O 1
ATOM 3040 N N . VAL A 1 390 ? -14.821 56.148 28.651 1.00 25.00 390 VAL A N 1
ATOM 3041 C CA . VAL A 1 390 ? -14.252 55.775 27.353 1.00 25.00 390 VAL A CA 1
ATOM 3042 C C . VAL A 1 390 ? -12.724 55.926 27.300 1.00 25.00 390 VAL A C 1
ATOM 3044 O O . VAL A 1 390 ? -12.197 56.937 27.749 1.00 25.00 390 VAL A O 1
ATOM 3047 N N . HIS A 1 391 ? -12.029 55.008 26.615 1.00 26.05 391 HIS A N 1
ATOM 3048 C CA . HIS A 1 391 ? -10.786 55.329 25.898 1.00 26.05 391 HIS A CA 1
ATOM 3049 C C . HIS A 1 391 ? -10.643 54.497 24.612 1.00 26.05 391 HIS A C 1
ATOM 3051 O O . HIS A 1 391 ? -10.649 53.267 24.633 1.00 26.05 391 HIS A O 1
ATOM 3057 N N . GLN A 1 392 ? -10.513 55.199 23.484 1.00 25.91 392 GLN A N 1
ATOM 3058 C CA . GLN A 1 392 ? -10.092 54.671 22.186 1.00 25.91 392 GLN A CA 1
ATOM 3059 C C . GLN A 1 392 ? -8.607 54.283 22.214 1.00 25.91 392 GLN A C 1
ATOM 3061 O O . GLN A 1 392 ? -7.776 55.048 22.699 1.00 25.91 392 GLN A O 1
ATOM 3066 N N . SER A 1 393 ? -8.260 53.153 21.599 1.00 24.62 393 SER A N 1
ATOM 3067 C CA . SER A 1 393 ? -6.965 52.948 20.936 1.00 24.62 393 SER A CA 1
ATOM 3068 C C . SER A 1 393 ? -7.071 51.817 19.907 1.00 24.62 393 SER A C 1
ATOM 3070 O O . SER A 1 393 ? -7.915 50.929 19.993 1.00 24.62 393 SER A O 1
ATOM 3072 N N . ALA A 1 394 ? -6.273 51.968 18.857 1.00 23.19 394 ALA A N 1
ATOM 3073 C CA . ALA A 1 394 ? -6.409 51.361 17.548 1.00 23.19 394 ALA A CA 1
ATOM 3074 C C . ALA A 1 394 ? -5.820 49.941 17.422 1.00 23.19 394 ALA A C 1
ATOM 3076 O O . ALA A 1 394 ? -4.927 49.554 18.164 1.00 23.19 394 ALA A O 1
ATOM 3077 N N . GLN A 1 395 ? -6.311 49.231 16.399 1.00 23.64 395 GLN A N 1
ATOM 3078 C CA . GLN A 1 395 ? -5.656 48.196 15.581 1.00 23.64 395 GLN A CA 1
ATOM 3079 C C . GLN A 1 395 ? -4.703 47.184 16.249 1.00 23.64 395 GLN A C 1
ATOM 3081 O O . GLN A 1 395 ? -3.531 47.460 16.495 1.00 23.64 395 GLN A O 1
ATOM 3086 N N . LYS A 1 396 ? -5.135 45.916 16.248 1.00 22.56 396 LYS A N 1
ATOM 3087 C CA . LYS A 1 396 ? -4.349 44.829 15.641 1.00 22.56 396 LYS A CA 1
ATOM 3088 C C . LYS A 1 396 ? -5.255 43.659 15.267 1.00 22.56 396 LYS A C 1
ATOM 3090 O O . LYS A 1 396 ? -5.846 43.019 16.131 1.00 22.56 396 LYS A O 1
ATOM 3095 N N . GLU A 1 397 ? -5.355 43.387 13.970 1.00 26.92 397 GLU A N 1
ATOM 3096 C CA . GLU A 1 397 ? -5.827 42.102 13.464 1.00 26.92 397 GLU A CA 1
ATOM 3097 C C . GLU A 1 397 ? -4.900 41.007 14.000 1.00 26.92 397 GLU A C 1
ATOM 3099 O O . GLU A 1 397 ? -3.725 40.927 13.640 1.00 26.92 397 GLU A O 1
ATOM 3104 N N . GLN A 1 398 ? -5.428 40.169 14.887 1.00 22.66 398 GLN A N 1
ATOM 3105 C CA . GLN A 1 398 ? -4.845 38.880 15.220 1.00 22.66 398 GLN A CA 1
ATOM 3106 C C . GLN A 1 398 ? -5.804 37.799 14.736 1.00 22.66 398 GLN A C 1
ATOM 3108 O O . GLN A 1 398 ? -6.956 37.708 15.157 1.00 22.66 398 GLN A O 1
ATOM 3113 N N . GLN A 1 399 ? -5.296 37.012 13.791 1.00 23.23 399 GLN A N 1
ATOM 3114 C CA . GLN A 1 399 ? -5.878 35.767 13.309 1.00 23.23 399 GLN A CA 1
ATOM 3115 C C . GLN A 1 399 ? -6.282 34.884 14.502 1.00 23.23 399 GLN A C 1
ATOM 3117 O O . GLN A 1 399 ? -5.517 34.805 15.468 1.00 23.23 399 GLN A O 1
ATOM 3122 N N . PRO A 1 400 ? -7.428 34.179 14.462 1.00 25.81 400 PRO A N 1
ATOM 3123 C CA . PRO A 1 400 ? -7.739 33.235 15.515 1.00 25.81 400 PRO A CA 1
ATOM 3124 C C . PRO A 1 400 ? -6.757 32.069 15.424 1.00 25.81 400 PRO A C 1
ATOM 3126 O O . PRO A 1 400 ? -6.765 31.284 14.475 1.00 25.81 400 PRO A O 1
ATOM 3129 N N . ILE A 1 401 ? -5.908 31.982 16.442 1.00 24.48 401 ILE A N 1
ATOM 3130 C CA . ILE A 1 401 ? -5.168 30.786 16.813 1.00 24.48 401 ILE A CA 1
ATOM 3131 C C . ILE A 1 401 ? -6.208 29.668 16.936 1.00 24.48 401 ILE A C 1
ATOM 3133 O O . ILE A 1 401 ? -7.059 29.684 17.824 1.00 24.48 401 ILE A O 1
ATOM 3137 N N . HIS A 1 402 ? -6.179 28.720 16.001 1.00 27.72 402 HIS A N 1
ATOM 3138 C CA . HIS A 1 402 ? -6.896 27.462 16.137 1.00 27.72 402 HIS A CA 1
ATOM 3139 C C . HIS A 1 402 ? -6.220 26.660 17.252 1.00 27.72 402 HIS A C 1
ATOM 3141 O O . HIS A 1 402 ? -5.364 25.815 17.001 1.00 27.72 402 HIS A O 1
ATOM 3147 N N . GLU A 1 403 ? -6.598 26.938 18.497 1.00 28.48 403 GLU A N 1
ATOM 3148 C CA . GLU A 1 403 ? -6.431 25.973 19.572 1.00 28.48 403 GLU A CA 1
ATOM 3149 C C . GLU A 1 403 ? -7.257 24.739 19.200 1.00 28.48 403 GLU A C 1
ATOM 3151 O O . GLU A 1 403 ? -8.483 24.794 19.053 1.00 28.48 403 GLU A O 1
ATOM 3156 N N . GLU A 1 404 ? -6.558 23.623 18.985 1.00 32.09 404 GLU A N 1
ATOM 3157 C CA . GLU A 1 404 ? -7.126 22.282 18.914 1.00 32.09 404 GLU A CA 1
ATOM 3158 C C . GLU A 1 404 ? -7.823 21.980 20.247 1.00 32.09 404 GLU A C 1
ATOM 3160 O O . GLU A 1 404 ? -7.279 21.311 21.124 1.00 32.09 404 GLU A O 1
ATOM 3165 N N . SER A 1 405 ? -9.043 22.495 20.413 1.00 31.09 405 SER A N 1
ATOM 3166 C CA . SER A 1 405 ? -9.929 22.062 21.482 1.00 31.09 405 SER A CA 1
ATOM 3167 C C . SER A 1 405 ? -10.201 20.575 21.278 1.00 31.09 405 SER A C 1
ATOM 3169 O O . SER A 1 405 ? -10.790 20.118 20.296 1.00 31.09 405 SER A O 1
ATOM 3171 N N . GLU A 1 406 ? -9.658 19.809 22.213 1.00 38.41 406 GLU A N 1
ATOM 3172 C CA . GLU A 1 406 ? -10.009 18.441 22.530 1.00 38.41 406 GLU A CA 1
ATOM 3173 C C . GLU A 1 406 ? -11.507 18.214 22.244 1.00 38.41 406 GLU A C 1
ATOM 3175 O O . GLU A 1 406 ? -12.348 18.987 22.703 1.00 38.41 406 GLU A O 1
ATOM 3180 N N . TYR A 1 407 ? -11.868 17.187 21.460 1.00 47.31 407 TYR A N 1
ATOM 3181 C CA . TYR A 1 407 ? -13.266 16.766 21.264 1.00 47.31 407 TYR A CA 1
ATOM 3182 C C . TYR A 1 407 ? -13.799 16.173 22.581 1.00 47.31 407 TYR A C 1
ATOM 3184 O O . TYR A 1 407 ? -14.081 14.978 22.696 1.00 47.31 407 TYR A O 1
ATOM 3192 N N . ARG A 1 408 ? -13.884 17.007 23.614 1.00 59.88 408 ARG A N 1
ATOM 3193 C CA . ARG A 1 408 ? -14.500 16.696 24.885 1.00 59.88 408 ARG A CA 1
ATOM 3194 C C . ARG A 1 408 ? -16.003 16.698 24.640 1.00 59.88 408 ARG A C 1
ATOM 3196 O O . ARG A 1 408 ? -16.572 17.625 24.060 1.00 59.88 408 ARG A O 1
ATOM 3203 N N . VAL A 1 409 ? -16.626 15.567 24.951 1.00 69.44 409 VAL A N 1
ATOM 3204 C CA . VAL A 1 409 ? -18.082 15.447 24.901 1.00 69.44 409 VAL A CA 1
ATOM 3205 C C . VAL A 1 409 ? -18.593 16.091 26.174 1.00 69.44 409 VAL A C 1
ATOM 3207 O O . VAL A 1 409 ? -18.365 15.544 27.246 1.00 69.44 409 VAL A O 1
ATOM 3210 N N . GLU A 1 410 ? -19.244 17.235 26.026 1.00 82.94 410 GLU A N 1
ATOM 3211 C CA . GLU A 1 410 ? -19.707 18.070 27.138 1.00 82.94 410 GLU A CA 1
ATOM 3212 C C . GLU A 1 410 ? -21.107 17.649 27.598 1.00 82.94 410 GLU A C 1
ATOM 3214 O O . GLU A 1 410 ? -21.426 17.651 28.782 1.00 82.94 410 GLU A O 1
ATOM 3219 N N . ALA A 1 411 ? -21.942 17.217 26.650 1.00 86.50 411 ALA A N 1
ATOM 3220 C CA . ALA A 1 411 ? -23.266 16.684 26.934 1.00 86.50 411 ALA A CA 1
ATOM 3221 C C . ALA A 1 411 ? -23.675 15.621 25.910 1.00 86.50 411 ALA A C 1
ATOM 3223 O O . ALA A 1 411 ? -23.071 15.443 24.847 1.00 86.50 411 ALA A O 1
ATOM 3224 N N . VAL A 1 412 ? -24.732 14.895 26.236 1.00 90.44 412 VAL A N 1
ATOM 3225 C CA . VAL A 1 412 ? -25.298 13.820 25.439 1.00 90.44 412 VAL A CA 1
ATOM 3226 C C . VAL A 1 412 ? -26.791 14.071 25.269 1.00 90.44 412 VAL A C 1
ATOM 3228 O O . VAL A 1 412 ? -27.513 14.207 26.248 1.00 90.44 412 VAL A O 1
ATOM 3231 N N . ILE A 1 413 ? -27.260 14.101 24.021 1.00 93.88 413 ILE A N 1
ATOM 3232 C CA . ILE A 1 413 ? -28.686 14.175 23.686 1.00 93.88 413 ILE A CA 1
ATOM 3233 C C . ILE A 1 413 ? -29.159 12.791 23.252 1.00 93.88 413 ILE A C 1
ATOM 3235 O O . ILE A 1 413 ? -28.648 12.239 22.280 1.00 93.88 413 ILE A O 1
ATOM 3239 N N . GLN A 1 414 ? -30.142 12.222 23.939 1.00 93.12 414 GLN A N 1
ATOM 3240 C CA . GLN A 1 414 ? -30.711 10.913 23.636 1.00 93.12 414 GLN A CA 1
ATOM 3241 C C . GLN A 1 414 ? -32.168 11.054 23.193 1.00 93.12 414 GLN A C 1
ATOM 3243 O O . GLN A 1 414 ? -32.957 11.716 23.858 1.00 93.12 414 GLN A O 1
ATOM 3248 N N . GLY A 1 415 ? -32.545 10.415 22.086 1.00 91.88 415 GLY A N 1
ATOM 3249 C CA . GLY A 1 415 ? -33.948 10.299 21.695 1.00 91.88 415 GLY A CA 1
ATOM 3250 C C . GLY A 1 415 ? -34.697 9.369 22.647 1.00 91.88 415 GLY A C 1
ATOM 3251 O O . GLY A 1 415 ? -34.274 8.234 22.867 1.00 91.88 415 GLY A O 1
ATOM 3252 N N . VAL A 1 416 ? -35.799 9.860 23.205 1.00 89.00 416 VAL A N 1
ATOM 3253 C CA . VAL A 1 416 ? -36.650 9.162 24.184 1.00 89.00 416 VAL A CA 1
ATOM 3254 C C . VAL A 1 416 ? -37.883 8.557 23.514 1.00 89.00 416 VAL A C 1
ATOM 3256 O O . VAL A 1 416 ? -38.383 7.525 23.948 1.00 89.00 416 VAL A O 1
ATOM 3259 N N . SER A 1 417 ? -38.373 9.177 22.440 1.00 83.81 417 SER A N 1
ATOM 3260 C CA . SER A 1 417 ? -39.540 8.709 21.691 1.00 83.81 417 SER A CA 1
ATOM 3261 C C . SER A 1 417 ? -39.381 8.945 20.184 1.00 83.81 417 SER A C 1
ATOM 3263 O O . SER A 1 417 ? -38.463 9.633 19.724 1.00 83.81 417 SER A O 1
ATOM 3265 N N . GLY A 1 418 ? -40.248 8.299 19.400 1.00 84.81 418 GLY A N 1
ATOM 3266 C CA . GLY A 1 418 ? -40.330 8.481 17.950 1.00 84.81 418 GLY A CA 1
ATOM 3267 C C . GLY A 1 418 ? -39.242 7.777 17.151 1.00 84.81 418 GLY A C 1
ATOM 3268 O O . GLY A 1 418 ? -38.601 6.829 17.602 1.00 84.81 418 GLY A O 1
ATOM 3269 N N . LEU A 1 419 ? -39.017 8.261 15.926 1.00 83.81 419 LEU A N 1
ATOM 3270 C CA . LEU A 1 419 ? -38.099 7.653 14.948 1.00 83.81 419 LEU A CA 1
ATOM 3271 C C . LEU A 1 419 ? -36.639 7.579 15.417 1.00 83.81 419 LEU A C 1
ATOM 3273 O O . LEU A 1 419 ? -35.850 6.807 14.867 1.00 83.81 419 LEU A O 1
ATOM 3277 N N . LEU A 1 420 ? -36.264 8.422 16.378 1.00 88.00 420 LEU A N 1
ATOM 3278 C CA . LEU A 1 420 ? -34.908 8.511 16.911 1.00 88.00 420 LEU A CA 1
ATOM 3279 C C . LEU A 1 420 ? -34.808 7.960 18.342 1.00 88.00 420 LEU A C 1
ATOM 3281 O O . LEU A 1 420 ? -33.774 8.159 18.976 1.00 88.00 420 LEU A O 1
ATOM 3285 N N . ASN A 1 421 ? -35.831 7.245 18.829 1.00 90.56 421 ASN A N 1
ATOM 3286 C CA . ASN A 1 421 ? -35.805 6.588 20.135 1.00 90.56 421 ASN A CA 1
ATOM 3287 C C . ASN A 1 421 ? -34.564 5.686 20.286 1.00 90.56 421 ASN A C 1
ATOM 3289 O O . ASN A 1 421 ? -34.197 4.945 19.370 1.00 90.56 421 ASN A O 1
ATOM 3293 N N . GLY A 1 422 ? -33.888 5.790 21.429 1.00 77.31 422 GLY A N 1
ATOM 3294 C CA . GLY A 1 422 ? -32.679 5.040 21.762 1.00 77.31 422 GLY A CA 1
ATOM 3295 C C . GLY A 1 422 ? -31.407 5.521 21.057 1.00 77.31 422 GLY A C 1
ATOM 3296 O O . GLY A 1 422 ? -30.323 5.041 21.387 1.00 77.31 422 GLY A O 1
ATOM 3297 N N . LYS A 1 423 ? -31.492 6.469 20.111 1.00 85.94 423 LYS A N 1
ATOM 3298 C CA . LYS A 1 423 ? -30.305 7.054 19.470 1.00 85.94 423 LYS A CA 1
ATOM 3299 C C . LYS A 1 423 ? -29.696 8.138 20.342 1.00 85.94 423 LYS A C 1
ATOM 3301 O O . LYS A 1 423 ? -30.407 8.958 20.916 1.00 85.94 423 LYS A O 1
ATOM 3306 N N . THR A 1 424 ? -28.372 8.182 20.346 1.00 89.12 424 THR A N 1
ATOM 3307 C CA . THR A 1 424 ? -27.590 9.081 21.189 1.00 89.12 424 THR A CA 1
ATOM 3308 C C . THR A 1 424 ? -26.686 9.959 20.333 1.00 89.12 424 THR A C 1
ATOM 3310 O O . THR A 1 424 ? -25.972 9.461 19.463 1.00 89.12 424 THR A O 1
ATOM 3313 N N . TYR A 1 425 ? -26.698 11.259 20.604 1.00 91.12 425 TYR A N 1
ATOM 3314 C CA . TYR A 1 425 ? -25.947 12.290 19.900 1.00 91.12 425 TYR A CA 1
ATOM 3315 C C . TYR A 1 425 ? -25.009 12.984 20.884 1.00 91.12 425 TYR A C 1
ATOM 3317 O O . TYR A 1 425 ? -25.433 13.466 21.932 1.00 91.12 425 TYR A O 1
ATOM 3325 N N . MET A 1 426 ? -23.721 13.011 20.558 1.00 91.12 426 MET A N 1
ATOM 3326 C CA . MET A 1 426 ? -22.705 13.651 21.391 1.00 91.12 426 MET A CA 1
ATOM 3327 C C . MET A 1 426 ? -22.642 15.142 21.062 1.00 91.12 426 MET A C 1
ATOM 3329 O O . MET A 1 426 ? -22.457 15.501 19.899 1.00 91.12 426 MET A O 1
ATOM 3333 N N . LEU A 1 427 ? -22.782 15.993 22.076 1.00 89.31 427 LEU A N 1
ATOM 3334 C CA . LEU A 1 427 ? -22.593 17.434 21.964 1.00 89.31 427 LEU A CA 1
ATOM 3335 C C . LEU A 1 427 ? -21.167 17.785 22.404 1.00 89.31 427 LEU A C 1
ATOM 3337 O O . LEU A 1 427 ? -20.762 17.472 23.523 1.00 89.31 427 LEU A O 1
ATOM 3341 N N . THR A 1 428 ? -20.404 18.423 21.519 1.00 86.50 428 THR A N 1
ATOM 3342 C CA . THR A 1 428 ? -19.026 18.866 21.783 1.00 86.50 428 THR A CA 1
ATOM 3343 C C . THR A 1 428 ? -18.945 20.387 21.723 1.00 86.50 428 THR A C 1
ATOM 3345 O O . THR A 1 428 ? -19.759 21.026 21.050 1.00 86.50 428 THR A O 1
ATOM 3348 N N . ALA A 1 429 ? -17.955 20.978 22.400 1.00 75.25 429 ALA A N 1
ATOM 3349 C CA . ALA A 1 429 ? -17.811 22.432 22.524 1.00 75.25 429 ALA A CA 1
ATOM 3350 C C . ALA A 1 429 ? -17.800 23.187 21.175 1.00 75.25 429 ALA A C 1
ATOM 3352 O O . ALA A 1 429 ? -18.310 24.301 21.088 1.00 75.25 429 ALA A O 1
ATOM 3353 N N . GLY A 1 430 ? -17.285 22.562 20.109 1.00 73.75 430 GLY A N 1
ATOM 3354 C CA . GLY A 1 430 ? -17.188 23.165 18.773 1.00 73.75 430 GLY A CA 1
ATOM 3355 C C . GLY A 1 430 ? -18.237 22.717 17.749 1.00 73.75 430 GLY A C 1
ATOM 3356 O O . GLY A 1 430 ? -18.316 23.312 16.676 1.00 73.75 430 GLY A O 1
ATOM 3357 N N . THR A 1 431 ? -19.040 21.679 18.024 1.00 85.19 431 THR A N 1
ATOM 3358 C CA . THR A 1 431 ? -19.968 21.113 17.023 1.00 85.19 431 THR A CA 1
ATOM 3359 C C . THR A 1 431 ? -21.412 21.138 17.524 1.00 85.19 431 THR A C 1
ATOM 3361 O O . THR A 1 431 ? -21.791 20.302 18.346 1.00 85.19 431 THR A O 1
ATOM 3364 N N . PRO A 1 432 ? -22.259 22.061 17.030 1.00 91.88 432 PRO A N 1
ATOM 3365 C CA . PRO A 1 432 ? -23.664 22.082 17.407 1.00 91.88 432 PRO A CA 1
ATOM 3366 C C . PRO A 1 432 ? -24.428 20.914 16.774 1.00 91.88 432 PRO A C 1
ATOM 3368 O O . PRO A 1 432 ? -24.150 20.505 15.646 1.00 91.88 432 PRO A O 1
ATOM 3371 N N . LEU A 1 433 ? -25.457 20.434 17.463 1.00 95.81 433 LEU A N 1
ATOM 3372 C CA . LEU A 1 433 ? -26.441 19.511 16.911 1.00 95.81 433 LEU A CA 1
ATOM 3373 C C . LEU A 1 433 ? -27.558 20.311 16.237 1.00 95.81 433 LEU A C 1
ATOM 3375 O O . LEU A 1 433 ? -28.169 21.178 16.854 1.00 95.81 433 LEU A O 1
ATOM 3379 N N . ILE A 1 434 ? -27.821 20.042 14.965 1.00 96.44 434 ILE A N 1
ATOM 3380 C CA . ILE A 1 434 ? -28.857 20.682 14.158 1.00 96.44 434 ILE A CA 1
ATOM 3381 C C . ILE A 1 434 ? -29.845 19.600 13.726 1.00 96.44 434 ILE A C 1
ATOM 3383 O O . ILE A 1 434 ? -29.488 18.672 12.995 1.00 96.44 434 ILE A O 1
ATOM 3387 N N . PHE A 1 435 ? -31.088 19.749 14.175 1.00 97.12 435 PHE A N 1
ATOM 3388 C CA . PHE A 1 435 ? -32.184 18.812 13.965 1.00 97.12 435 PHE A CA 1
ATOM 3389 C C . PHE A 1 435 ? -33.022 19.241 12.764 1.00 97.12 435 PHE A C 1
ATOM 3391 O O . PHE A 1 435 ? -33.360 20.419 12.621 1.00 97.12 435 PHE A O 1
ATOM 3398 N N . GLY A 1 436 ? -33.391 18.289 11.913 1.00 94.56 436 GLY A N 1
ATOM 3399 C CA . GLY A 1 436 ? -34.287 18.544 10.788 1.00 94.56 436 GLY A CA 1
ATOM 3400 C C . GLY A 1 436 ? -34.224 17.462 9.717 1.00 94.56 436 GLY A C 1
ATOM 3401 O O . GLY A 1 436 ? -33.687 16.376 9.933 1.00 94.56 436 GLY A O 1
ATOM 3402 N N . ARG A 1 437 ? -34.803 17.757 8.553 1.00 89.75 437 ARG A N 1
ATOM 3403 C CA . ARG A 1 437 ? -34.876 16.829 7.406 1.00 89.75 437 ARG A CA 1
ATOM 3404 C C . ARG A 1 437 ? -33.778 17.069 6.362 1.00 89.75 437 ARG A C 1
ATOM 3406 O O . ARG A 1 437 ? -33.539 16.227 5.508 1.00 89.75 437 ARG A O 1
ATOM 3413 N N . ARG A 1 438 ? -33.106 18.224 6.415 1.00 89.00 438 ARG A N 1
ATOM 3414 C CA . ARG A 1 438 ? -32.180 18.688 5.374 1.00 89.00 438 ARG A CA 1
ATOM 3415 C C . ARG A 1 438 ? -30.769 18.115 5.567 1.00 89.00 438 ARG A C 1
ATOM 3417 O O . ARG A 1 438 ? -30.014 18.602 6.406 1.00 89.00 438 ARG A O 1
ATOM 3424 N N . THR A 1 439 ? -30.406 17.110 4.773 1.00 82.25 439 THR A N 1
ATOM 3425 C CA . THR A 1 439 ? -29.145 16.341 4.873 1.00 82.25 439 THR A CA 1
ATOM 3426 C C . THR A 1 439 ? -27.866 17.175 4.823 1.00 82.25 439 THR A C 1
ATOM 3428 O O . THR A 1 439 ? -26.872 16.815 5.439 1.00 82.25 439 THR A O 1
ATOM 3431 N N . GLU A 1 440 ? -27.890 18.303 4.123 1.00 82.06 440 GLU A N 1
ATOM 3432 C CA . GLU A 1 440 ? -26.744 19.193 3.933 1.00 82.06 440 GLU A CA 1
ATOM 3433 C C . GLU A 1 440 ? -26.549 20.209 5.071 1.00 82.06 440 GLU A C 1
ATOM 3435 O O . GLU A 1 440 ? -25.528 20.890 5.112 1.00 82.06 440 GLU A O 1
ATOM 3440 N N . LYS A 1 441 ? -27.522 20.349 5.983 1.00 82.50 441 LYS A N 1
ATOM 3441 C CA . LYS A 1 441 ? -27.472 21.327 7.089 1.00 82.50 441 LYS A CA 1
ATOM 3442 C C . LYS A 1 441 ? -27.746 20.728 8.471 1.00 82.50 441 LYS A C 1
ATOM 3444 O O . LYS A 1 441 ? -27.426 21.369 9.470 1.00 82.50 441 LYS A O 1
ATOM 3449 N N . CYS A 1 442 ? -28.329 19.534 8.546 1.00 88.06 442 CYS A N 1
ATOM 3450 C CA . CYS A 1 442 ? -28.662 18.845 9.790 1.00 88.06 442 CYS A CA 1
ATOM 3451 C C . CYS A 1 442 ? -27.724 17.656 10.021 1.00 88.06 442 CYS A C 1
ATOM 3453 O O . CYS A 1 442 ? -27.493 16.855 9.121 1.00 88.06 442 CYS A O 1
ATOM 3455 N N . ASN A 1 443 ? -27.236 17.503 11.250 1.00 87.38 443 ASN A N 1
ATOM 3456 C CA . ASN A 1 443 ? -26.492 16.317 11.692 1.00 87.38 443 ASN A CA 1
ATOM 3457 C C . ASN A 1 443 ? -27.336 15.396 12.594 1.00 87.38 443 ASN A C 1
ATOM 3459 O O . ASN A 1 443 ? -26.920 14.271 12.871 1.00 87.38 443 ASN A O 1
ATOM 3463 N N . VAL A 1 444 ? -28.545 15.825 12.976 1.00 93.06 444 VAL A N 1
ATOM 3464 C CA . VAL A 1 444 ? -29.595 14.964 13.532 1.00 93.06 444 VAL A CA 1
ATOM 3465 C C . VAL A 1 444 ? -30.757 14.903 12.541 1.00 93.06 444 VAL A C 1
ATOM 3467 O O . VAL A 1 444 ? -31.531 15.853 12.402 1.00 93.06 444 VAL A O 1
ATOM 3470 N N . LEU A 1 445 ? -30.833 13.792 11.803 1.00 92.25 445 LEU A N 1
ATOM 3471 C CA . LEU A 1 445 ? -31.669 13.670 10.608 1.00 92.25 445 LEU A CA 1
ATOM 3472 C C . LEU A 1 445 ? -32.964 12.894 10.845 1.00 92.25 445 LEU A C 1
ATOM 3474 O O . LEU A 1 445 ? -32.955 11.754 11.315 1.00 92.25 445 LEU A O 1
ATOM 3478 N N . PHE A 1 446 ? -34.064 13.498 10.405 1.00 90.62 446 PHE A N 1
ATOM 3479 C CA . PHE A 1 446 ? -35.365 12.858 10.235 1.00 90.62 446 PHE A CA 1
ATOM 3480 C C . PHE A 1 446 ? -35.605 12.518 8.761 1.00 90.62 446 PHE A C 1
ATOM 3482 O O . PHE A 1 446 ? -35.024 13.138 7.869 1.00 90.62 446 PHE A O 1
ATOM 3489 N N . LYS A 1 447 ? -36.471 11.533 8.487 1.00 85.12 447 LYS A N 1
ATOM 3490 C CA . LYS A 1 447 ? -36.860 11.199 7.108 1.00 85.12 447 LYS A CA 1
ATOM 3491 C C . LYS A 1 447 ? -37.591 12.396 6.482 1.00 85.12 447 LYS A C 1
ATOM 3493 O O . LYS A 1 447 ? -38.312 13.115 7.172 1.00 85.12 447 LYS A O 1
ATOM 3498 N N . ASN A 1 448 ? -37.457 12.585 5.168 1.00 76.12 448 ASN A N 1
ATOM 3499 C CA . ASN A 1 448 ? -38.078 13.715 4.460 1.00 76.12 448 ASN A CA 1
ATOM 3500 C C . ASN A 1 448 ? -39.604 13.799 4.651 1.00 76.12 448 ASN A C 1
ATOM 3502 O O . ASN A 1 448 ? -40.163 14.893 4.657 1.00 76.12 448 ASN A O 1
ATOM 3506 N N . GLU A 1 449 ? -40.267 12.669 4.875 1.00 77.94 449 GLU A N 1
ATOM 3507 C CA . GLU A 1 449 ? -41.723 12.575 5.026 1.00 77.94 449 GLU A CA 1
ATOM 3508 C C . GLU A 1 449 ? -42.201 12.637 6.488 1.00 77.94 449 GLU A C 1
ATOM 3510 O O . GLU A 1 449 ? -43.395 12.512 6.753 1.00 77.94 449 GLU A O 1
ATOM 3515 N N . THR A 1 450 ? -41.299 12.825 7.461 1.00 83.31 450 THR A N 1
ATOM 3516 C CA . THR A 1 450 ? -41.686 12.894 8.877 1.00 83.31 450 THR A CA 1
ATOM 3517 C C . THR A 1 450 ? -42.570 14.119 9.132 1.00 83.31 450 THR A C 1
ATOM 3519 O O . THR A 1 450 ? -42.094 15.258 9.127 1.00 83.31 450 THR A O 1
ATOM 3522 N N . LYS A 1 451 ? -43.866 13.876 9.369 1.00 84.06 451 LYS A N 1
ATOM 3523 C CA . LYS A 1 451 ? -44.840 14.896 9.781 1.00 84.06 451 LYS A CA 1
ATOM 3524 C C . LYS A 1 451 ? -44.419 15.516 11.118 1.00 84.06 451 LYS A C 1
ATOM 3526 O O . LYS A 1 451 ? -43.844 14.838 11.963 1.00 84.06 451 LYS A O 1
ATOM 3531 N N . GLY A 1 452 ? -44.684 16.808 11.300 1.00 87.38 452 GLY A N 1
ATOM 3532 C CA . GLY A 1 452 ? -44.345 17.518 12.540 1.00 87.38 452 GLY A CA 1
ATOM 3533 C C . GLY A 1 452 ? -42.893 18.008 12.640 1.00 87.38 452 GLY A C 1
ATOM 3534 O O . GLY A 1 452 ? -42.569 18.735 13.575 1.00 87.38 452 GLY A O 1
ATOM 3535 N N . ILE A 1 453 ? -42.021 17.685 11.673 1.00 94.38 453 ILE A N 1
ATOM 3536 C CA . ILE A 1 453 ? -40.606 18.092 11.681 1.00 94.38 453 ILE A CA 1
ATOM 3537 C C . ILE A 1 453 ? -40.282 18.984 10.474 1.00 94.38 453 ILE A C 1
ATOM 3539 O O . ILE A 1 453 ? -40.646 18.704 9.333 1.00 94.38 453 ILE A O 1
ATOM 3543 N N . SER A 1 454 ? -39.554 20.076 10.709 1.00 92.81 454 SER A N 1
ATOM 3544 C CA . SER A 1 454 ? -39.193 21.064 9.679 1.00 92.81 454 SER A CA 1
ATOM 3545 C C . SER A 1 454 ? -37.867 20.694 9.004 1.00 92.81 454 SER A C 1
ATOM 3547 O O . SER A 1 454 ? -37.116 19.852 9.492 1.00 92.81 454 SER A O 1
ATOM 3549 N N . SER A 1 455 ? -37.580 21.279 7.837 1.00 89.81 455 SER A N 1
ATOM 3550 C CA . SER A 1 455 ? -36.322 21.033 7.108 1.00 89.81 455 SER A CA 1
ATOM 3551 C C . SER A 1 455 ? -35.097 21.442 7.934 1.00 89.81 455 SER A C 1
ATOM 3553 O O . SER A 1 455 ? -34.138 20.680 8.007 1.00 89.81 455 SER A O 1
ATOM 3555 N N . LEU A 1 456 ? -35.191 22.587 8.611 1.00 93.94 456 LEU A N 1
ATOM 3556 C CA . LEU A 1 456 ? -34.363 23.032 9.729 1.00 93.94 456 LEU A CA 1
ATOM 3557 C C . LEU A 1 456 ? -35.308 23.265 10.907 1.00 93.94 456 LEU A C 1
ATOM 3559 O O . LEU A 1 456 ? -36.210 24.087 10.791 1.00 93.94 456 LEU A O 1
ATOM 3563 N N . HIS A 1 457 ? -35.168 22.508 11.992 1.00 96.19 457 HIS A N 1
ATOM 3564 C CA . HIS A 1 457 ? -36.126 22.552 13.097 1.00 96.19 457 HIS A CA 1
ATOM 3565 C C . HIS A 1 457 ? -35.538 23.255 14.323 1.00 96.19 457 HIS A C 1
ATOM 3567 O O . HIS A 1 457 ? -35.995 24.334 14.687 1.00 96.19 457 HIS A O 1
ATOM 3573 N N . CYS A 1 458 ? -34.479 22.713 14.922 1.00 96.94 458 CYS A N 1
ATOM 3574 C CA . CYS A 1 458 ? -33.816 23.351 16.059 1.00 96.94 458 CYS A CA 1
ATOM 3575 C C . CYS A 1 458 ? -32.304 23.115 16.054 1.00 96.94 458 CYS A C 1
ATOM 3577 O O . CYS A 1 458 ? -31.781 22.276 15.314 1.00 96.94 458 CYS A O 1
ATOM 3579 N N . LYS A 1 459 ? -31.594 23.885 16.878 1.00 96.81 459 LYS A N 1
ATOM 3580 C CA . LYS A 1 459 ? -30.151 23.792 17.093 1.00 96.81 459 LYS A CA 1
ATOM 3581 C C . LYS A 1 459 ? -29.854 23.712 18.584 1.00 96.81 459 LYS A C 1
ATOM 3583 O O . LYS A 1 459 ? -30.295 24.574 19.336 1.00 96.81 459 LYS A O 1
ATOM 3588 N N . VAL A 1 460 ? -29.035 22.745 18.977 1.00 96.06 460 VAL A N 1
ATOM 3589 C CA . VAL A 1 460 ? -28.467 22.606 20.320 1.00 96.06 460 VAL A CA 1
ATOM 3590 C C . VAL A 1 460 ? -26.961 22.843 20.231 1.00 96.06 460 VAL A C 1
ATOM 3592 O O . VAL A 1 460 ? -26.296 22.297 19.352 1.00 96.06 460 VAL A O 1
ATOM 3595 N N . LYS A 1 461 ? -26.402 23.690 21.093 1.00 94.81 461 LYS A N 1
ATOM 3596 C CA . LYS A 1 461 ? -24.965 23.992 21.131 1.00 94.81 461 LYS A CA 1
ATOM 3597 C C . LYS A 1 461 ? -24.461 24.027 22.567 1.00 94.81 461 LYS A C 1
ATOM 3599 O O . LYS A 1 461 ? -25.213 24.373 23.470 1.00 94.81 461 LYS A O 1
ATOM 3604 N N . TRP A 1 462 ? -23.185 23.732 22.750 1.00 88.81 462 TRP A N 1
ATOM 3605 C CA . TRP A 1 462 ? -22.484 24.036 23.990 1.00 88.81 462 TRP A CA 1
ATOM 3606 C C . TRP A 1 462 ? -21.962 25.473 23.953 1.00 88.81 462 TRP A C 1
ATOM 3608 O O . TRP A 1 462 ? -21.493 25.929 22.907 1.00 88.81 462 TRP A O 1
ATOM 3618 N N . TYR A 1 463 ? -22.068 26.201 25.061 1.00 86.81 463 TYR A N 1
ATOM 3619 C CA . TYR A 1 463 ? -21.495 27.537 25.204 1.00 86.81 463 TYR A CA 1
ATOM 3620 C C . TYR A 1 463 ? -21.268 27.867 26.684 1.00 86.81 463 TYR A C 1
ATOM 3622 O O . TYR A 1 463 ? -22.214 27.829 27.464 1.00 86.81 463 TYR A O 1
ATOM 3630 N N . ASN A 1 464 ? -20.031 28.206 27.066 1.00 82.44 464 ASN A N 1
ATOM 3631 C CA . ASN A 1 464 ? -19.651 28.633 28.423 1.00 82.44 464 ASN A CA 1
ATOM 3632 C C . ASN A 1 464 ? -20.188 27.734 29.554 1.00 82.44 464 ASN A C 1
ATOM 3634 O O . ASN A 1 464 ? -20.816 28.219 30.492 1.00 82.44 464 ASN A O 1
ATOM 3638 N N . GLY A 1 465 ? -19.971 26.419 29.457 1.00 82.19 465 GLY A N 1
ATOM 3639 C CA . GLY A 1 465 ? -20.394 25.478 30.504 1.00 82.19 465 GLY A CA 1
ATOM 3640 C C . GLY A 1 465 ? -21.878 25.103 30.471 1.00 82.19 465 GLY A C 1
ATOM 3641 O O . GLY A 1 465 ? -22.331 24.363 31.338 1.00 82.19 465 GLY A O 1
ATOM 3642 N N . LYS A 1 466 ? -22.639 25.619 29.496 1.00 90.00 466 LYS A N 1
ATOM 3643 C CA . LYS A 1 466 ? -24.091 25.448 29.395 1.00 90.00 466 LYS A CA 1
ATOM 3644 C C . LYS A 1 466 ? -24.495 24.847 28.055 1.00 90.00 466 LYS A C 1
ATOM 3646 O O . LYS A 1 466 ? -23.905 25.143 27.009 1.00 90.00 466 LYS A O 1
ATOM 3651 N N . VAL A 1 467 ? -25.561 24.052 28.067 1.00 92.88 467 VAL A N 1
ATOM 3652 C CA . VAL A 1 467 ? -26.229 23.582 26.849 1.00 92.88 467 VAL A CA 1
ATOM 3653 C C . VAL A 1 467 ? -27.313 24.582 26.477 1.00 92.88 467 VAL A C 1
ATOM 3655 O O . VAL A 1 467 ? -28.216 24.859 27.258 1.00 92.88 467 VAL A O 1
ATOM 3658 N N . LEU A 1 468 ? -27.240 25.123 25.265 1.00 94.62 468 LEU A N 1
ATOM 3659 C CA . LEU A 1 468 ? -28.212 26.077 24.747 1.00 94.62 468 LEU A CA 1
ATOM 3660 C C . LEU A 1 468 ? -28.998 25.464 23.592 1.00 94.62 468 LEU A C 1
ATOM 3662 O O . LEU A 1 468 ? -28.408 24.921 22.656 1.00 94.62 468 LEU A O 1
ATOM 3666 N N . ILE A 1 469 ? -30.316 25.626 23.610 1.00 96.44 469 ILE A N 1
ATOM 3667 C CA . ILE A 1 469 ? -31.236 25.222 22.546 1.00 96.44 469 ILE A CA 1
ATOM 3668 C C . ILE A 1 469 ? -31.878 26.450 21.895 1.00 96.44 469 ILE A C 1
ATOM 3670 O O . ILE A 1 469 ? -32.149 27.454 22.546 1.00 96.44 469 ILE A O 1
ATOM 3674 N N . LYS A 1 470 ? -32.082 26.386 20.580 1.00 96.81 470 LYS A N 1
ATOM 3675 C CA . LYS A 1 470 ? -32.700 27.438 19.769 1.00 96.81 470 LYS A CA 1
ATOM 3676 C C . LYS A 1 470 ? -33.617 26.815 18.729 1.00 96.81 470 LYS A C 1
ATOM 3678 O O . LYS A 1 470 ? -33.171 25.974 17.945 1.00 96.81 470 LYS A O 1
ATOM 3683 N N . ASP A 1 471 ? -34.866 27.262 18.680 1.00 96.94 471 ASP A N 1
ATOM 3684 C CA . ASP A 1 471 ? -35.766 26.958 17.568 1.00 96.94 471 ASP A CA 1
ATOM 3685 C C . ASP A 1 471 ? -35.336 27.754 16.320 1.00 96.94 471 ASP A C 1
ATOM 3687 O O . ASP A 1 471 ? -35.036 28.947 16.410 1.00 96.94 471 ASP A O 1
ATOM 3691 N N . LEU A 1 472 ? -35.250 27.100 15.158 1.00 94.88 472 LEU A N 1
ATOM 3692 C CA . LEU A 1 472 ? -34.786 27.707 13.901 1.00 94.88 472 LEU A CA 1
ATOM 3693 C C . LEU A 1 472 ? -35.945 28.218 13.026 1.00 94.88 472 LEU A C 1
ATOM 3695 O O . LEU A 1 472 ? -35.836 28.212 11.801 1.00 94.88 472 LEU A O 1
ATOM 3699 N N . GLY A 1 473 ? -37.053 28.642 13.640 1.00 92.25 473 GLY A N 1
ATOM 3700 C CA . GLY A 1 473 ? -38.265 29.033 12.919 1.00 92.25 473 GLY A CA 1
ATOM 3701 C C . GLY A 1 473 ? -39.056 27.819 12.448 1.00 92.25 473 GLY A C 1
ATOM 3702 O O . GLY A 1 473 ? -39.531 27.782 11.313 1.00 92.25 473 GLY A O 1
ATOM 3703 N N . SER A 1 474 ? -39.149 26.791 13.292 1.00 94.75 474 SER A N 1
ATOM 3704 C CA . SER A 1 474 ? -39.847 25.564 12.936 1.00 94.75 474 SER A CA 1
ATOM 3705 C C . SER A 1 474 ? -41.360 25.787 12.840 1.00 94.75 474 SER A C 1
ATOM 3707 O O . SER A 1 474 ? -41.968 26.528 13.611 1.00 94.75 474 SER A O 1
ATOM 3709 N N . THR A 1 475 ? -41.997 25.096 11.894 1.00 92.38 475 THR A N 1
ATOM 3710 C CA . THR A 1 475 ? -43.445 25.200 11.646 1.00 92.38 475 THR A CA 1
ATOM 3711 C C . THR A 1 475 ? -44.261 24.695 12.838 1.00 92.38 475 THR A C 1
ATOM 3713 O O . THR A 1 475 ? -45.293 25.265 13.174 1.00 92.38 475 THR A O 1
ATOM 3716 N N . TYR A 1 476 ? -43.781 23.635 13.492 1.00 91.75 476 TYR A N 1
ATOM 3717 C CA . TYR A 1 476 ? -44.500 22.931 14.559 1.00 91.75 476 TYR A CA 1
ATOM 3718 C C . TYR A 1 476 ? -44.014 23.302 15.972 1.00 91.75 476 TYR A C 1
ATOM 3720 O O . TYR A 1 476 ? -44.643 22.933 16.961 1.00 91.75 476 TYR A O 1
ATOM 3728 N N . GLY A 1 477 ? -42.934 24.081 16.074 1.00 94.06 477 GLY A N 1
ATOM 3729 C CA . GLY A 1 477 ? -42.360 24.538 17.335 1.00 94.06 477 GLY A CA 1
ATOM 3730 C C . GLY A 1 477 ? -41.456 23.510 18.018 1.00 94.06 477 GLY A C 1
ATOM 3731 O O . GLY A 1 477 ? -41.691 22.303 17.969 1.00 94.06 477 GLY A O 1
ATOM 3732 N N . THR A 1 478 ? -40.449 24.027 18.718 1.00 96.19 478 THR A N 1
ATOM 3733 C CA . THR A 1 478 ? -39.652 23.298 19.709 1.00 96.19 478 THR A CA 1
ATOM 3734 C C . THR A 1 478 ? -40.184 23.613 21.102 1.00 96.19 478 THR A C 1
ATOM 3736 O O . THR A 1 478 ? -40.481 24.771 21.403 1.00 96.19 478 THR A O 1
ATOM 3739 N N . TRP A 1 479 ? -40.285 22.601 21.955 1.00 94.44 479 TRP A N 1
ATOM 3740 C CA . TRP A 1 479 ? -40.932 22.710 23.259 1.00 94.44 479 TRP A CA 1
ATOM 3741 C C . TRP A 1 479 ? -40.086 22.075 24.360 1.00 94.44 479 TRP A C 1
ATOM 3743 O O . TRP A 1 479 ? -39.405 21.079 24.119 1.00 94.44 479 TRP A O 1
ATOM 3753 N N . LEU A 1 480 ? -40.155 22.618 25.572 1.00 90.81 480 LEU A N 1
ATOM 3754 C CA . LEU A 1 480 ? -39.597 22.006 26.782 1.00 90.81 480 LEU A CA 1
ATOM 3755 C C . LEU A 1 480 ? -40.630 21.079 27.442 1.00 90.81 480 LEU A C 1
ATOM 3757 O O . LEU A 1 480 ? -41.831 21.195 27.187 1.00 90.81 480 LEU A O 1
ATOM 3761 N N . ASN A 1 481 ? -40.178 20.155 28.295 1.00 78.31 481 ASN A N 1
ATOM 3762 C CA . ASN A 1 481 ? -41.027 19.127 28.920 1.00 78.31 481 ASN A CA 1
ATOM 3763 C C . ASN A 1 481 ? -42.252 19.681 29.666 1.00 78.31 481 ASN A C 1
ATOM 3765 O O . ASN A 1 481 ? -43.331 19.094 29.610 1.00 78.31 481 ASN A O 1
ATOM 3769 N N . GLU A 1 482 ? -42.090 20.843 30.298 1.00 76.94 482 GLU A N 1
ATOM 3770 C CA . GLU A 1 482 ? -43.124 21.557 31.060 1.00 76.94 482 GLU A CA 1
ATOM 3771 C C . GLU A 1 482 ? -44.232 22.160 30.174 1.00 76.94 482 GLU A C 1
ATOM 3773 O O . GLU A 1 482 ? -45.196 22.723 30.680 1.00 76.94 482 GLU A O 1
ATOM 3778 N N . GLY A 1 483 ? -44.126 22.032 28.845 1.00 77.81 483 GLY A N 1
ATOM 3779 C CA . GLY A 1 483 ? -45.105 22.562 27.892 1.00 77.81 483 GLY A CA 1
ATOM 3780 C C . GLY A 1 483 ? -44.777 23.962 27.372 1.00 77.81 483 GLY A C 1
ATOM 3781 O O . GLY A 1 483 ? -45.555 24.525 26.608 1.00 77.81 483 GLY A O 1
ATOM 3782 N N . THR A 1 484 ? -43.617 24.517 27.724 1.00 88.81 484 THR A N 1
ATOM 3783 C CA . THR A 1 484 ? -43.168 25.832 27.250 1.00 88.81 484 THR A CA 1
ATOM 3784 C C . THR A 1 484 ? -42.677 25.759 25.804 1.00 88.81 484 THR A C 1
ATOM 3786 O O . THR A 1 484 ? -41.707 25.055 25.510 1.00 88.81 484 THR A O 1
ATOM 3789 N N . ARG A 1 485 ? -43.318 26.506 24.894 1.00 93.75 485 ARG A N 1
ATOM 3790 C CA . ARG A 1 485 ? -42.851 26.678 23.508 1.00 93.75 485 ARG A CA 1
ATOM 3791 C C . ARG A 1 485 ? -41.687 27.658 23.467 1.00 93.75 485 ARG A C 1
ATOM 3793 O O . ARG A 1 485 ? -41.792 28.756 24.005 1.00 93.75 485 ARG A O 1
ATOM 3800 N N . LEU A 1 486 ? -40.609 27.299 22.780 1.00 94.94 486 LEU A N 1
ATOM 3801 C CA . LEU A 1 486 ? -39.492 28.212 22.561 1.00 94.94 486 LEU A CA 1
ATOM 3802 C C . LEU A 1 486 ? -39.858 29.261 21.505 1.00 94.94 486 LEU A C 1
ATOM 3804 O O . LEU A 1 486 ? -40.404 28.924 20.450 1.00 94.94 486 LEU A O 1
ATOM 3808 N N . GLU A 1 487 ? -39.511 30.523 21.758 1.00 94.06 487 GLU A N 1
ATOM 3809 C CA . GLU A 1 487 ? -39.605 31.565 20.738 1.00 94.06 487 GLU A CA 1
ATOM 3810 C C . GLU A 1 487 ? -38.632 31.263 19.585 1.00 94.06 487 GLU A C 1
ATOM 3812 O O . GLU A 1 487 ? -37.462 30.920 19.825 1.00 94.06 487 GLU A O 1
ATOM 3817 N N . PRO A 1 488 ? -39.071 31.424 18.323 1.00 94.06 488 PRO A N 1
ATOM 3818 C CA . PRO A 1 488 ? -38.195 31.297 17.175 1.00 94.06 488 PRO A CA 1
ATOM 3819 C C . PRO A 1 488 ? -36.967 32.191 17.299 1.00 94.06 488 PRO A C 1
ATOM 3821 O O . PRO A 1 488 ? -37.033 33.370 17.630 1.00 94.06 488 PRO A O 1
ATOM 3824 N N . ASN A 1 489 ? -35.824 31.623 16.956 1.00 91.81 489 ASN A N 1
ATOM 3825 C CA . ASN A 1 489 ? -34.534 32.279 16.894 1.00 91.81 489 ASN A CA 1
ATOM 3826 C C . ASN A 1 489 ? -33.907 32.777 18.215 1.00 91.81 489 ASN A C 1
ATOM 3828 O O . ASN A 1 489 ? -32.813 33.357 18.172 1.00 91.81 489 ASN A O 1
ATOM 3832 N N . LYS A 1 490 ? -34.498 32.460 19.367 1.00 93.69 490 LYS A N 1
ATOM 3833 C CA . LYS A 1 490 ? -33.976 32.801 20.697 1.00 93.69 490 LYS A CA 1
ATOM 3834 C C . LYS A 1 490 ? -33.288 31.600 21.351 1.00 93.69 490 LYS A C 1
ATOM 3836 O O . LYS A 1 490 ? -33.683 30.457 21.130 1.00 93.69 490 LYS A O 1
ATOM 3841 N N . TYR A 1 491 ? -32.215 31.854 22.101 1.00 93.06 491 TYR A N 1
ATOM 3842 C CA . TYR A 1 491 ? -31.514 30.812 22.853 1.00 93.06 491 TYR A CA 1
ATOM 3843 C C . TYR A 1 491 ? -32.130 30.646 24.239 1.00 93.06 491 TYR A C 1
ATOM 3845 O O . TYR A 1 491 ? -32.338 31.630 24.943 1.00 93.06 491 TYR A O 1
ATOM 3853 N N . TYR A 1 492 ? -32.345 29.394 24.620 1.00 93.19 492 TYR A N 1
ATOM 3854 C CA . TYR A 1 492 ? -32.768 28.979 25.948 1.00 93.19 492 TYR A CA 1
ATOM 3855 C C . TYR A 1 492 ? -31.735 28.014 26.514 1.00 93.19 492 TYR A C 1
ATOM 3857 O O . TYR A 1 492 ? -31.139 27.229 25.773 1.00 93.19 492 TYR A O 1
ATOM 3865 N N . GLU A 1 493 ? -31.505 28.084 27.817 1.00 92.62 493 GLU A N 1
ATOM 3866 C CA . GLU A 1 493 ? -30.671 27.118 28.519 1.00 92.62 493 GLU A CA 1
ATOM 3867 C C . GLU A 1 493 ? -31.448 25.813 28.698 1.00 92.62 493 GLU A C 1
ATOM 3869 O O . GLU A 1 493 ? -32.607 25.822 29.110 1.00 92.62 493 GLU A O 1
ATOM 3874 N N . LEU A 1 494 ? -30.820 24.695 28.339 1.00 90.94 494 LEU A N 1
ATOM 3875 C CA . LEU A 1 494 ? -31.338 23.363 28.602 1.00 90.94 494 LEU A CA 1
ATOM 3876 C C . LEU A 1 494 ? -30.610 22.844 29.854 1.00 90.94 494 LEU A C 1
ATOM 3878 O O . LEU A 1 494 ? -29.402 22.610 29.768 1.00 90.94 494 LEU A O 1
ATOM 3882 N N . PRO A 1 495 ? -31.290 22.715 31.007 1.00 86.25 495 PRO A N 1
ATOM 3883 C CA . PRO A 1 495 ? -30.660 22.277 32.252 1.00 86.25 495 PRO A CA 1
ATOM 3884 C C . PRO A 1 495 ? -30.250 20.809 32.161 1.00 86.25 495 PRO A C 1
ATOM 3886 O O . PRO A 1 495 ? -30.838 20.065 31.376 1.00 86.25 495 PRO A O 1
ATOM 3889 N N . ASP A 1 496 ? -29.268 20.380 32.961 1.00 83.81 496 ASP A N 1
ATOM 3890 C CA . ASP A 1 496 ? -28.906 18.959 33.047 1.00 83.81 496 ASP A CA 1
ATOM 3891 C C . ASP A 1 496 ? -30.143 18.105 33.351 1.00 83.81 496 ASP A C 1
ATOM 3893 O O . ASP A 1 496 ? -31.010 18.509 34.123 1.00 83.81 496 ASP A O 1
ATOM 3897 N N . GLN A 1 497 ? -30.238 16.942 32.709 1.00 83.19 497 GLN A N 1
ATOM 3898 C CA . GLN A 1 497 ? -31.418 16.069 32.735 1.00 83.19 497 GLN A CA 1
ATOM 3899 C C . GLN A 1 497 ? -32.682 16.696 32.114 1.00 83.19 497 GLN A C 1
ATOM 3901 O O . GLN A 1 497 ? -33.783 16.156 32.229 1.00 83.19 497 GLN A O 1
ATOM 3906 N N . GLY A 1 498 ? -32.529 17.813 31.399 1.00 85.25 498 GLY A N 1
ATOM 3907 C CA . GLY A 1 498 ? -33.601 18.512 30.707 1.00 85.25 498 GLY A CA 1
ATOM 3908 C C . GLY A 1 498 ? -34.170 17.715 29.535 1.00 85.25 498 GLY A C 1
ATOM 3909 O O . GLY A 1 498 ? -33.464 17.004 28.815 1.00 85.25 498 GLY A O 1
ATOM 3910 N N . VAL A 1 499 ? -35.473 17.876 29.308 1.00 91.75 499 VAL A N 1
ATOM 3911 C CA . VAL A 1 499 ? -36.210 17.212 28.228 1.00 91.75 499 VAL A CA 1
ATOM 3912 C C . VAL A 1 499 ? -36.834 18.253 27.304 1.00 91.75 499 VAL A C 1
ATOM 3914 O O . VAL A 1 499 ? -37.429 19.234 27.756 1.00 91.75 499 VAL A O 1
ATOM 3917 N N . PHE A 1 500 ? -36.724 18.023 25.997 1.00 95.25 500 PHE A N 1
ATOM 3918 C CA . PHE A 1 500 ? -37.364 18.834 24.963 1.00 95.25 500 PHE A CA 1
ATOM 3919 C C . PHE A 1 500 ? -37.990 17.946 23.885 1.00 95.25 500 PHE A C 1
ATOM 3921 O O . PHE A 1 500 ? -37.601 16.792 23.710 1.00 95.25 500 PHE A O 1
ATOM 3928 N N . TYR A 1 501 ? -38.964 18.467 23.145 1.00 95.00 501 TYR A N 1
ATOM 3929 C CA . TYR A 1 501 ? -39.607 17.750 22.047 1.00 95.00 501 TYR A CA 1
ATOM 3930 C C . TYR A 1 501 ? -39.871 18.648 20.837 1.00 95.00 501 TYR A C 1
ATOM 3932 O O . TYR A 1 501 ? -39.978 19.872 20.947 1.00 95.00 501 TYR A O 1
ATOM 3940 N N . LEU A 1 502 ? -39.923 18.020 19.661 1.00 95.81 502 LEU A N 1
ATOM 3941 C CA . LEU A 1 502 ? -40.014 18.688 18.361 1.00 95.81 502 LEU A CA 1
ATOM 3942 C C . LEU A 1 502 ? -41.395 18.460 17.743 1.00 95.81 502 LEU A C 1
ATOM 3944 O O . LEU A 1 502 ? -41.728 17.338 17.358 1.00 95.81 502 LEU A O 1
ATOM 3948 N N . GLY A 1 503 ? -42.203 19.516 17.651 1.00 91.94 503 GLY A N 1
ATOM 3949 C CA . GLY A 1 503 ? -43.577 19.490 17.143 1.00 91.94 503 GLY A CA 1
ATOM 3950 C C . GLY A 1 503 ? -44.585 18.770 18.045 1.00 91.94 503 GLY A C 1
ATOM 3951 O O . GLY A 1 503 ? -45.627 19.328 18.370 1.00 91.94 503 GLY A O 1
ATOM 3952 N N . SER A 1 504 ? -44.281 17.546 18.475 1.00 89.69 504 SER A N 1
ATOM 3953 C CA . SER A 1 504 ? -45.102 16.744 19.384 1.00 89.69 504 SER A CA 1
ATOM 3954 C C . SER A 1 504 ? -44.231 15.913 20.329 1.00 89.69 504 SER A C 1
ATOM 3956 O O . SER A 1 504 ? -43.051 15.665 20.061 1.00 89.69 504 SER A O 1
ATOM 3958 N N . LYS A 1 505 ? -44.828 15.426 21.425 1.00 88.19 505 LYS A N 1
ATOM 3959 C CA . LYS A 1 505 ? -44.165 14.524 22.386 1.00 88.19 505 LYS A CA 1
ATOM 3960 C C . LYS A 1 505 ? -43.740 13.178 21.773 1.00 88.19 505 LYS A C 1
ATOM 3962 O O . LYS A 1 505 ? -42.997 12.429 22.405 1.00 88.19 505 LYS A O 1
ATOM 3967 N N . GLU A 1 506 ? -44.144 12.878 20.537 1.00 86.56 506 GLU A N 1
ATOM 3968 C CA . GLU A 1 506 ? -43.637 11.727 19.785 1.00 86.56 506 GLU A CA 1
ATOM 3969 C C . GLU A 1 506 ? -42.175 11.894 19.363 1.00 86.56 506 GLU A C 1
ATOM 3971 O O . GLU A 1 506 ? -41.534 10.895 19.086 1.00 86.56 506 GLU A O 1
ATOM 3976 N N . ASN A 1 507 ? -41.624 13.112 19.319 1.00 90.62 507 ASN A N 1
ATOM 3977 C CA . ASN A 1 507 ? -40.218 13.356 18.977 1.00 90.62 507 ASN A CA 1
ATOM 3978 C C . ASN A 1 507 ? -39.492 14.002 20.159 1.00 90.62 507 ASN A C 1
ATOM 3980 O O . ASN A 1 507 ? -39.098 15.170 20.097 1.00 90.62 507 ASN A O 1
ATOM 3984 N N . MET A 1 508 ? -39.365 13.250 21.251 1.00 91.12 508 MET A N 1
ATOM 3985 C CA . MET A 1 508 ? -38.804 13.721 22.515 1.00 91.12 508 MET A CA 1
ATOM 3986 C C . MET A 1 508 ? -37.334 13.344 22.673 1.00 91.12 508 MET A C 1
ATOM 3988 O O . MET A 1 508 ? -36.898 12.261 22.274 1.00 91.12 508 MET A O 1
ATOM 3992 N N . PHE A 1 509 ? -36.584 14.234 23.310 1.00 95.00 509 PHE A N 1
ATOM 3993 C CA . PHE A 1 509 ? -35.160 14.120 23.558 1.00 95.00 509 PHE A CA 1
ATOM 3994 C C . PHE A 1 509 ? -34.843 14.479 25.006 1.00 95.00 509 PHE A C 1
ATOM 3996 O O . PHE A 1 509 ? -35.395 15.423 25.564 1.00 95.00 509 PHE A O 1
ATOM 4003 N N . PHE A 1 510 ? -33.920 13.727 25.586 1.00 93.69 510 PHE A N 1
ATOM 4004 C CA . PHE A 1 510 ? -33.368 13.928 26.916 1.00 93.69 510 PHE A CA 1
ATOM 4005 C C . PHE A 1 510 ? -31.918 14.384 26.782 1.00 93.69 510 PHE A C 1
ATOM 4007 O O . PHE A 1 510 ? -31.168 13.818 25.984 1.00 93.69 510 PHE A O 1
ATOM 4014 N N . MET A 1 511 ? -31.519 15.389 27.551 1.00 90.62 511 MET A N 1
ATOM 4015 C CA . MET A 1 511 ? -30.142 15.853 27.635 1.00 90.62 511 MET A CA 1
ATOM 4016 C C . MET A 1 511 ? -29.534 15.436 28.968 1.00 90.62 511 MET A C 1
ATOM 4018 O O . MET A 1 511 ? -30.135 15.663 30.006 1.00 90.62 511 MET A O 1
ATOM 4022 N N . GLY A 1 512 ? -28.343 14.844 28.932 1.00 85.56 512 GLY A N 1
ATOM 4023 C CA . GLY A 1 512 ? -27.513 14.634 30.115 1.00 85.56 512 GLY A CA 1
ATOM 4024 C C . GLY A 1 512 ? -26.124 15.228 29.911 1.00 85.56 512 GLY A C 1
ATOM 4025 O O . GLY A 1 512 ? -25.487 14.971 28.886 1.00 85.56 512 GLY A O 1
ATOM 4026 N N . MET A 1 513 ? -25.655 16.005 30.880 1.00 80.88 513 MET A N 1
ATOM 4027 C CA . MET A 1 513 ? -24.269 16.457 30.994 1.00 80.88 513 MET A CA 1
ATOM 4028 C C . MET A 1 513 ? -23.349 15.250 31.217 1.00 80.88 513 MET A C 1
ATOM 4030 O O . MET A 1 513 ? -23.800 14.185 31.657 1.00 80.88 513 MET A O 1
ATOM 4034 N N . LYS A 1 514 ? -22.070 15.382 30.858 1.00 67.00 514 LYS A N 1
ATOM 4035 C CA . LYS A 1 514 ? -21.110 14.275 30.904 1.00 67.00 514 LYS A CA 1
ATOM 4036 C C . LYS A 1 514 ? -20.040 14.398 31.974 1.00 67.00 514 LYS A C 1
ATOM 4038 O O . LYS A 1 514 ? -19.607 15.536 32.248 1.00 67.00 514 LYS A O 1
#

Secondary structure (DSSP, 8-state):
--HHHHHHHHH-TT---HHHHGGGTTS---HHHHHHHHTTTSGGGSPPTTTHHHH-----HHHHHHHHHHHHHHHHHHHHHHS--HHHHHHHHHHHHHHHHHHHHHHHHHT-TT--S-HHHHHHHHHHHHHHHHHHHHHHHHH-GGGGGSHHHHTHHHHHHHHHHHHHHHHTSTT--SHHHHHHHHHHHHHHHHHHHHHHHHHHHHHHHHHTT--HHHHHHHHHHHHHHHHHHGGGSHHHHHHHHHHHHHHHHTTS---GGGGGSHHHHHHHHHHHHHHHHHH--GGGGBTTB-HHHHHHHHHHHHSHHHHHHHHHHHHHHHHHHHHHHHHHHHHHHHHHHHHHHHHHHSHHHHHHHHHHHHHHHHTTS---------------------------------------EEEEEEE-SGGGTT-EEEEETTB-EEEES-TTT-SEEPPTT-TT--SS-EEEEEETTEEEEEE-S-SS-EEETTSPBPPBT-EEEE-TT-EEEESEEEEEEEEEE-

Mean predicted aligned error: 15.71 Å